Protein AF-0000000078827817 (afdb_homodimer)

pLDDT: mean 92.12, std 9.88, range [31.83, 98.88]

Nearest PDB structures (foldseek):
  2as0-assembly1_B  TM=9.154E-01  e=2.165E-37  Pyrococcus horikoshii
  3v97-assembly1_A  TM=7.751E-01  e=9.364E-18  Escherichia coli K-12
  3v8v-assembly2_B  TM=7.262E-01  e=2.620E-18  Escherichia coli K-12
  3p9n-assembly1_A  TM=7.664E-01  e=1.407E-08  Mycobacterium tuberculosis H37Rv
  2esr-assembly1_B  TM=7.798E-01  e=8.468E-08  Streptococcus pyogenes MGAS10394

Secondary structure (DSSP, 8-state):
--------EEEE-HHHHHHHHTT--EE-GGGEEEESS-PPTT--EEEE-TT--EEEEEEE-TTSSSSEEEEE-TT--STTHHHHHHHHHHHHHHHHSS-TTEEEEEEGGGGT-TTEEEEEETTEEEEEE-SHHHHTTHHHHHHHHHHHH--SEEEE----HHHHHTTPPP---EEEEE---SEEEEEETTEEEEEESSSSSTTSS-GGGHHHHHHHHHH-TT-EEEESS-TTTHHHHHHHHTT-SEEEEEESSHHHHHHHHHHHHHTT-TTTEEEEE--HHHHHHH----EEEEEEEETT--SHHHHHHHHHHHHHTEEEEEEEEEEEE-SS--HHHHHHHHHHHHHHTT--EEEEE-----TTS-EETT-TT---EEEEEEEE-/--------EEEE-HHHHHHHHTT--EE-GGGEEEESS-PPTT--EEEE-TT--EEEEEEE-TTSSSSEEEEE-TT--STTHHHHHHHHHHHHHHHHSS-TTEEEEEEGGGGT-TTEEEEEETTEEEEEE-SHHHHTTHHHHHHHHHHHH--SEEEE----HHHHHTTPPP---EEEEE---SEEEEEETTEEEEEESSSSSTTSS-GGGHHHHHHHHHH-TT-EEEESS-TTTHHHHHHHHTT-SEEEEEESSHHHHHHHHHHHHHTT-TTTEEEEE--HHHHHHH----EEEEEEEETT--SHHHHHHHHHHHHHTEEEEEEEEEEEE-SS--HHHHHHHHHHHHHHTT--EEEEE-----TTS-EETT-TT---EEEEEEEE-

Foldseek 3Di:
DPPPPDAKEWEFEPVVLVVVVVFDFFAAPVRTDDIDDDDDQQGWHFYAYPVRHTAAIWAADNPFRTGTGFQGGRPDDPVCSLLVLLLVLLVLCVPFPPDSQFAWSDAAVQSSHHQWTWTHQRQEIEIEGQDSNVVVCLVVNVVSCCVNPVHQWYKYAQQAVNSVVRVHDGDAIDTSHHDDDQWGWDDAPHAIAIFGQRDDHDRTDDNQCNQVLVVLLVQQAQWEEEALAQQLNSNVLSSQLSHHQAYEYEHQDPVSQVRNVVSCVRSPNPPRYDYYYDHSLVVLVPDQAAIQEYEEEDEPDADLVSVLSSLLSSLNNHDQQHKYKYKAQYDLDQPVRVVVSNVVSCVVNVKDKDWPDWDFTGSSNGDTDPPRRSGRMTITMIGID/DPDPPDAKEWEFEPVVLVVVVVFDFFAAPVRTDDIDDDFDQQGWHFYAYPVGHTAAIWAADNPFRTGTGFQGGRPDDPVCSLLVLLLVLLVLCVPFPPDSQFAWSDAAVQSSHHQWTWTHQRQEIEIEGQDSNVVVCLVVNVVSCCVNPVHQWYKYQQQAPNSVVRVHDGDAIDTSHHDDDQWGWDDAPHAIAIFGQRDDHDRTDDNQCNQVLVVLLVQQAQWEEEALAQQLNSNVLSSQLSHHQAYEYEHQDPVSQVRNVVSCVRSPNPPRYDYYYDHSLVVLVVDQAAIQEYEEEDEPDADLVSVLSSLLSSLNNHDQQHKYKYKAFYALDPPVRVVVSNVVSCVVNVKDKDWPDWDFTGSSNGDTDPPRGSGRMTITMIGID

InterPro domains:
  IPR002478 PUA domain [SM00359] (8-91)
  IPR015947 PUA-like superfamily [SSF88697] (11-76)
  IPR019614 S-adenosylmethionine-dependent methyltransferase [PF10672] (169-318)
  IPR029063 S-adenosyl-L-methionine-dependent methyltransferase superfamily [G3DSA:3.40.50.150] (185-384)
  IPR029063 S-adenosyl-L-methionine-dependent methyltransferase superfamily [SSF53335] (98-370)
  IPR036974 PUA domain superfamily [G3DSA:2.30.130.10] (9-75)
  IPR041532 RlmI-like, PUA domain [PF17785] (12-71)
  IPR041532 RlmI-like, PUA domain [cd21153] (11-71)

Organism: Myxococcus xanthus (strain DK1622) (NCBI:txid246197)

Structure (mmCIF, N/CA/C/O backbone):
data_AF-0000000078827817-model_v1
#
loop_
_entity.id
_entity.type
_entity.pdbx_description
1 polymer 'PUA domain-containing protein'
#
loop_
_atom_site.group_PDB
_atom_site.id
_atom_site.type_symbol
_atom_site.label_atom_id
_atom_site.label_alt_id
_atom_site.label_comp_id
_atom_site.label_asym_id
_atom_site.label_entity_id
_atom_site.label_seq_id
_atom_site.pdbx_PDB_ins_code
_atom_site.Cartn_x
_atom_site.Cartn_y
_atom_site.Cartn_z
_atom_site.occupancy
_atom_site.B_iso_or_equiv
_atom_site.auth_seq_id
_atom_site.auth_comp_id
_atom_site.auth_asym_id
_atom_site.auth_atom_id
_atom_site.pdbx_PDB_model_num
ATOM 1 N N . MET A 1 1 ? -14.062 48.25 22.547 1 31.83 1 MET A N 1
ATOM 2 C CA . MET A 1 1 ? -14.648 47.312 21.594 1 31.83 1 MET A CA 1
ATOM 3 C C . MET A 1 1 ? -13.562 46.656 20.734 1 31.83 1 MET A C 1
ATOM 5 O O . MET A 1 1 ? -12.984 47.312 19.859 1 31.83 1 MET A O 1
ATOM 9 N N . ARG A 1 2 ? -12.719 45.844 21.188 1 39.75 2 ARG A N 1
ATOM 10 C CA . ARG A 1 2 ? -11.492 45.344 20.578 1 39.75 2 ARG A CA 1
ATOM 11 C C . ARG A 1 2 ? -11.766 44.719 19.219 1 39.75 2 ARG A C 1
ATOM 13 O O . ARG A 1 2 ? -12.57 43.812 19.094 1 39.75 2 ARG A O 1
ATOM 20 N N . GLY A 1 3 ? -11.773 45.375 18.094 1 40.16 3 GLY A N 1
ATOM 21 C CA . GLY A 1 3 ? -12.234 45.062 16.766 1 40.16 3 GLY A CA 1
ATOM 22 C C . GLY A 1 3 ? -11.758 43.688 16.281 1 40.16 3 GLY A C 1
ATOM 23 O O . GLY A 1 3 ? -10.68 43.25 16.656 1 40.16 3 GLY A O 1
ATOM 24 N N . GLU A 1 4 ? -12.703 42.812 16.094 1 47.53 4 GLU A N 1
ATOM 25 C CA . GLU A 1 4 ? -12.375 41.531 15.484 1 47.53 4 GLU A CA 1
ATOM 26 C C . GLU A 1 4 ? -11.305 41.656 14.406 1 47.53 4 GLU A C 1
ATOM 28 O O . GLU A 1 4 ? -11.375 42.594 13.586 1 47.53 4 GLU A O 1
ATOM 33 N N . PRO A 1 5 ? -10.031 41.375 14.727 1 57.81 5 PRO A N 1
ATOM 34 C CA . PRO A 1 5 ? -8.992 41.562 13.711 1 57.81 5 PRO A CA 1
ATOM 35 C C . PRO A 1 5 ? -9.5 41.312 12.289 1 57.81 5 PRO A C 1
ATOM 37 O O . PRO A 1 5 ? -10.281 40.375 12.07 1 57.81 5 PRO A O 1
ATOM 40 N N . ILE A 1 6 ? -9.672 42.312 11.516 1 65.38 6 ILE A N 1
ATOM 41 C CA . ILE A 1 6 ? -10.164 42.344 10.141 1 65.38 6 ILE A CA 1
ATOM 42 C C . ILE A 1 6 ? -9.352 41.375 9.289 1 65.38 6 ILE A C 1
ATOM 44 O O . ILE A 1 6 ? -8.125 41.469 9.211 1 65.38 6 ILE A O 1
ATOM 48 N N . VAL A 1 7 ? -9.844 40.156 8.992 1 85.25 7 VAL A N 1
ATOM 49 C CA . VAL A 1 7 ? -9.219 39.219 8.078 1 85.25 7 VAL A CA 1
ATOM 50 C C . VAL A 1 7 ? -9.422 39.688 6.637 1 85.25 7 VAL A C 1
ATOM 52 O O . VAL A 1 7 ? -10.555 39.938 6.219 1 85.25 7 VAL A O 1
ATOM 55 N N . LEU A 1 8 ? -8.289 39.969 5.926 1 93.31 8 LEU A N 1
ATOM 56 C CA . LEU A 1 8 ? -8.352 40.344 4.523 1 93.31 8 LEU A CA 1
ATOM 57 C C . LEU A 1 8 ? -9 39.25 3.68 1 93.31 8 LEU A C 1
ATOM 59 O O . LEU A 1 8 ? -8.891 38.062 4 1 93.31 8 LEU A O 1
ATOM 63 N N . SER A 1 9 ? -9.703 39.781 2.668 1 96.44 9 SER A N 1
ATOM 64 C CA . SER A 1 9 ? -10.328 38.812 1.764 1 96.44 9 SER A CA 1
ATOM 65 C C . SER A 1 9 ? -9.562 38.719 0.448 1 96.44 9 SER A C 1
ATOM 67 O O . SER A 1 9 ? -9.047 39.719 -0.055 1 96.44 9 SER A O 1
ATOM 69 N N . THR A 1 10 ? -9.422 37.562 -0.041 1 97.38 10 THR A N 1
ATOM 70 C CA . THR A 1 10 ? -8.93 37.25 -1.382 1 97.38 10 THR A CA 1
ATOM 71 C C . THR A 1 10 ? -10 36.562 -2.213 1 97.38 10 THR A C 1
ATOM 73 O O . THR A 1 10 ? -10.539 35.531 -1.794 1 97.38 10 THR A O 1
ATOM 76 N N . TYR A 1 11 ? -10.297 37.125 -3.387 1 98.06 11 TYR A N 1
ATOM 77 C CA . TYR A 1 11 ? -11.352 36.625 -4.246 1 98.06 11 TYR A CA 1
ATOM 78 C C . TYR A 1 11 ? -10.773 35.75 -5.363 1 98.06 11 TYR A C 1
ATOM 80 O O . TYR A 1 11 ? -9.844 36.188 -6.059 1 98.06 11 TYR A O 1
ATOM 88 N N . LEU A 1 12 ? -11.328 34.594 -5.516 1 98.06 12 LEU A N 1
ATOM 89 C CA . LEU A 1 12 ? -10.812 33.594 -6.449 1 98.06 12 LEU A CA 1
ATOM 90 C C . LEU A 1 12 ? -11.766 33.406 -7.625 1 98.06 12 LEU A C 1
ATOM 92 O O . LEU A 1 12 ? -12.969 33.625 -7.492 1 98.06 12 LEU A O 1
ATOM 96 N N . SER A 1 13 ? -11.172 32.969 -8.766 1 97.69 13 SER A N 1
ATOM 97 C CA . SER A 1 13 ? -11.984 32.688 -9.945 1 97.69 13 SER A CA 1
ATOM 98 C C . SER A 1 13 ? -12.945 31.516 -9.688 1 97.69 13 SER A C 1
ATOM 100 O O . SER A 1 13 ? -12.773 30.766 -8.727 1 97.69 13 SER A O 1
ATOM 102 N N . ARG A 1 14 ? -13.898 31.406 -10.578 1 95 14 ARG A N 1
ATOM 103 C CA . ARG A 1 14 ? -14.883 30.344 -10.477 1 95 14 ARG A CA 1
ATOM 104 C C . ARG A 1 14 ? -14.219 28.969 -10.578 1 95 14 ARG A C 1
ATOM 106 O O . ARG A 1 14 ? -14.57 28.047 -9.844 1 95 14 ARG A O 1
ATOM 113 N N . ASP A 1 15 ? -13.312 28.875 -11.469 1 93.94 15 ASP A N 1
ATOM 114 C CA . ASP A 1 15 ? -12.594 27.609 -11.648 1 93.94 15 ASP A CA 1
ATOM 115 C C . ASP A 1 15 ? -11.758 27.281 -10.414 1 93.94 15 ASP A C 1
ATOM 117 O O . ASP A 1 15 ? -11.727 26.141 -9.961 1 93.94 15 ASP A O 1
ATOM 121 N N . ALA A 1 16 ? -11.117 28.25 -9.898 1 95 16 ALA A N 1
ATOM 122 C CA . ALA A 1 16 ? -10.305 28.047 -8.695 1 95 16 ALA A CA 1
ATOM 123 C C . ALA A 1 16 ? -11.172 27.641 -7.512 1 95 16 ALA A C 1
ATOM 125 O O . ALA A 1 16 ? -10.781 26.766 -6.73 1 95 16 ALA A O 1
ATOM 126 N N . ALA A 1 17 ? -12.289 28.281 -7.402 1 93.81 17 ALA A N 1
ATOM 127 C CA . ALA A 1 17 ? -13.219 27.938 -6.332 1 93.81 17 ALA A CA 1
ATOM 128 C C . ALA A 1 17 ? -13.672 26.484 -6.445 1 93.81 17 ALA A C 1
ATOM 130 O O . ALA A 1 17 ? -13.766 25.781 -5.441 1 93.81 17 ALA A O 1
ATOM 131 N N . ARG A 1 18 ? -13.922 26.094 -7.602 1 86.81 18 ARG A N 1
ATOM 132 C CA . ARG A 1 18 ? -14.312 24.703 -7.844 1 86.81 18 ARG A CA 1
ATOM 133 C C . ARG A 1 18 ? -13.195 23.75 -7.453 1 86.81 18 ARG A C 1
ATOM 135 O O . ARG A 1 18 ? -13.445 22.703 -6.836 1 86.81 18 ARG A O 1
ATOM 142 N N . ARG A 1 19 ? -11.961 24.016 -7.816 1 86.69 19 ARG A N 1
ATOM 143 C CA . ARG A 1 19 ? -10.82 23.172 -7.492 1 86.69 19 ARG A CA 1
ATOM 144 C C . ARG A 1 19 ? -10.617 23.078 -5.984 1 86.69 19 ARG A C 1
ATOM 146 O O . ARG A 1 19 ? -10.297 22 -5.461 1 86.69 19 ARG A O 1
ATOM 153 N N . LEU A 1 20 ? -10.836 24.203 -5.32 1 87.5 20 LEU A N 1
ATOM 154 C CA . LEU A 1 20 ? -10.719 24.188 -3.865 1 87.5 20 LEU A CA 1
ATOM 155 C C . LEU A 1 20 ? -11.781 23.281 -3.248 1 87.5 20 LEU A C 1
ATOM 157 O O . LEU A 1 20 ? -11.492 22.531 -2.318 1 87.5 20 LEU A O 1
ATOM 161 N N . ARG A 1 21 ? -12.93 23.422 -3.824 1 82.25 21 ARG A N 1
ATOM 162 C CA . ARG A 1 21 ? -14.023 22.578 -3.338 1 82.25 21 ARG A CA 1
ATOM 163 C C . ARG A 1 21 ? -13.75 21.109 -3.633 1 82.25 21 ARG A C 1
ATOM 165 O O . ARG A 1 21 ? -14.188 20.234 -2.885 1 82.25 21 ARG A O 1
ATOM 172 N N . HIS A 1 22 ? -12.93 20.891 -4.641 1 76.81 22 HIS A N 1
ATOM 173 C CA . HIS A 1 22 ? -12.57 19.531 -5.031 1 76.81 22 HIS A CA 1
ATOM 174 C C . HIS A 1 22 ? -11.383 19.016 -4.215 1 76.81 22 HIS A C 1
ATOM 176 O O . HIS A 1 22 ? -10.977 17.859 -4.352 1 76.81 22 HIS A O 1
ATOM 182 N N . GLY A 1 23 ? -10.867 19.938 -3.363 1 78.12 23 GLY A N 1
ATOM 183 C CA . GLY A 1 23 ? -9.828 19.469 -2.461 1 78.12 23 GLY A CA 1
ATOM 184 C C . GLY A 1 23 ? -8.445 19.953 -2.842 1 78.12 23 GLY A C 1
ATOM 185 O O . GLY A 1 23 ? -7.445 19.516 -2.271 1 78.12 23 GLY A O 1
ATOM 186 N N . ALA A 1 24 ? -8.391 20.844 -3.785 1 83.44 24 ALA A N 1
ATOM 187 C CA . ALA A 1 24 ? -7.078 21.375 -4.145 1 83.44 24 ALA A CA 1
ATOM 188 C C . ALA A 1 24 ? -6.441 22.094 -2.963 1 83.44 24 ALA A C 1
ATOM 190 O O . ALA A 1 24 ? -7.062 22.969 -2.357 1 83.44 24 ALA A O 1
ATOM 191 N N . PRO A 1 25 ? -5.199 21.766 -2.742 1 87.44 25 PRO A N 1
ATOM 192 C CA . PRO A 1 25 ? -4.547 22.406 -1.603 1 87.44 25 PRO A CA 1
ATOM 193 C C . PRO A 1 25 ? -3.916 23.75 -1.967 1 87.44 25 PRO A C 1
ATOM 195 O O . PRO A 1 25 ? -3.631 24.562 -1.083 1 87.44 25 PRO A O 1
ATOM 198 N N . TRP A 1 26 ? -3.689 23.984 -3.24 1 89.5 26 TRP A N 1
ATOM 199 C CA . TRP A 1 26 ? -2.953 25.156 -3.689 1 89.5 26 TRP A CA 1
ATOM 200 C C . TRP A 1 26 ? -3.574 25.734 -4.957 1 89.5 26 TRP A C 1
ATOM 202 O O . TRP A 1 26 ? -4.223 25.016 -5.723 1 89.5 26 TRP A O 1
ATOM 212 N N . LEU A 1 27 ? -3.406 27 -5.109 1 94.31 27 LEU A N 1
ATOM 213 C CA . LEU A 1 27 ? -3.842 27.719 -6.301 1 94.31 27 LEU A CA 1
ATOM 214 C C . LEU A 1 27 ? -2.738 28.641 -6.816 1 94.31 27 LEU A C 1
ATOM 216 O O . LEU A 1 27 ? -1.826 29 -6.07 1 94.31 27 LEU A O 1
ATOM 220 N N . ARG A 1 28 ? -2.836 28.953 -8.07 1 95.19 28 ARG A N 1
ATOM 221 C CA . ARG A 1 28 ? -1.846 29.812 -8.719 1 95.19 28 ARG A CA 1
ATOM 222 C C . ARG A 1 28 ? -2.281 31.266 -8.68 1 95.19 28 ARG A C 1
ATOM 224 O O . ARG A 1 28 ? -3.428 31.578 -8.344 1 95.19 28 ARG A O 1
ATOM 231 N N . ARG A 1 29 ? -1.295 32.062 -9.023 1 95.69 29 ARG A N 1
ATOM 232 C CA . ARG A 1 29 ? -1.545 33.5 -9.008 1 95.69 29 ARG A CA 1
ATOM 233 C C . ARG A 1 29 ? -2.689 33.875 -9.945 1 95.69 29 ARG A C 1
ATOM 235 O O . ARG A 1 29 ? -3.492 34.75 -9.641 1 95.69 29 ARG A O 1
ATOM 242 N N . GLU A 1 30 ? -2.758 33.188 -11.062 1 96.19 30 GLU A N 1
ATOM 243 C CA . GLU A 1 30 ? -3.76 33.5 -12.086 1 96.19 30 GLU A CA 1
ATOM 244 C C . GLU A 1 30 ? -5.168 33.188 -11.586 1 96.19 30 GLU A C 1
ATOM 246 O O . GLU A 1 30 ? -6.156 33.625 -12.18 1 96.19 30 GLU A O 1
ATOM 251 N N . ASP A 1 31 ? -5.211 32.438 -10.523 1 97 31 ASP A N 1
ATOM 252 C CA . ASP A 1 31 ? -6.5 32.031 -9.977 1 97 31 ASP A CA 1
ATOM 253 C C . ASP A 1 31 ? -7.102 33.125 -9.117 1 97 31 ASP A C 1
ATOM 255 O O . ASP A 1 31 ? -8.281 33.094 -8.758 1 97 31 ASP A O 1
ATOM 259 N N . ILE A 1 32 ? -6.348 34.156 -8.812 1 97.62 32 ILE A N 1
ATOM 260 C CA . ILE A 1 32 ? -6.785 35.281 -7.969 1 97.62 32 ILE A CA 1
ATOM 261 C C . ILE A 1 32 ? -7.43 36.344 -8.828 1 97.62 32 ILE A C 1
ATOM 263 O O . ILE A 1 32 ? -6.809 36.875 -9.766 1 97.62 32 ILE A O 1
ATOM 267 N N . VAL A 1 33 ? -8.609 36.688 -8.492 1 97.81 33 VAL A N 1
ATOM 268 C CA . VAL A 1 33 ? -9.352 37.75 -9.203 1 97.81 33 VAL A CA 1
ATOM 269 C C . VAL A 1 33 ? -9.039 39.094 -8.586 1 97.81 33 VAL A C 1
ATOM 271 O O . VAL A 1 33 ? -8.789 40.062 -9.297 1 97.81 33 VAL A O 1
ATOM 274 N N . SER A 1 34 ? -9.133 39.188 -7.277 1 97 34 SER A N 1
ATOM 275 C CA . SER A 1 34 ? -8.844 40.406 -6.562 1 97 34 SER A CA 1
ATOM 276 C C . SER A 1 34 ? -8.484 40.156 -5.105 1 97 34 SER A C 1
ATOM 278 O O . SER A 1 34 ? -8.703 39.031 -4.605 1 97 34 SER A O 1
ATOM 280 N N . MET A 1 35 ? -7.852 41.125 -4.508 1 96.25 35 MET A N 1
ATOM 281 C CA . MET A 1 35 ? -7.441 41 -3.111 1 96.25 35 MET A CA 1
ATOM 282 C C . MET A 1 35 ? -7.738 42.281 -2.35 1 96.25 35 MET A C 1
ATOM 284 O O . MET A 1 35 ? -7.547 43.406 -2.877 1 96.25 35 MET A O 1
ATOM 288 N N . GLU A 1 36 ? -8.242 42.031 -1.188 1 93.75 36 GLU A N 1
ATOM 289 C CA . GLU A 1 36 ? -8.328 43.156 -0.27 1 93.75 36 GLU A CA 1
ATOM 290 C C . GLU A 1 36 ? -6.996 43.406 0.442 1 93.75 36 GLU A C 1
ATOM 292 O O . GLU A 1 36 ? -6.488 42.531 1.131 1 93.75 36 GLU A O 1
ATOM 297 N N . GLY A 1 37 ? -6.438 44.531 0.265 1 92.06 37 GLY A N 1
ATOM 298 C CA . GLY A 1 37 ? -5.184 44.844 0.938 1 92.06 37 GLY A CA 1
ATOM 299 C C . GLY A 1 37 ? -4.039 43.938 0.498 1 92.06 37 GLY A C 1
ATOM 300 O O . GLY A 1 37 ? -4.102 43.312 -0.563 1 92.06 37 GLY A O 1
ATOM 301 N N . THR A 1 38 ? -2.957 44.031 1.276 1 91.06 38 THR A N 1
ATOM 302 C CA . THR A 1 38 ? -1.775 43.219 0.993 1 91.06 38 THR A CA 1
ATOM 303 C C . THR A 1 38 ? -1.565 42.156 2.078 1 91.06 38 THR A C 1
ATOM 305 O O . THR A 1 38 ? -1.187 42.5 3.205 1 91.06 38 THR A O 1
ATOM 308 N N . PRO A 1 39 ? -1.788 40.969 1.689 1 91.44 39 PRO A N 1
ATOM 309 C CA . PRO A 1 39 ? -1.581 39.938 2.684 1 91.44 39 PRO A CA 1
ATOM 310 C C . PRO A 1 39 ? -0.144 39.875 3.197 1 91.44 39 PRO A C 1
ATOM 312 O O . PRO A 1 39 ? 0.798 40.062 2.428 1 91.44 39 PRO A O 1
ATOM 315 N N . GLN A 1 40 ? 0.013 39.688 4.465 1 92.25 40 GLN A N 1
ATOM 316 C CA . GLN A 1 40 ? 1.325 39.531 5.086 1 92.25 40 GLN A CA 1
ATOM 317 C C . GLN A 1 40 ? 1.623 38.062 5.398 1 92.25 40 GLN A C 1
ATOM 319 O O . GLN A 1 40 ? 0.727 37.312 5.789 1 92.25 40 GLN A O 1
ATOM 324 N N . PRO A 1 41 ? 2.93 37.719 5.277 1 93.12 41 PRO A N 1
ATOM 325 C CA . PRO A 1 41 ? 3.266 36.344 5.668 1 93.12 41 PRO A CA 1
ATOM 326 C C . PRO A 1 41 ? 2.875 36.031 7.109 1 93.12 41 PRO A C 1
ATOM 328 O O . PRO A 1 41 ? 3.1 36.844 8.008 1 93.12 41 PRO A O 1
ATOM 331 N N . GLY A 1 42 ? 2.24 34.875 7.258 1 92.75 42 GLY A N 1
ATOM 332 C CA . GLY A 1 42 ? 1.861 34.469 8.594 1 92.75 42 GLY A CA 1
ATOM 333 C C . GLY A 1 42 ? 0.465 34.906 8.992 1 92.75 42 GLY A C 1
ATOM 334 O O . GLY A 1 42 ? -0.061 34.5 10.023 1 92.75 42 GLY A O 1
ATOM 335 N N . GLU A 1 43 ? -0.12 35.781 8.18 1 93.5 43 GLU A N 1
ATOM 336 C CA . GLU A 1 43 ? -1.487 36.219 8.43 1 93.5 43 GLU A CA 1
ATOM 337 C C . GLU A 1 43 ? -2.459 35.594 7.426 1 93.5 43 GLU A C 1
ATOM 339 O O . GLU A 1 43 ? -2.469 35.969 6.254 1 93.5 43 GLU A O 1
ATOM 344 N N . PRO A 1 44 ? -3.289 34.75 7.934 1 95.62 44 PRO A N 1
ATOM 345 C CA . PRO A 1 44 ? -4.234 34.094 7.016 1 95.62 44 PRO A CA 1
ATOM 346 C C . PRO A 1 44 ? -5.254 35.094 6.438 1 95.62 44 PRO A C 1
ATOM 348 O O . PRO A 1 44 ? -5.59 36.094 7.078 1 95.62 44 PRO A O 1
ATOM 351 N N . VAL A 1 45 ? -5.676 34.844 5.258 1 96.69 45 VAL A N 1
ATOM 352 C CA . VAL A 1 45 ? -6.738 35.594 4.621 1 96.69 45 VAL A CA 1
ATOM 353 C C . VAL A 1 45 ? -7.977 34.719 4.453 1 96.69 45 VAL A C 1
ATOM 355 O O . VAL A 1 45 ? -7.895 33.5 4.539 1 96.69 45 VAL A O 1
ATOM 358 N N . GLN A 1 46 ? -9.086 35.375 4.316 1 96.88 46 GLN A N 1
ATOM 359 C CA . GLN A 1 46 ? -10.297 34.656 3.959 1 96.88 46 GLN A CA 1
ATOM 360 C C . GLN A 1 46 ? -10.398 34.469 2.449 1 96.88 46 GLN A C 1
ATOM 362 O O . GLN A 1 46 ? -10.258 35.406 1.683 1 96.88 46 GLN A O 1
ATOM 367 N N . LEU A 1 47 ? -10.586 33.281 2.008 1 97.19 47 LEU A N 1
ATOM 368 C CA . LEU A 1 47 ? -10.773 32.969 0.598 1 97.19 47 LEU A CA 1
ATOM 369 C C . LEU A 1 47 ? -12.25 32.969 0.226 1 97.19 47 LEU A C 1
ATOM 371 O O . LEU A 1 47 ? -13.078 32.375 0.906 1 97.19 47 LEU A O 1
ATOM 375 N N . ARG A 1 48 ? -12.523 33.719 -0.811 1 97.19 48 ARG A N 1
ATOM 376 C CA . ARG A 1 48 ? -13.898 33.844 -1.258 1 97.19 48 ARG A CA 1
ATOM 377 C C . ARG A 1 48 ? -14.016 33.625 -2.76 1 97.19 48 ARG A C 1
ATOM 379 O O . ARG A 1 48 ? -13.062 33.844 -3.506 1 97.19 48 ARG A O 1
ATOM 386 N N . ASP A 1 49 ? -15.172 33.094 -3.148 1 96.56 49 ASP A N 1
ATOM 387 C CA . ASP A 1 49 ? -15.398 33.062 -4.59 1 96.56 49 ASP A CA 1
ATOM 388 C C . ASP A 1 49 ? -15.867 34.406 -5.125 1 96.56 49 ASP A C 1
ATOM 390 O O . ASP A 1 49 ? -15.914 35.375 -4.383 1 96.56 49 ASP A O 1
ATOM 394 N N . GLU A 1 50 ? -16.172 34.469 -6.414 1 95.56 50 GLU A N 1
ATOM 395 C CA . GLU A 1 50 ? -16.516 35.719 -7.082 1 95.56 50 GLU A CA 1
ATOM 396 C C . GLU A 1 50 ? -17.828 36.312 -6.543 1 95.56 50 GLU A C 1
ATOM 398 O O . GLU A 1 50 ? -18.031 37.531 -6.582 1 95.56 50 GLU A O 1
ATOM 403 N N . ASP A 1 51 ? -18.656 35.438 -6.008 1 95.31 51 ASP A N 1
ATOM 404 C CA . ASP A 1 51 ? -19.953 35.844 -5.48 1 95.31 51 ASP A CA 1
ATOM 405 C C . ASP A 1 51 ? -19.844 36.25 -4.008 1 95.31 51 ASP A C 1
ATOM 407 O O . ASP A 1 51 ? -20.828 36.688 -3.398 1 95.31 51 ASP A O 1
ATOM 411 N N . GLY A 1 52 ? -18.734 36.062 -3.395 1 94.56 52 GLY A N 1
ATOM 412 C CA . GLY A 1 52 ? -18.5 36.469 -2.018 1 94.56 52 GLY A CA 1
ATOM 413 C C . GLY A 1 52 ? -18.656 35.312 -1.027 1 94.56 52 GLY A C 1
ATOM 414 O O . GLY A 1 52 ? -18.453 35.5 0.176 1 94.56 52 GLY A O 1
ATOM 415 N N . SER A 1 53 ? -18.953 34.188 -1.508 1 94.69 53 SER A N 1
ATOM 416 C CA . SER A 1 53 ? -19.094 33.031 -0.624 1 94.69 53 SER A CA 1
ATOM 417 C C . SER A 1 53 ? -17.734 32.625 -0.049 1 94.69 53 SER A C 1
ATOM 419 O O . SER A 1 53 ? -16.734 32.594 -0.77 1 94.69 53 SER A O 1
ATOM 421 N N . VAL A 1 54 ? -17.766 32.312 1.287 1 94.75 54 VAL A N 1
ATOM 422 C CA . VAL A 1 54 ? -16.531 31.984 1.972 1 94.75 54 VAL A CA 1
ATOM 423 C C . VAL A 1 54 ? -16.109 30.562 1.595 1 94.75 54 VAL A C 1
ATOM 425 O O . VAL A 1 54 ? -16.906 29.625 1.688 1 94.75 54 VAL A O 1
ATOM 428 N N . LEU A 1 55 ? -14.875 30.359 1.162 1 93.5 55 LEU A N 1
ATOM 429 C CA . LEU A 1 55 ? -14.32 29.078 0.773 1 93.5 55 LEU A CA 1
ATOM 430 C C . LEU A 1 55 ? -13.398 28.531 1.86 1 93.5 55 LEU A C 1
ATOM 432 O O . LEU A 1 55 ? -13.086 27.328 1.87 1 93.5 55 LEU A O 1
ATOM 436 N N . GLY A 1 56 ? -12.984 29.359 2.766 1 94.44 56 GLY A N 1
ATOM 437 C CA . GLY A 1 56 ? -12.086 28.969 3.842 1 94.44 56 GLY A CA 1
ATOM 438 C C . GLY A 1 56 ? -11.016 30 4.133 1 94.44 56 GLY A C 1
ATOM 439 O O . GLY A 1 56 ? -11.211 31.188 3.867 1 94.44 56 GLY A O 1
ATOM 440 N N . LEU A 1 57 ? -10 29.594 4.816 1 96.19 57 LEU A N 1
ATOM 441 C CA . LEU A 1 57 ? -8.844 30.422 5.129 1 96.19 57 LEU A CA 1
ATOM 442 C C . LEU A 1 57 ? -7.617 29.969 4.352 1 96.19 57 LEU A C 1
ATOM 444 O O . LEU A 1 57 ? -7.512 28.797 3.98 1 96.19 57 LEU A O 1
ATOM 448 N N . GLY A 1 58 ? -6.75 30.875 4.031 1 96.81 58 GLY A N 1
ATOM 449 C CA . GLY A 1 58 ? -5.543 30.516 3.303 1 96.81 58 GLY A CA 1
ATOM 450 C C . GLY A 1 58 ? -4.395 31.469 3.539 1 96.81 58 GLY A C 1
ATOM 451 O O . GLY A 1 58 ? -4.578 32.531 4.129 1 96.81 58 GLY A O 1
ATOM 452 N N . ASP A 1 59 ? -3.223 30.984 3.221 1 97.12 59 ASP A N 1
ATOM 453 C CA . ASP A 1 59 ? -2.035 31.828 3.109 1 97.12 59 ASP A CA 1
ATOM 454 C C . ASP A 1 59 ? -1.812 32.281 1.666 1 97.12 59 ASP A C 1
ATOM 456 O O . ASP A 1 59 ? -2.023 31.5 0.73 1 97.12 59 ASP A O 1
ATOM 460 N N . VAL A 1 60 ? -1.446 33.531 1.527 1 96.81 60 VAL A N 1
ATOM 461 C CA . VAL A 1 60 ? -1.192 34.062 0.193 1 96.81 60 VAL A CA 1
ATOM 462 C C . VAL A 1 60 ? 0.247 34.562 0.102 1 96.81 60 VAL A C 1
ATOM 464 O O . VAL A 1 60 ? 0.698 35.344 0.953 1 96.81 60 VAL A O 1
ATOM 467 N N . ASP A 1 61 ? 0.974 34.062 -0.797 1 95 61 ASP A N 1
ATOM 468 C CA . ASP A 1 61 ? 2.322 34.5 -1.167 1 95 61 ASP A CA 1
ATOM 469 C C . ASP A 1 61 ? 2.465 34.594 -2.682 1 95 61 ASP A C 1
ATOM 471 O O . ASP A 1 61 ? 2.689 33.594 -3.367 1 95 61 ASP A O 1
ATOM 475 N N . LEU A 1 62 ? 2.484 35.812 -3.203 1 93.56 62 LEU A N 1
ATOM 476 C CA . LEU A 1 62 ? 2.439 36.031 -4.641 1 93.56 62 LEU A CA 1
ATOM 477 C C . LEU A 1 62 ? 3.777 35.719 -5.289 1 93.56 62 LEU A C 1
ATOM 479 O O . LEU A 1 62 ? 3.869 35.594 -6.516 1 93.56 62 LEU A O 1
ATOM 483 N N . GLU A 1 63 ? 4.793 35.531 -4.555 1 90.19 63 GLU A N 1
ATOM 484 C CA . GLU A 1 63 ? 6.113 35.188 -5.082 1 90.19 63 GLU A CA 1
ATOM 485 C C . GLU A 1 63 ? 6.309 33.688 -5.188 1 90.19 63 GLU A C 1
ATOM 487 O O . GLU A 1 63 ? 7.262 33.219 -5.812 1 90.19 63 GLU A O 1
ATOM 492 N N . ALA A 1 64 ? 5.418 33.031 -4.559 1 91.38 64 ALA A N 1
ATOM 493 C CA . ALA A 1 64 ? 5.52 31.562 -4.578 1 91.38 64 ALA A CA 1
ATOM 494 C C . ALA A 1 64 ? 4.938 30.984 -5.867 1 91.38 64 ALA A C 1
ATOM 496 O O . ALA A 1 64 ? 4.152 31.656 -6.551 1 91.38 64 ALA A O 1
ATOM 497 N N . SER A 1 65 ? 5.402 29.734 -6.223 1 88.19 65 SER A N 1
ATOM 498 C CA . SER A 1 65 ? 4.848 29.047 -7.387 1 88.19 65 SER A CA 1
ATOM 499 C C . SER A 1 65 ? 3.34 28.859 -7.25 1 88.19 65 SER A C 1
ATOM 501 O O . SER A 1 65 ? 2.604 28.984 -8.234 1 88.19 65 SER A O 1
ATOM 503 N N . TYR A 1 66 ? 2.961 28.5 -6.074 1 92.44 66 TYR A N 1
ATOM 504 C CA . TYR A 1 66 ? 1.546 28.5 -5.719 1 92.44 66 TYR A CA 1
ATOM 505 C C . TYR A 1 66 ? 1.221 29.656 -4.773 1 92.44 66 TYR A C 1
ATOM 507 O O . TYR A 1 66 ? 1.625 29.641 -3.607 1 92.44 66 TYR A O 1
ATOM 515 N N . ALA A 1 67 ? 0.462 30.531 -5.254 1 95.56 67 ALA A N 1
ATOM 516 C CA . ALA A 1 67 ? 0.252 31.812 -4.586 1 95.56 67 ALA A CA 1
ATOM 517 C C . ALA A 1 67 ? -0.693 31.656 -3.396 1 95.56 67 ALA A C 1
ATOM 519 O O . ALA A 1 67 ? -0.645 32.438 -2.453 1 95.56 67 ALA A O 1
ATOM 520 N N . VAL A 1 68 ? -1.614 30.688 -3.488 1 96.31 68 VAL A N 1
ATOM 521 C CA . VAL A 1 68 ? -2.598 30.484 -2.43 1 96.31 68 VAL A CA 1
ATOM 522 C C . VAL A 1 68 ? -2.498 29.062 -1.901 1 96.31 68 VAL A C 1
ATOM 524 O O . VAL A 1 68 ? -2.479 28.109 -2.68 1 96.31 68 VAL A O 1
ATOM 527 N N . ARG A 1 69 ? -2.381 28.953 -0.61 1 95.69 69 ARG A N 1
ATOM 528 C CA . ARG A 1 69 ? -2.422 27.641 0.034 1 95.69 69 ARG A CA 1
ATOM 529 C C . ARG A 1 69 ? -3.545 27.578 1.064 1 95.69 69 ARG A C 1
ATOM 531 O O . ARG A 1 69 ? -3.68 28.469 1.902 1 95.69 69 ARG A O 1
ATOM 538 N N . ARG A 1 70 ? -4.273 26.562 0.968 1 93.31 70 ARG A N 1
ATOM 539 C CA . ARG A 1 70 ? -5.387 26.375 1.895 1 93.31 70 ARG A CA 1
ATOM 540 C C . ARG A 1 70 ? -4.883 26.125 3.311 1 93.31 70 ARG A C 1
ATOM 542 O O . ARG A 1 70 ? -3.998 25.297 3.521 1 93.31 70 ARG A O 1
ATOM 549 N N . LEU A 1 71 ? -5.484 26.797 4.285 1 94.94 71 LEU A N 1
ATOM 550 C CA . LEU A 1 71 ? -5.062 26.672 5.676 1 94.94 71 LEU A CA 1
ATOM 551 C C . LEU A 1 71 ? -6.23 26.234 6.559 1 94.94 71 LEU A C 1
ATOM 553 O O . LEU A 1 71 ? -6.023 25.625 7.613 1 94.94 71 LEU A O 1
ATOM 557 N N . GLY A 1 72 ? -7.441 26.531 6.09 1 92.62 72 GLY A N 1
ATOM 558 C CA . GLY A 1 72 ? -8.586 26.203 6.918 1 92.62 72 GLY A CA 1
ATOM 559 C C . GLY A 1 72 ? -9.883 26.078 6.129 1 92.62 72 GLY A C 1
ATOM 560 O O . GLY A 1 72 ? -9.953 26.516 4.98 1 92.62 72 GLY A O 1
ATOM 561 N N . GLN A 1 73 ? -10.859 25.562 6.855 1 89.19 73 GLN A N 1
ATOM 562 C CA . GLN A 1 73 ? -12.188 25.375 6.289 1 89.19 73 GLN A CA 1
ATOM 563 C C . GLN A 1 73 ? -13.047 26.625 6.469 1 89.19 73 GLN A C 1
ATOM 565 O O . GLN A 1 73 ? -12.68 27.531 7.207 1 89.19 73 GLN A O 1
ATOM 570 N N . PRO A 1 74 ? -14.203 26.625 5.773 1 87.88 74 PRO A N 1
ATOM 571 C CA . PRO A 1 74 ? -15.047 27.828 5.824 1 87.88 74 PRO A CA 1
ATOM 572 C C . PRO A 1 74 ? -15.547 28.141 7.238 1 87.88 74 PRO A C 1
ATOM 574 O O . PRO A 1 74 ? -15.75 29.312 7.578 1 87.88 74 PRO A O 1
ATOM 577 N N . ASP A 1 75 ? -15.68 27.141 8.031 1 88.62 75 ASP A N 1
ATOM 578 C CA . ASP A 1 75 ? -16.266 27.344 9.344 1 88.62 75 ASP A CA 1
ATOM 579 C C . ASP A 1 75 ? -15.188 27.547 10.406 1 88.62 75 ASP A C 1
ATOM 581 O O . ASP A 1 75 ? -15.5 27.703 11.594 1 88.62 75 ASP A O 1
ATOM 585 N N . GLU A 1 76 ? -14 27.641 10.055 1 92.44 76 GLU A N 1
ATOM 586 C CA . GLU A 1 76 ? -12.906 27.781 11.016 1 92.44 76 GLU A CA 1
ATOM 587 C C . GLU A 1 76 ? -12.531 29.25 11.219 1 92.44 76 GLU A C 1
ATOM 589 O O . GLU A 1 76 ? -12.578 30.047 10.281 1 92.44 76 GLU A O 1
ATOM 594 N N . ALA A 1 77 ? -12.148 29.516 12.469 1 93.44 77 ALA A N 1
ATOM 595 C CA . ALA A 1 77 ? -11.68 30.859 12.82 1 93.44 77 ALA A CA 1
ATOM 596 C C . ALA A 1 77 ? -10.156 30.938 12.758 1 93.44 77 ALA A C 1
ATOM 598 O O . ALA A 1 77 ? -9.469 29.938 12.969 1 93.44 77 ALA A O 1
ATOM 599 N N . VAL A 1 78 ? -9.695 32.125 12.469 1 93.81 78 VAL A N 1
ATOM 600 C CA . VAL A 1 78 ? -8.258 32.344 12.422 1 93.81 78 VAL A CA 1
ATOM 601 C C . VAL A 1 78 ? -7.648 32.125 13.805 1 93.81 78 VAL A C 1
ATOM 603 O O . VAL A 1 78 ? -6.562 31.562 13.93 1 93.81 78 VAL A O 1
ATOM 606 N N . GLU A 1 79 ? -8.383 32.594 14.781 1 93.12 79 GLU A N 1
ATOM 607 C CA . GLU A 1 79 ? -7.898 32.469 16.156 1 93.12 79 GLU A CA 1
ATOM 608 C C . GLU A 1 79 ? -7.758 31.016 16.547 1 93.12 79 GLU A C 1
ATOM 610 O O . GLU A 1 79 ? -8.719 30.234 16.438 1 93.12 79 GLU A O 1
ATOM 615 N N . GLY A 1 80 ? -6.551 30.656 16.938 1 94.19 80 GLY A N 1
ATOM 616 C CA . GLY A 1 80 ? -6.316 29.312 17.422 1 94.19 80 GLY A CA 1
ATOM 617 C C . GLY A 1 80 ? -6.25 28.281 16.328 1 94.19 80 GLY A C 1
ATOM 618 O O . GLY A 1 80 ? -6.324 27.078 16.594 1 94.19 80 GLY A O 1
ATOM 619 N N . LEU A 1 81 ? -6.094 28.703 15.125 1 95.56 81 LEU A N 1
ATOM 620 C CA . LEU A 1 81 ? -6.148 27.797 13.992 1 95.56 81 LEU A CA 1
ATOM 621 C C . LEU A 1 81 ? -4.98 26.812 14.031 1 95.56 81 LEU A C 1
ATOM 623 O O . LEU A 1 81 ? -5.18 25.594 13.883 1 95.56 81 LEU A O 1
ATOM 627 N N . ILE A 1 82 ? -3.771 27.281 14.266 1 96 82 ILE A N 1
ATOM 628 C CA . ILE A 1 82 ? -2.561 26.469 14.211 1 96 82 ILE A CA 1
ATOM 629 C C . ILE A 1 82 ? -2.58 25.438 15.336 1 96 82 ILE A C 1
ATOM 631 O O . ILE A 1 82 ? -2.473 24.234 15.086 1 96 82 ILE A O 1
ATOM 635 N N . PRO A 1 83 ? -2.834 25.844 16.594 1 97 83 PRO A N 1
ATOM 636 C CA . PRO A 1 83 ? -2.918 24.844 17.656 1 97 83 PRO A CA 1
ATOM 637 C C . PRO A 1 83 ? -4.027 23.828 17.422 1 97 83 PRO A C 1
ATOM 639 O O . PRO A 1 83 ? -3.877 22.656 17.766 1 97 83 PRO A O 1
ATOM 642 N N . ARG A 1 84 ? -5.098 24.266 16.844 1 96.56 84 ARG A N 1
ATOM 643 C CA . ARG A 1 84 ? -6.199 23.344 16.578 1 96.56 84 ARG A CA 1
ATOM 644 C C . ARG A 1 84 ? -5.785 22.266 15.578 1 96.56 84 ARG A C 1
ATOM 646 O O . ARG A 1 84 ? -6.051 21.078 15.789 1 96.56 84 ARG A O 1
ATOM 653 N N . HIS A 1 85 ? -5.152 22.703 14.492 1 96.88 85 HIS A N 1
ATOM 654 C CA . HIS A 1 85 ? -4.703 21.734 13.492 1 96.88 85 HIS A CA 1
ATOM 655 C C . HIS A 1 85 ? -3.607 20.844 14.055 1 96.88 85 HIS A C 1
ATOM 657 O O . HIS A 1 85 ? -3.551 19.656 13.727 1 96.88 85 HIS A O 1
ATOM 663 N N . LEU A 1 86 ? -2.76 21.359 14.867 1 97.94 86 LEU A N 1
ATOM 664 C CA . LEU A 1 86 ? -1.715 20.562 15.5 1 97.94 86 LEU A CA 1
ATOM 665 C C . LEU A 1 86 ? -2.318 19.5 16.406 1 97.94 86 LEU A C 1
ATOM 667 O O . LEU A 1 86 ? -1.905 18.344 16.375 1 97.94 86 LEU A O 1
ATOM 671 N N . ARG A 1 87 ? -3.316 19.906 17.203 1 97.5 87 ARG A N 1
ATOM 672 C CA . ARG A 1 87 ? -3.996 18.953 18.062 1 97.5 87 ARG A CA 1
ATOM 673 C C . ARG A 1 87 ? -4.633 17.828 17.266 1 97.5 87 ARG A C 1
ATOM 675 O O . ARG A 1 87 ? -4.535 16.656 17.641 1 97.5 87 ARG A O 1
ATOM 682 N N . HIS A 1 88 ? -5.234 18.25 16.188 1 96.31 88 HIS A N 1
ATOM 683 C CA . HIS A 1 88 ? -5.855 17.25 15.328 1 96.31 88 HIS A CA 1
ATOM 684 C C . HIS A 1 88 ? -4.82 16.281 14.773 1 96.31 88 HIS A C 1
ATOM 686 O O . HIS A 1 88 ? -5.062 15.078 14.711 1 96.31 88 HIS A O 1
ATOM 692 N N . ALA A 1 89 ? -3.715 16.766 14.336 1 97.5 89 ALA A N 1
ATOM 693 C CA . ALA A 1 89 ? -2.627 15.938 13.828 1 97.5 89 ALA A CA 1
ATOM 694 C C . ALA A 1 89 ? -2.154 14.938 14.883 1 97.5 89 ALA A C 1
ATOM 696 O O . ALA A 1 89 ? -1.968 13.758 14.586 1 97.5 89 ALA A O 1
ATOM 697 N N . PHE A 1 90 ? -2.018 15.391 16.109 1 97.38 90 PHE A N 1
ATOM 698 C CA . PHE A 1 90 ? -1.591 14.523 17.203 1 97.38 90 PHE A CA 1
ATOM 699 C C . PHE A 1 90 ? -2.625 13.43 17.469 1 97.38 90 PHE A C 1
ATOM 701 O O . PHE A 1 90 ? -2.27 12.281 17.703 1 97.38 90 PHE A O 1
ATOM 708 N N . GLU A 1 91 ? -3.848 13.797 17.422 1 95.31 91 GLU A N 1
ATOM 709 C CA . GLU A 1 91 ? -4.918 12.836 17.656 1 95.31 91 GLU A CA 1
ATOM 710 C C . GLU A 1 91 ? -4.91 11.734 16.594 1 95.31 91 GLU A C 1
ATOM 712 O O . GLU A 1 91 ? -5.078 10.555 16.906 1 95.31 91 GLU A O 1
ATOM 717 N N . ARG A 1 92 ? -4.652 12.125 15.398 1 95.38 92 ARG A N 1
ATOM 718 C CA . ARG A 1 92 ? -4.559 11.164 14.297 1 95.38 92 ARG A CA 1
ATOM 719 C C . ARG A 1 92 ? -3.439 10.156 14.547 1 95.38 92 ARG A C 1
ATOM 721 O O . ARG A 1 92 ? -3.631 8.953 14.375 1 95.38 92 ARG A O 1
ATOM 728 N N . ARG A 1 93 ? -2.311 10.672 14.93 1 97.38 93 ARG A N 1
ATOM 729 C CA . ARG A 1 93 ? -1.164 9.797 15.156 1 97.38 93 ARG A CA 1
ATOM 730 C C . ARG A 1 93 ? -1.4 8.875 16.344 1 97.38 93 ARG A C 1
ATOM 732 O O . ARG A 1 93 ? -1.028 7.699 16.312 1 97.38 93 ARG A O 1
ATOM 739 N N . ALA A 1 94 ? -2.041 9.375 17.344 1 95.38 94 ALA A N 1
ATOM 740 C CA . ALA A 1 94 ? -2.324 8.57 18.531 1 95.38 94 ALA A CA 1
ATOM 741 C C . ALA A 1 94 ? -3.182 7.355 18.172 1 95.38 94 ALA A C 1
ATOM 743 O O . ALA A 1 94 ? -3.037 6.289 18.781 1 95.38 94 ALA A O 1
ATOM 744 N N . ARG A 1 95 ? -3.957 7.504 17.172 1 94.06 95 ARG A N 1
ATOM 745 C CA . ARG A 1 95 ? -4.891 6.449 16.797 1 94.06 95 ARG A CA 1
ATOM 746 C C . ARG A 1 95 ? -4.281 5.523 15.742 1 94.06 95 ARG A C 1
ATOM 748 O O . ARG A 1 95 ? -4.578 4.328 15.711 1 94.06 95 ARG A O 1
ATOM 755 N N . LEU A 1 96 ? -3.408 6.066 14.922 1 96.19 96 LEU A N 1
ATOM 756 C CA . LEU A 1 96 ? -3.096 5.324 13.703 1 96.19 96 LEU A CA 1
ATOM 757 C C . LEU A 1 96 ? -1.664 4.801 13.742 1 96.19 96 LEU A C 1
ATOM 759 O O . LEU A 1 96 ? -1.305 3.914 12.961 1 96.19 96 LEU A O 1
ATOM 763 N N . VAL A 1 97 ? -0.838 5.352 14.562 1 95.69 97 VAL A N 1
ATOM 764 C CA . VAL A 1 97 ? 0.574 4.984 14.578 1 95.69 97 VAL A CA 1
ATOM 765 C C . VAL A 1 97 ? 0.876 4.141 15.812 1 95.69 97 VAL A C 1
ATOM 767 O O . VAL A 1 97 ? 0.37 4.422 16.906 1 95.69 97 VAL A O 1
ATOM 770 N N . ASP A 1 98 ? 1.69 3.111 15.68 1 93.19 98 ASP A N 1
ATOM 771 C CA . ASP A 1 98 ? 1.977 2.172 16.766 1 93.19 98 ASP A CA 1
ATOM 772 C C . ASP A 1 98 ? 2.615 2.883 17.953 1 93.19 98 ASP A C 1
ATOM 774 O O . ASP A 1 98 ? 2.227 2.654 19.094 1 93.19 98 ASP A O 1
ATOM 778 N N . ASP A 1 99 ? 3.594 3.709 17.75 1 95.94 99 ASP A N 1
ATOM 779 C CA . ASP A 1 99 ? 4.262 4.512 18.766 1 95.94 99 ASP A CA 1
ATOM 780 C C . ASP A 1 99 ? 4.352 5.973 18.344 1 95.94 99 ASP A C 1
ATOM 782 O O . ASP A 1 99 ? 5.332 6.387 17.719 1 95.94 99 ASP A O 1
ATOM 786 N N . PRO A 1 100 ? 3.352 6.773 18.719 1 96.38 100 PRO A N 1
ATOM 787 C CA . PRO A 1 100 ? 3.291 8.164 18.266 1 96.38 100 PRO A CA 1
ATOM 788 C C . PRO A 1 100 ? 4.395 9.031 18.859 1 96.38 100 PRO A C 1
ATOM 790 O O . PRO A 1 100 ? 4.508 10.211 18.516 1 96.38 100 PRO A O 1
ATOM 793 N N . ARG A 1 101 ? 5.234 8.492 19.906 1 97.19 101 ARG A N 1
ATOM 794 C CA . ARG A 1 101 ? 6.383 9.234 20.422 1 97.19 101 ARG A CA 1
ATOM 795 C C . ARG A 1 101 ? 7.469 9.367 19.359 1 97.19 101 ARG A C 1
ATOM 797 O O . ARG A 1 101 ? 8.375 10.195 19.484 1 97.19 101 ARG A O 1
ATOM 804 N N . PHE A 1 102 ? 7.383 8.469 18.234 1 97.75 102 PHE A N 1
ATOM 805 C CA . PHE A 1 102 ? 8.352 8.445 17.141 1 97.75 102 PHE A CA 1
ATOM 806 C C . PHE A 1 102 ? 7.652 8.398 15.797 1 97.75 102 PHE A C 1
ATOM 808 O O . PHE A 1 102 ? 7.477 7.324 15.219 1 97.75 102 PHE A O 1
ATOM 815 N N . CYS A 1 103 ? 7.312 9.539 15.258 1 97.62 103 CYS A N 1
ATOM 816 C CA . CYS A 1 103 ? 6.605 9.617 13.984 1 97.62 103 CYS A CA 1
ATOM 817 C C . CYS A 1 103 ? 6.668 11.031 13.422 1 97.62 103 CYS A C 1
ATOM 819 O O . CYS A 1 103 ? 7.18 11.945 14.07 1 97.62 103 CYS A O 1
ATOM 821 N N . ARG A 1 104 ? 6.266 11.188 12.227 1 97.5 104 ARG A N 1
ATOM 822 C CA . ARG A 1 104 ? 5.973 12.516 11.703 1 97.5 104 ARG A CA 1
ATOM 823 C C . ARG A 1 104 ? 4.621 13.016 12.203 1 97.5 104 ARG A C 1
ATOM 825 O O . ARG A 1 104 ? 3.582 12.422 11.891 1 97.5 104 ARG A O 1
ATOM 832 N N . VAL A 1 105 ? 4.66 14.07 12.867 1 97.88 105 VAL A N 1
ATOM 833 C CA . VAL A 1 105 ? 3.455 14.586 13.516 1 97.88 105 VAL A CA 1
ATOM 834 C C . VAL A 1 105 ? 2.654 15.422 12.516 1 97.88 105 VAL A C 1
ATOM 836 O O . VAL A 1 105 ? 1.422 15.391 12.523 1 97.88 105 VAL A O 1
ATOM 839 N N . VAL A 1 106 ? 3.367 16.172 11.742 1 97.88 106 VAL A N 1
ATOM 840 C CA . VAL A 1 106 ? 2.719 17.031 10.742 1 97.88 106 VAL A CA 1
ATOM 841 C C . VAL A 1 106 ? 3.334 16.766 9.367 1 97.88 106 VAL A C 1
ATOM 843 O O . VAL A 1 106 ? 4.555 16.797 9.211 1 97.88 106 VAL A O 1
ATOM 846 N N . ASN A 1 107 ? 2.482 16.516 8.438 1 96.06 107 ASN A N 1
ATOM 847 C CA . ASN A 1 107 ? 2.912 16.266 7.062 1 96.06 107 ASN A CA 1
ATOM 848 C C . ASN A 1 107 ? 2.25 17.234 6.086 1 96.06 107 ASN A C 1
ATOM 850 O O . ASN A 1 107 ? 1.45 16.828 5.242 1 96.06 107 ASN A O 1
ATOM 854 N N . ASP A 1 108 ? 2.641 18.469 6.129 1 94.25 108 ASP A N 1
ATOM 855 C CA . ASP A 1 108 ? 2.287 19.438 5.102 1 94.25 108 ASP A CA 1
ATOM 856 C C . ASP A 1 108 ? 0.772 19.562 4.961 1 94.25 108 ASP A C 1
ATOM 858 O O . ASP A 1 108 ? 0.056 19.672 5.957 1 94.25 108 ASP A O 1
ATOM 862 N N . ASP A 1 109 ? 0.258 19.625 3.729 1 92.75 109 ASP A N 1
ATOM 863 C CA . ASP A 1 109 ? -1.154 19.828 3.418 1 92.75 109 ASP A CA 1
ATOM 864 C C . ASP A 1 109 ? -2.006 18.703 4.008 1 92.75 109 ASP A C 1
ATOM 866 O O . ASP A 1 109 ? -3.178 18.906 4.332 1 92.75 109 ASP A O 1
ATOM 870 N N . GLY A 1 110 ? -1.415 17.625 4.199 1 93.31 110 GLY A N 1
ATOM 871 C CA . GLY A 1 110 ? -2.158 16.469 4.684 1 93.31 110 GLY A CA 1
ATOM 872 C C . GLY A 1 110 ? -2.691 16.656 6.09 1 93.31 110 GLY A C 1
ATOM 873 O O . GLY A 1 110 ? -3.646 15.984 6.492 1 93.31 110 GLY A O 1
ATOM 874 N N . ASP A 1 111 ? -2.096 17.531 6.797 1 95.81 111 ASP A N 1
ATOM 875 C CA . ASP A 1 111 ? -2.547 17.828 8.156 1 95.81 111 ASP A CA 1
ATOM 876 C C . ASP A 1 111 ? -3.121 19.25 8.25 1 95.81 111 ASP A C 1
ATOM 878 O O . ASP A 1 111 ? -3.295 19.781 9.344 1 95.81 111 ASP A O 1
ATOM 882 N N . GLY A 1 112 ? -3.328 19.828 7.133 1 94.06 112 GLY A N 1
ATOM 883 C CA . GLY A 1 112 ? -3.914 21.156 7.09 1 94.06 112 GLY A CA 1
ATOM 884 C C . GLY A 1 112 ? -2.939 22.25 7.492 1 94.06 112 GLY A C 1
ATOM 885 O O . GLY A 1 112 ? -3.35 23.312 7.977 1 94.06 112 GLY A O 1
ATOM 886 N N . LEU A 1 113 ? -1.7 21.953 7.516 1 96.88 113 LEU A N 1
ATOM 887 C CA . LEU A 1 113 ? -0.642 22.922 7.812 1 96.88 113 LEU A CA 1
ATOM 888 C C . LEU A 1 113 ? 0.36 23 6.668 1 96.88 113 LEU A C 1
ATOM 890 O O . LEU A 1 113 ? 1.469 22.469 6.766 1 96.88 113 LEU A O 1
ATOM 894 N N . PRO A 1 114 ? -0.057 23.766 5.609 1 95.19 114 PRO A N 1
ATOM 895 C CA . PRO A 1 114 ? 0.741 23.781 4.379 1 95.19 114 PRO A CA 1
ATOM 896 C C . PRO A 1 114 ? 2.156 24.312 4.605 1 95.19 114 PRO A C 1
ATOM 898 O O . PRO A 1 114 ? 2.334 25.406 5.129 1 95.19 114 PRO A O 1
ATOM 901 N N . GLY A 1 115 ? 3.104 23.484 4.172 1 95 115 GLY A N 1
ATOM 902 C CA . GLY A 1 115 ? 4.496 23.891 4.25 1 95 115 GLY A CA 1
ATOM 903 C C . GLY A 1 115 ? 5.141 23.547 5.582 1 95 115 GLY A C 1
ATOM 904 O O . GLY A 1 115 ? 6.273 23.953 5.848 1 95 115 GLY A O 1
ATOM 905 N N . LEU A 1 116 ? 4.453 22.828 6.387 1 96.94 116 LEU A N 1
ATOM 906 C CA . LEU A 1 116 ? 5.016 22.484 7.691 1 96.94 116 LEU A CA 1
ATOM 907 C C . LEU A 1 116 ? 5.277 21 7.805 1 96.94 116 LEU A C 1
ATOM 909 O O . LEU A 1 116 ? 4.398 20.188 7.508 1 96.94 116 LEU A O 1
ATOM 913 N N . ILE A 1 117 ? 6.449 20.641 8.172 1 96.44 117 ILE A N 1
ATOM 914 C CA . ILE A 1 117 ? 6.828 19.281 8.531 1 96.44 117 ILE A CA 1
ATOM 915 C C . ILE A 1 117 ? 7.301 19.25 9.984 1 96.44 117 ILE A C 1
ATOM 917 O O . ILE A 1 117 ? 8.109 20.078 10.398 1 96.44 117 ILE A O 1
ATOM 921 N N . VAL A 1 118 ? 6.777 18.359 10.758 1 97.81 118 VAL A N 1
ATOM 922 C CA . VAL A 1 118 ? 7.227 18.188 12.133 1 97.81 118 VAL A CA 1
ATOM 923 C C . VAL A 1 118 ? 7.477 16.703 12.406 1 97.81 118 VAL A C 1
ATOM 925 O O . VAL A 1 118 ? 6.566 15.883 12.297 1 97.81 118 VAL A O 1
ATOM 928 N N . ASP A 1 119 ? 8.633 16.375 12.75 1 97.38 119 ASP A N 1
ATOM 929 C CA . ASP A 1 119 ? 9.008 15.023 13.18 1 97.38 119 ASP A CA 1
ATOM 930 C C . ASP A 1 119 ? 9.266 14.977 14.68 1 97.38 119 ASP A C 1
ATOM 932 O O . ASP A 1 119 ? 9.883 15.883 15.234 1 97.38 119 ASP A O 1
ATOM 936 N N . ARG A 1 120 ? 8.805 13.938 15.273 1 97.81 120 ARG A N 1
ATOM 937 C CA . ARG A 1 120 ? 8.891 13.828 16.734 1 97.81 120 ARG A CA 1
ATOM 938 C C . ARG A 1 120 ? 9.852 12.727 17.141 1 97.81 120 ARG A C 1
ATOM 940 O O . ARG A 1 120 ? 9.82 11.625 16.594 1 97.81 120 ARG A O 1
ATOM 947 N N . TYR A 1 121 ? 10.703 13.031 17.969 1 97 121 TYR A N 1
ATOM 948 C CA . TYR A 1 121 ? 11.609 12.125 18.672 1 97 121 TYR A CA 1
ATOM 949 C C . TYR A 1 121 ? 11.445 12.242 20.188 1 97 121 TYR A C 1
ATOM 951 O O . TYR A 1 121 ? 12.188 12.969 20.844 1 97 121 TYR A O 1
ATOM 959 N N . ASP A 1 122 ? 10.422 11.438 20.656 1 95.94 122 ASP A N 1
ATOM 960 C CA . ASP A 1 122 ? 10.016 11.508 22.062 1 95.94 122 ASP A CA 1
ATOM 961 C C . ASP A 1 122 ? 9.617 12.93 22.453 1 95.94 122 ASP A C 1
ATOM 963 O O . ASP A 1 122 ? 8.586 13.43 22 1 95.94 122 ASP A O 1
ATOM 967 N N . THR A 1 123 ? 10.523 13.641 23.188 1 97.06 123 THR A N 1
ATOM 968 C CA . THR A 1 123 ? 10.156 14.984 23.625 1 97.06 123 THR A CA 1
ATOM 969 C C . THR A 1 123 ? 10.789 16.031 22.719 1 97.06 123 THR A C 1
ATOM 971 O O . THR A 1 123 ? 10.578 17.234 22.922 1 97.06 123 THR A O 1
ATOM 974 N N . HIS A 1 124 ? 11.555 15.633 21.766 1 97.75 124 HIS A N 1
ATOM 975 C CA . HIS A 1 124 ? 12.227 16.547 20.844 1 97.75 124 HIS A CA 1
ATOM 976 C C . HIS A 1 124 ? 11.508 16.609 19.5 1 97.75 124 HIS A C 1
ATOM 978 O O . HIS A 1 124 ? 11.164 15.57 18.938 1 97.75 124 HIS A O 1
ATOM 984 N N . PHE A 1 125 ? 11.32 17.828 19.047 1 97.88 125 PHE A N 1
ATOM 985 C CA . PHE A 1 125 ? 10.617 18.031 17.781 1 97.88 125 PHE A CA 1
ATOM 986 C C . PHE A 1 125 ? 11.516 18.719 16.766 1 97.88 125 PHE A C 1
ATOM 988 O O . PHE A 1 125 ? 12.18 19.719 17.094 1 97.88 125 PHE A O 1
ATOM 995 N N . VAL A 1 126 ? 11.609 18.156 15.602 1 97.38 126 VAL A N 1
ATOM 996 C CA . VAL A 1 126 ? 12.312 18.781 14.484 1 97.38 126 VAL A CA 1
ATOM 997 C C . VAL A 1 126 ? 11.297 19.359 13.5 1 97.38 126 VAL A C 1
ATOM 999 O O . VAL A 1 126 ? 10.438 18.656 12.984 1 97.38 126 VAL A O 1
ATOM 1002 N N . VAL A 1 127 ? 11.445 20.641 13.195 1 97.12 127 VAL A N 1
ATOM 1003 C CA . VAL A 1 127 ? 10.477 21.375 12.398 1 97.12 127 VAL A CA 1
ATOM 1004 C C . VAL A 1 127 ? 11.125 21.844 11.102 1 97.12 127 VAL A C 1
ATOM 1006 O O . VAL A 1 127 ? 12.281 22.281 11.102 1 97.12 127 VAL A O 1
ATOM 1009 N N . GLN A 1 128 ? 10.453 21.672 10.023 1 96.12 128 GLN A N 1
ATOM 1010 C CA . GLN A 1 128 ? 10.805 22.266 8.742 1 96.12 128 GLN A CA 1
ATOM 1011 C C . GLN A 1 128 ? 9.672 23.141 8.203 1 96.12 128 GLN A C 1
ATOM 1013 O O . GLN A 1 128 ? 8.508 22.719 8.227 1 96.12 128 GLN A O 1
ATOM 1018 N N . THR A 1 129 ? 10.016 24.328 7.816 1 96.69 129 THR A N 1
ATOM 1019 C CA . THR A 1 129 ? 9.039 25.219 7.18 1 96.69 129 THR A CA 1
ATOM 1020 C C . THR A 1 129 ? 9.367 25.406 5.703 1 96.69 129 THR A C 1
ATOM 1022 O O . THR A 1 129 ? 10.508 25.719 5.348 1 96.69 129 THR A O 1
ATOM 1025 N N . LEU A 1 130 ? 8.367 25.219 4.852 1 94.94 130 LEU A N 1
ATOM 1026 C CA . LEU A 1 130 ? 8.602 25.156 3.414 1 94.94 130 LEU A CA 1
ATOM 1027 C C . LEU A 1 130 ? 7.812 26.234 2.688 1 94.94 130 LEU A C 1
ATOM 1029 O O . LEU A 1 130 ? 7.609 26.156 1.474 1 94.94 130 LEU A O 1
ATOM 1033 N N . THR A 1 131 ? 7.289 27.203 3.385 1 95.88 131 THR A N 1
ATOM 1034 C CA . THR A 1 131 ? 6.668 28.406 2.842 1 95.88 131 THR A CA 1
ATOM 1035 C C . THR A 1 131 ? 7.062 29.625 3.656 1 95.88 131 THR A C 1
ATOM 1037 O O . THR A 1 131 ? 7.414 29.516 4.832 1 95.88 131 THR A O 1
ATOM 1040 N N . ARG A 1 132 ? 6.949 30.781 3.049 1 96 132 ARG A N 1
ATOM 1041 C CA . ARG A 1 132 ? 7.211 32.031 3.77 1 96 132 ARG A CA 1
ATOM 1042 C C . ARG A 1 132 ? 6.18 32.25 4.871 1 96 132 ARG A C 1
ATOM 1044 O O . ARG A 1 132 ? 6.5 32.812 5.922 1 96 132 ARG A O 1
ATOM 1051 N N . ALA A 1 133 ? 5.016 31.812 4.594 1 96.38 133 ALA A N 1
ATOM 1052 C CA . ALA A 1 133 ? 3.957 31.938 5.594 1 96.38 133 ALA A CA 1
ATOM 1053 C C . ALA A 1 133 ? 4.305 31.156 6.859 1 96.38 133 ALA A C 1
ATOM 1055 O O . ALA A 1 133 ? 4.156 31.672 7.973 1 96.38 133 ALA A O 1
ATOM 1056 N N . MET A 1 134 ? 4.785 30 6.715 1 97.06 134 MET A N 1
ATOM 1057 C CA . MET A 1 134 ? 5.129 29.172 7.871 1 97.06 134 MET A CA 1
ATOM 1058 C C . MET A 1 134 ? 6.414 29.672 8.531 1 97.06 134 MET A C 1
ATOM 1060 O O . MET A 1 134 ? 6.566 29.578 9.75 1 97.06 134 MET A O 1
ATOM 1064 N N . ASP A 1 135 ? 7.301 30.219 7.762 1 96.88 135 ASP A N 1
ATOM 1065 C CA . ASP A 1 135 ? 8.484 30.875 8.328 1 96.88 135 ASP A CA 1
ATOM 1066 C C . ASP A 1 135 ? 8.086 31.953 9.336 1 96.88 135 ASP A C 1
ATOM 1068 O O . ASP A 1 135 ? 8.766 32.156 10.344 1 96.88 135 ASP A O 1
ATOM 1072 N N . ALA A 1 136 ? 7.07 32.625 9.008 1 97.06 136 ALA A N 1
ATOM 1073 C CA . ALA A 1 136 ? 6.637 33.75 9.828 1 97.06 136 ALA A CA 1
ATOM 1074 C C . ALA A 1 136 ? 5.953 33.25 11.102 1 97.06 136 ALA A C 1
ATOM 1076 O O . ALA A 1 136 ? 5.664 34.062 12 1 97.06 136 ALA A O 1
ATOM 1077 N N . ARG A 1 137 ? 5.746 31.953 11.242 1 97.19 137 ARG A N 1
ATOM 1078 C CA . ARG A 1 137 ? 4.969 31.422 12.359 1 97.19 137 ARG A CA 1
ATOM 1079 C C . ARG A 1 137 ? 5.855 30.656 13.328 1 97.19 137 ARG A C 1
ATOM 1081 O O . ARG A 1 137 ? 5.363 29.844 14.125 1 97.19 137 ARG A O 1
ATOM 1088 N N . HIS A 1 138 ? 7.141 30.812 13.305 1 97.62 138 HIS A N 1
ATOM 1089 C CA . HIS A 1 138 ? 8.047 30.031 14.141 1 97.62 138 HIS A CA 1
ATOM 1090 C C . HIS A 1 138 ? 7.664 30.141 15.609 1 97.62 138 HIS A C 1
ATOM 1092 O O . HIS A 1 138 ? 7.598 29.125 16.312 1 97.62 138 HIS A O 1
ATOM 1098 N N . GLU A 1 139 ? 7.406 31.312 16.047 1 97.25 139 GLU A N 1
ATOM 1099 C CA . GLU A 1 139 ? 7.07 31.516 17.453 1 97.25 139 GLU A CA 1
ATOM 1100 C C . GLU A 1 139 ? 5.738 30.859 17.797 1 97.25 139 GLU A C 1
ATOM 1102 O O . GLU A 1 139 ? 5.621 30.188 18.828 1 97.25 139 GLU A O 1
ATOM 1107 N N . GLU A 1 140 ? 4.777 31.062 16.938 1 97.12 140 GLU A N 1
ATOM 1108 C CA . GLU A 1 140 ? 3.461 30.469 17.156 1 97.12 140 GLU A CA 1
ATOM 1109 C C . GLU A 1 140 ? 3.541 28.953 17.156 1 97.12 140 GLU A C 1
ATOM 1111 O O . GLU A 1 140 ? 2.939 28.297 18.016 1 97.12 140 GLU A O 1
ATOM 1116 N N . LEU A 1 141 ? 4.285 28.391 16.219 1 97.81 141 LEU A N 1
ATOM 1117 C CA . LEU A 1 141 ? 4.453 26.938 16.109 1 97.81 141 LEU A CA 1
ATOM 1118 C C . LEU A 1 141 ? 5.129 26.375 17.359 1 97.81 141 LEU A C 1
ATOM 1120 O O . LEU A 1 141 ? 4.688 25.359 17.906 1 97.81 141 LEU A O 1
ATOM 1124 N N . THR A 1 142 ? 6.156 27.047 17.797 1 98.31 142 THR A N 1
ATOM 1125 C CA . THR A 1 142 ? 6.898 26.594 18.984 1 98.31 142 THR A CA 1
ATOM 1126 C C . THR A 1 142 ? 6.004 26.594 20.219 1 98.31 142 THR A C 1
ATOM 1128 O O . THR A 1 142 ? 5.961 25.609 20.953 1 98.31 142 THR A O 1
ATOM 1131 N N . ARG A 1 143 ? 5.289 27.672 20.375 1 97.94 143 ARG A N 1
ATOM 1132 C CA . ARG A 1 143 ? 4.371 27.766 21.516 1 97.94 143 ARG A CA 1
ATOM 1133 C C . ARG A 1 143 ? 3.328 26.656 21.453 1 97.94 143 ARG A C 1
ATOM 1135 O O . ARG A 1 143 ? 3.023 26.031 22.484 1 97.94 143 ARG A O 1
ATOM 1142 N N . ALA A 1 144 ? 2.814 26.438 20.297 1 97.75 144 ALA A N 1
ATOM 1143 C CA . ALA A 1 144 ? 1.791 25.406 20.125 1 97.75 144 ALA A CA 1
ATOM 1144 C C . ALA A 1 144 ? 2.346 24.016 20.438 1 97.75 144 ALA A C 1
ATOM 1146 O O . ALA A 1 144 ? 1.672 23.203 21.078 1 97.75 144 ALA A O 1
ATOM 1147 N N . LEU A 1 145 ? 3.559 23.719 19.984 1 98.31 145 LEU A N 1
ATOM 1148 C CA . LEU A 1 145 ? 4.172 22.406 20.234 1 98.31 145 LEU A CA 1
ATOM 1149 C C . LEU A 1 145 ? 4.422 22.203 21.719 1 98.31 145 LEU A C 1
ATOM 1151 O O . LEU A 1 145 ? 4.25 21.094 22.234 1 98.31 145 LEU A O 1
ATOM 1155 N N . VAL A 1 146 ? 4.797 23.234 22.422 1 97.94 146 VAL A N 1
ATOM 1156 C CA . VAL A 1 146 ? 5.027 23.156 23.859 1 97.94 146 VAL A CA 1
ATOM 1157 C C . VAL A 1 146 ? 3.697 22.953 24.578 1 97.94 146 VAL A C 1
ATOM 1159 O O . VAL A 1 146 ? 3.578 22.078 25.438 1 97.94 146 VAL A O 1
ATOM 1162 N N . GLU A 1 147 ? 2.701 23.672 24.172 1 96.38 147 GLU A N 1
ATOM 1163 C CA . GLU A 1 147 ? 1.414 23.656 24.859 1 96.38 147 GLU A CA 1
ATOM 1164 C C . GLU A 1 147 ? 0.64 22.375 24.562 1 96.38 147 GLU A C 1
ATOM 1166 O O . GLU A 1 147 ? 0.053 21.766 25.453 1 96.38 147 GLU A O 1
ATOM 1171 N N . VAL A 1 148 ? 0.664 22.016 23.297 1 94 148 VAL A N 1
ATOM 1172 C CA . VAL A 1 148 ? -0.178 20.922 22.844 1 94 148 VAL A CA 1
ATOM 1173 C C . VAL A 1 148 ? 0.513 19.578 23.141 1 94 148 VAL A C 1
ATOM 1175 O O . VAL A 1 148 ? -0.134 18.625 23.547 1 94 148 VAL A O 1
ATOM 1178 N N . ALA A 1 149 ? 1.857 19.516 22.984 1 93.31 149 ALA A N 1
ATOM 1179 C CA . ALA A 1 149 ? 2.523 18.219 23 1 93.31 149 ALA A CA 1
ATOM 1180 C C . ALA A 1 149 ? 3.541 18.125 24.125 1 93.31 149 ALA A C 1
ATOM 1182 O O . ALA A 1 149 ? 4.16 17.078 24.344 1 93.31 149 ALA A O 1
ATOM 1183 N N . GLY A 1 150 ? 3.695 19.156 24.844 1 95.06 150 GLY A N 1
ATOM 1184 C CA . GLY A 1 150 ? 4.695 19.141 25.891 1 95.06 150 GLY A CA 1
ATOM 1185 C C . GLY A 1 150 ? 6.113 19.016 25.375 1 95.06 150 GLY A C 1
ATOM 1186 O O . GLY A 1 150 ? 6.93 18.281 25.938 1 95.06 150 GLY A O 1
ATOM 1187 N N . ALA A 1 151 ? 6.395 19.703 24.312 1 97.25 151 ALA A N 1
ATOM 1188 C CA . ALA A 1 151 ? 7.711 19.625 23.688 1 97.25 151 ALA A CA 1
ATOM 1189 C C . ALA A 1 151 ? 8.805 20.062 24.656 1 97.25 151 ALA A C 1
ATOM 1191 O O . ALA A 1 151 ? 8.695 21.109 25.297 1 97.25 151 ALA A O 1
ATOM 1192 N N . GLY A 1 152 ? 9.812 19.25 24.766 1 98 152 GLY A N 1
ATOM 1193 C CA . GLY A 1 152 ? 10.992 19.594 25.531 1 98 152 GLY A CA 1
ATOM 1194 C C . GLY A 1 152 ? 11.992 20.422 24.75 1 98 152 GLY A C 1
ATOM 1195 O O . GLY A 1 152 ? 12.766 21.188 25.328 1 98 152 GLY A O 1
ATOM 1196 N N . ALA A 1 153 ? 11.984 20.234 23.469 1 98.12 153 ALA A N 1
ATOM 1197 C CA . ALA A 1 153 ? 12.852 21 22.578 1 98.12 153 ALA A CA 1
ATOM 1198 C C . ALA A 1 153 ? 12.266 21.062 21.172 1 98.12 153 ALA A C 1
ATOM 1200 O O . ALA A 1 153 ? 11.523 20.156 20.75 1 98.12 153 ALA A O 1
ATOM 1201 N N . VAL A 1 154 ? 12.562 22.141 20.5 1 98.25 154 VAL A N 1
ATOM 1202 C CA . VAL A 1 154 ? 12.148 22.344 19.109 1 98.25 154 VAL A CA 1
ATOM 1203 C C . VAL A 1 154 ? 13.336 22.828 18.281 1 98.25 154 VAL A C 1
ATOM 1205 O O . VAL A 1 154 ? 13.938 23.859 18.578 1 98.25 154 VAL A O 1
ATOM 1208 N N . LEU A 1 155 ? 13.695 22.016 17.312 1 97.5 155 LEU A N 1
ATOM 1209 C CA . LEU A 1 155 ? 14.805 22.312 16.406 1 97.5 155 LEU A CA 1
ATOM 1210 C C . LEU A 1 155 ? 14.297 22.625 15.008 1 97.5 155 LEU A C 1
ATOM 1212 O O . LEU A 1 155 ? 13.508 21.875 14.445 1 97.5 155 LEU A O 1
ATOM 1216 N N . LEU A 1 156 ? 14.672 23.719 14.445 1 96.88 156 LEU A N 1
ATOM 1217 C CA . LEU A 1 156 ? 14.336 24.094 13.078 1 96.88 156 LEU A CA 1
ATOM 1218 C C . LEU A 1 156 ? 15.391 23.594 12.102 1 96.88 156 LEU A C 1
ATOM 1220 O O . LEU A 1 156 ? 16.578 23.906 12.242 1 96.88 156 LEU A O 1
ATOM 1224 N N . ARG A 1 157 ? 14.961 22.797 11.188 1 95.5 157 ARG A N 1
ATOM 1225 C CA . ARG A 1 157 ? 15.836 22.312 10.125 1 95.5 157 ARG A CA 1
ATOM 1226 C C . ARG A 1 157 ? 15.406 22.859 8.766 1 95.5 157 ARG A C 1
ATOM 1228 O O . ARG A 1 157 ? 14.734 22.172 7.996 1 95.5 157 ARG A O 1
ATOM 1235 N N . ASN A 1 158 ? 15.797 24.016 8.438 1 94.5 158 ASN A N 1
ATOM 1236 C CA . ASN A 1 158 ? 15.523 24.656 7.156 1 94.5 158 ASN A CA 1
ATOM 1237 C C . ASN A 1 158 ? 16.75 24.656 6.25 1 94.5 158 ASN A C 1
ATOM 1239 O O . ASN A 1 158 ? 17 25.625 5.527 1 94.5 158 ASN A O 1
ATOM 1243 N N . ASP A 1 159 ? 17.562 23.641 6.34 1 90.56 159 ASP A N 1
ATOM 1244 C CA . ASP A 1 159 ? 18.781 23.5 5.559 1 90.56 159 ASP A CA 1
ATOM 1245 C C . ASP A 1 159 ? 18.625 22.406 4.5 1 90.56 159 ASP A C 1
ATOM 1247 O O . ASP A 1 159 ? 19.609 21.984 3.889 1 90.56 159 ASP A O 1
ATOM 1251 N N . THR A 1 160 ? 17.484 22.047 4.23 1 81.5 160 THR A N 1
ATOM 1252 C CA . THR A 1 160 ? 17.266 20.891 3.373 1 81.5 160 THR A CA 1
ATOM 1253 C C . THR A 1 160 ? 17.281 21.281 1.9 1 81.5 160 THR A C 1
ATOM 1255 O O . THR A 1 160 ? 17 22.438 1.564 1 81.5 160 THR A O 1
ATOM 1258 N N . LEU A 1 161 ? 17.531 20.359 1.053 1 78.19 161 LEU A N 1
ATOM 1259 C CA . LEU A 1 161 ? 17.547 20.578 -0.39 1 78.19 161 LEU A CA 1
ATOM 1260 C C . LEU A 1 161 ? 16.141 20.891 -0.907 1 78.19 161 LEU A C 1
ATOM 1262 O O . LEU A 1 161 ? 15.984 21.656 -1.86 1 78.19 161 LEU A O 1
ATOM 1266 N N . ARG A 1 162 ? 15.188 20.328 -0.322 1 80.56 162 ARG A N 1
ATOM 1267 C CA . ARG A 1 162 ? 13.805 20.578 -0.716 1 80.56 162 ARG A CA 1
ATOM 1268 C C . ARG A 1 162 ? 13.461 22.062 -0.585 1 80.56 162 ARG A C 1
ATOM 1270 O O . ARG A 1 162 ? 12.82 22.625 -1.47 1 80.56 162 ARG A O 1
ATOM 1277 N N . ARG A 1 163 ? 13.875 22.641 0.48 1 87.25 163 ARG A N 1
ATOM 1278 C CA . ARG A 1 163 ? 13.617 24.047 0.701 1 87.25 163 ARG A CA 1
ATOM 1279 C C . ARG A 1 163 ? 14.289 24.906 -0.373 1 87.25 163 ARG A C 1
ATOM 1281 O O . ARG A 1 163 ? 13.672 25.828 -0.909 1 87.25 163 ARG A O 1
ATOM 1288 N N . LYS A 1 164 ? 15.523 24.562 -0.648 1 86.44 164 LYS A N 1
ATOM 1289 C CA . LYS A 1 164 ? 16.25 25.281 -1.696 1 86.44 164 LYS A CA 1
ATOM 1290 C C . LYS A 1 164 ? 15.523 25.172 -3.033 1 86.44 164 LYS A C 1
ATOM 1292 O O . LYS A 1 164 ? 15.445 26.156 -3.773 1 86.44 164 LYS A O 1
ATOM 1297 N N . ALA A 1 165 ? 14.984 24.078 -3.291 1 83.25 165 ALA A N 1
ATOM 1298 C CA . ALA A 1 165 ? 14.281 23.828 -4.543 1 83.25 165 ALA A CA 1
ATOM 1299 C C . ALA A 1 165 ? 13.008 24.656 -4.629 1 83.25 165 ALA A C 1
ATOM 1301 O O . ALA A 1 165 ? 12.539 24.984 -5.723 1 83.25 165 ALA A O 1
ATOM 1302 N N . LEU A 1 166 ? 12.508 25.047 -3.533 1 86.56 166 LEU A N 1
ATOM 1303 C CA . LEU A 1 166 ? 11.281 25.844 -3.482 1 86.56 166 LEU A CA 1
ATOM 1304 C C . LEU A 1 166 ? 11.594 27.328 -3.557 1 86.56 166 LEU A C 1
ATOM 1306 O O . LEU A 1 166 ? 10.688 28.172 -3.529 1 86.56 166 LEU A O 1
ATOM 1310 N N . GLY A 1 167 ? 12.891 27.672 -3.627 1 88.12 167 GLY A N 1
ATOM 1311 C CA . GLY A 1 167 ? 13.305 29.062 -3.75 1 88.12 167 GLY A CA 1
ATOM 1312 C C . GLY A 1 167 ? 13.312 29.797 -2.426 1 88.12 167 GLY A C 1
ATOM 1313 O O . GLY A 1 167 ? 13.305 31.031 -2.395 1 88.12 167 GLY A O 1
ATOM 1314 N N . LEU A 1 168 ? 13.328 29.078 -1.354 1 93.38 168 LEU A N 1
ATOM 1315 C CA . LEU A 1 168 ? 13.367 29.688 -0.024 1 93.38 168 LEU A CA 1
ATOM 1316 C C . LEU A 1 168 ? 14.797 29.75 0.498 1 93.38 168 LEU A C 1
ATOM 1318 O O . LEU A 1 168 ? 15.617 28.891 0.189 1 93.38 168 LEU A O 1
ATOM 1322 N N . PRO A 1 169 ? 15.109 30.797 1.243 1 92.69 169 PRO A N 1
ATOM 1323 C CA . PRO A 1 169 ? 16.453 30.859 1.824 1 92.69 169 PRO A CA 1
ATOM 1324 C C . PRO A 1 169 ? 16.734 29.719 2.789 1 92.69 169 PRO A C 1
ATOM 1326 O O . PRO A 1 169 ? 15.883 29.375 3.605 1 92.69 169 PRO A O 1
ATOM 1329 N N . THR A 1 170 ? 17.906 29.141 2.586 1 92.31 170 THR A N 1
ATOM 1330 C CA . THR A 1 170 ? 18.312 28.109 3.518 1 92.31 170 THR A CA 1
ATOM 1331 C C . THR A 1 170 ? 19.016 28.703 4.738 1 92.31 170 THR A C 1
ATOM 1333 O O . THR A 1 170 ? 19.562 29.797 4.66 1 92.31 170 THR A O 1
ATOM 1336 N N . GLN A 1 171 ? 18.859 28.031 5.832 1 90.94 171 GLN A N 1
ATOM 1337 C CA . GLN A 1 171 ? 19.547 28.438 7.051 1 90.94 171 GLN A CA 1
ATOM 1338 C C . GLN A 1 171 ? 20.062 27.234 7.824 1 90.94 171 GLN A C 1
ATOM 1340 O O . GLN A 1 171 ? 19.547 26.125 7.668 1 90.94 171 GLN A O 1
ATOM 1345 N N . ARG A 1 172 ? 21.031 27.453 8.602 1 91.62 172 ARG A N 1
ATOM 1346 C CA . ARG A 1 172 ? 21.562 26.406 9.461 1 91.62 172 ARG A CA 1
ATOM 1347 C C . ARG A 1 172 ? 20.562 26 10.531 1 91.62 172 ARG A C 1
ATOM 1349 O O . ARG A 1 172 ? 19.719 26.797 10.93 1 91.62 172 ARG A O 1
ATOM 1356 N N . PRO A 1 173 ? 20.703 24.766 10.938 1 93.38 173 PRO A N 1
ATOM 1357 C CA . PRO A 1 173 ? 19.828 24.344 12.031 1 93.38 173 PRO A CA 1
ATOM 1358 C C . PRO A 1 173 ? 19.844 25.328 13.203 1 93.38 173 PRO A C 1
ATOM 1360 O O . PRO A 1 173 ? 20.906 25.844 13.555 1 93.38 173 PRO A O 1
ATOM 1363 N N . HIS A 1 174 ? 18.609 25.578 13.648 1 93.88 174 HIS A N 1
ATOM 1364 C CA . HIS A 1 174 ? 18.438 26.594 14.672 1 93.88 174 HIS A CA 1
ATOM 1365 C C . HIS A 1 174 ? 17.469 26.125 15.758 1 93.88 174 HIS A C 1
ATOM 1367 O O . HIS A 1 174 ? 16.391 25.609 15.453 1 93.88 174 HIS A O 1
ATOM 1373 N N . VAL A 1 175 ? 17.906 26.328 17.047 1 97.25 175 VAL A N 1
ATOM 1374 C CA . VAL A 1 175 ? 17.062 25.938 18.156 1 97.25 175 VAL A CA 1
ATOM 1375 C C . VAL A 1 175 ? 15.984 27 18.391 1 97.25 175 VAL A C 1
ATOM 1377 O O . VAL A 1 175 ? 16.297 28.172 18.594 1 97.25 175 VAL A O 1
ATOM 1380 N N . LEU A 1 176 ? 14.781 26.562 18.391 1 98 176 LEU A N 1
ATOM 1381 C CA . LEU A 1 176 ? 13.672 27.469 18.641 1 98 176 LEU A CA 1
ATOM 1382 C C . LEU A 1 176 ? 13.25 27.422 20.094 1 98 176 LEU A C 1
ATOM 1384 O O . LEU A 1 176 ? 12.719 28.406 20.625 1 98 176 LEU A O 1
ATOM 1388 N N . TYR A 1 177 ? 13.461 26.312 20.688 1 98.38 177 TYR A N 1
ATOM 1389 C CA . TYR A 1 177 ? 13.039 26.125 22.078 1 98.38 177 TYR A CA 1
ATOM 1390 C C . TYR A 1 177 ? 13.797 24.969 22.719 1 98.38 177 TYR A C 1
ATOM 1392 O O . TYR A 1 177 ? 14.062 23.953 22.078 1 98.38 177 TYR A O 1
ATOM 1400 N N . GLY A 1 178 ? 14.188 25.125 23.922 1 98 178 GLY A N 1
ATOM 1401 C CA . GLY A 1 178 ? 14.836 24.062 24.688 1 98 178 GLY A CA 1
ATOM 1402 C C . GLY A 1 178 ? 16.25 23.766 24.203 1 98 178 GLY A C 1
ATOM 1403 O O . GLY A 1 178 ? 16.953 24.656 23.734 1 98 178 GLY A O 1
ATOM 1404 N N . THR A 1 179 ? 16.734 22.484 24.562 1 96.81 179 THR A N 1
ATOM 1405 C CA . THR A 1 179 ? 18.078 22.047 24.203 1 96.81 179 THR A CA 1
ATOM 1406 C C . THR A 1 179 ? 18.016 20.672 23.547 1 96.81 179 THR A C 1
ATOM 1408 O O . THR A 1 179 ? 18.266 19.656 24.188 1 96.81 179 THR A O 1
ATOM 1411 N N . PRO A 1 180 ? 17.766 20.656 22.281 1 95.12 180 PRO A N 1
ATOM 1412 C CA . PRO A 1 180 ? 17.734 19.359 21.578 1 95.12 180 PRO A CA 1
ATOM 1413 C C . PRO A 1 180 ? 19.109 18.703 21.531 1 95.12 180 PRO A C 1
ATOM 1415 O O . PRO A 1 180 ? 20.125 19.375 21.359 1 95.12 180 PRO A O 1
ATOM 1418 N N . PRO A 1 181 ? 19.125 17.438 21.75 1 93.5 181 PRO A N 1
ATOM 1419 C CA . PRO A 1 181 ? 20.391 16.719 21.562 1 93.5 181 PRO A CA 1
ATOM 1420 C C . PRO A 1 181 ? 20.766 16.578 20.094 1 93.5 181 PRO A C 1
ATOM 1422 O O . PRO A 1 181 ? 19.891 16.562 19.219 1 93.5 181 PRO A O 1
ATOM 1425 N N . ARG A 1 182 ? 22.031 16.422 19.875 1 92.5 182 ARG A N 1
ATOM 1426 C CA . ARG A 1 182 ? 22.469 16.078 18.516 1 92.5 182 ARG A CA 1
ATOM 1427 C C . ARG A 1 182 ? 22.062 14.656 18.156 1 92.5 182 ARG A C 1
ATOM 1429 O O . ARG A 1 182 ? 21.406 14.422 17.141 1 92.5 182 ARG A O 1
ATOM 1436 N N . TRP A 1 183 ? 22.469 13.711 19.156 1 93.19 183 TRP A N 1
ATOM 1437 C CA . TRP A 1 183 ? 22.141 12.305 18.984 1 93.19 183 TRP A CA 1
ATOM 1438 C C . TRP A 1 183 ? 20.906 11.938 19.797 1 93.19 183 TRP A C 1
ATOM 1440 O O . TRP A 1 183 ? 20.859 12.148 21.016 1 93.19 183 TRP A O 1
ATOM 1450 N N . CYS A 1 184 ? 19.906 11.383 19.078 1 94.56 184 CYS A N 1
ATOM 1451 C CA . CYS A 1 184 ? 18.656 11.016 19.734 1 94.56 184 CYS A CA 1
ATOM 1452 C C . CYS A 1 184 ? 18.312 9.562 19.469 1 94.56 184 CYS A C 1
ATOM 1454 O O . CYS A 1 184 ? 18.484 9.062 18.344 1 94.56 184 CYS A O 1
ATOM 1456 N N . ARG A 1 185 ? 17.844 8.945 20.484 1 94.81 185 ARG A N 1
ATOM 1457 C CA . ARG A 1 185 ? 17.422 7.551 20.359 1 94.81 185 ARG A CA 1
ATOM 1458 C C . ARG A 1 185 ? 15.961 7.453 19.953 1 94.81 185 ARG A C 1
ATOM 1460 O O . ARG A 1 185 ? 15.141 8.289 20.344 1 94.81 185 ARG A O 1
ATOM 1467 N N . LEU A 1 186 ? 15.68 6.48 19.141 1 95.25 186 LEU A N 1
ATOM 1468 C CA . LEU A 1 186 ? 14.289 6.203 18.812 1 95.25 186 LEU A CA 1
ATOM 1469 C C . LEU A 1 186 ? 14.031 4.699 18.75 1 95.25 186 LEU A C 1
ATOM 1471 O O . LEU A 1 186 ? 14.977 3.912 18.625 1 95.25 186 LEU A O 1
ATOM 1475 N N . LEU A 1 187 ? 12.773 4.391 18.922 1 96.69 187 LEU A N 1
ATOM 1476 C CA . LEU A 1 187 ? 12.289 3.018 18.859 1 96.69 187 LEU A CA 1
ATOM 1477 C C . LEU A 1 187 ? 11.312 2.84 17.703 1 96.69 187 LEU A C 1
ATOM 1479 O O . LEU A 1 187 ? 10.469 3.705 17.453 1 96.69 187 LEU A O 1
ATOM 1483 N N . GLU A 1 188 ? 11.5 1.786 16.922 1 96.06 188 GLU A N 1
ATOM 1484 C CA . GLU A 1 188 ? 10.555 1.435 15.875 1 96.06 188 GLU A CA 1
ATOM 1485 C C . GLU A 1 188 ? 10.438 -0.079 15.719 1 96.06 188 GLU A C 1
ATOM 1487 O O . GLU A 1 188 ? 11.414 -0.754 15.398 1 96.06 188 GLU A O 1
ATOM 1492 N N . MET A 1 189 ? 9.234 -0.578 15.969 1 95 189 MET A N 1
ATOM 1493 C CA . MET A 1 189 ? 8.914 -1.989 15.781 1 95 189 MET A CA 1
ATOM 1494 C C . MET A 1 189 ? 9.938 -2.879 16.484 1 95 189 MET A C 1
ATOM 1496 O O . MET A 1 189 ? 10.461 -3.818 15.891 1 95 189 MET A O 1
ATOM 1500 N N . GLY A 1 190 ? 10.289 -2.51 17.656 1 94.88 190 GLY A N 1
ATOM 1501 C CA . GLY A 1 190 ? 11.148 -3.322 18.516 1 94.88 190 GLY A CA 1
ATOM 1502 C C . GLY A 1 190 ? 12.625 -3.047 18.297 1 94.88 190 GLY A C 1
ATOM 1503 O O . GLY A 1 190 ? 13.469 -3.539 19.062 1 94.88 190 GLY A O 1
ATOM 1504 N N . ALA A 1 191 ? 13.062 -2.246 17.344 1 97.69 191 ALA A N 1
ATOM 1505 C CA . ALA A 1 191 ? 14.453 -1.9 17.078 1 97.69 191 ALA A CA 1
ATOM 1506 C C . ALA A 1 191 ? 14.797 -0.521 17.625 1 97.69 191 ALA A C 1
ATOM 1508 O O . ALA A 1 191 ? 13.914 0.331 17.781 1 97.69 191 ALA A O 1
ATOM 1509 N N . ARG A 1 192 ? 16.047 -0.378 17.875 1 97.44 192 ARG A N 1
ATOM 1510 C CA . ARG A 1 192 ? 16.531 0.881 18.438 1 97.44 192 ARG A CA 1
ATOM 1511 C C . ARG A 1 192 ? 17.484 1.575 17.453 1 97.44 192 ARG A C 1
ATOM 1513 O O . ARG A 1 192 ? 18.328 0.929 16.844 1 97.44 192 ARG A O 1
ATOM 1520 N N . PHE A 1 193 ? 17.297 2.883 17.391 1 97.38 193 PHE A N 1
ATOM 1521 C CA . PHE A 1 193 ? 18.156 3.662 16.5 1 97.38 193 PHE A CA 1
ATOM 1522 C C . PHE A 1 193 ? 18.656 4.926 17.188 1 97.38 193 PHE A C 1
ATOM 1524 O O . PHE A 1 193 ? 17.953 5.5 18.016 1 97.38 193 PHE A O 1
ATOM 1531 N N . THR A 1 194 ? 19.812 5.266 16.859 1 96.31 194 THR A N 1
ATOM 1532 C CA . THR A 1 194 ? 20.344 6.594 17.141 1 96.31 194 THR A CA 1
ATOM 1533 C C . THR A 1 194 ? 20.422 7.422 15.859 1 96.31 194 THR A C 1
ATOM 1535 O O . THR A 1 194 ? 20.922 6.941 14.836 1 96.31 194 THR A O 1
ATOM 1538 N N . VAL A 1 195 ? 19.906 8.648 15.977 1 95 195 VAL A N 1
ATOM 1539 C CA . VAL A 1 195 ? 19.922 9.492 14.789 1 95 195 VAL A CA 1
ATOM 1540 C C . VAL A 1 195 ? 20.484 10.867 15.141 1 95 195 VAL A C 1
ATOM 1542 O O . VAL A 1 195 ? 20.5 11.258 16.312 1 95 195 VAL A O 1
ATOM 1545 N N . ASP A 1 196 ? 21 11.523 14.156 1 94.25 196 ASP A N 1
ATOM 1546 C CA . ASP A 1 196 ? 21.484 12.891 14.273 1 94.25 196 ASP A CA 1
ATOM 1547 C C . ASP A 1 196 ? 20.406 13.891 13.875 1 94.25 196 ASP A C 1
ATOM 1549 O O . ASP A 1 196 ? 20 13.945 12.711 1 94.25 196 ASP A O 1
ATOM 1553 N N . LEU A 1 197 ? 19.953 14.727 14.781 1 94.31 197 LEU A N 1
ATOM 1554 C CA . LEU A 1 197 ? 18.859 15.656 14.516 1 94.31 197 LEU A CA 1
ATOM 1555 C C . LEU A 1 197 ? 19.375 16.938 13.859 1 94.31 197 LEU A C 1
ATOM 1557 O O . LEU A 1 197 ? 18.594 17.719 13.312 1 94.31 197 LEU A O 1
ATOM 1561 N N . THR A 1 198 ? 20.641 17.125 13.859 1 91.06 198 THR A N 1
ATOM 1562 C CA . THR A 1 198 ? 21.203 18.406 13.484 1 91.06 198 THR A CA 1
ATOM 1563 C C . THR A 1 198 ? 21.844 18.344 12.102 1 91.06 198 THR A C 1
ATOM 1565 O O . THR A 1 198 ? 22.25 19.375 11.555 1 91.06 198 THR A O 1
ATOM 1568 N N . TYR A 1 199 ? 21.922 17.047 11.656 1 81.56 199 TYR A N 1
ATOM 1569 C CA . TYR A 1 199 ? 22.641 16.891 10.391 1 81.56 199 TYR A CA 1
ATOM 1570 C C . TYR A 1 199 ? 22 15.789 9.547 1 81.56 199 TYR A C 1
ATOM 1572 O O . TYR A 1 199 ? 21.219 14.977 10.047 1 81.56 199 TYR A O 1
ATOM 1580 N N . GLY A 1 200 ? 22.344 15.898 8.203 1 75.44 200 GLY A N 1
ATOM 1581 C CA . GLY A 1 200 ? 21.938 14.836 7.301 1 75.44 200 GLY A CA 1
ATOM 1582 C C . GLY A 1 200 ? 20.781 15.234 6.398 1 75.44 200 GLY A C 1
ATOM 1583 O O . GLY A 1 200 ? 20.406 16.406 6.355 1 75.44 200 GLY A O 1
ATOM 1584 N N . GLN A 1 201 ? 20.391 14.078 5.645 1 69.81 201 GLN A N 1
ATOM 1585 C CA . GLN A 1 201 ? 19.281 14.242 4.703 1 69.81 201 GLN A CA 1
ATOM 1586 C C . GLN A 1 201 ? 17.938 14.242 5.426 1 69.81 201 GLN A C 1
ATOM 1588 O O . GLN A 1 201 ? 17.672 13.352 6.23 1 69.81 201 GLN A O 1
ATOM 1593 N N . GLY A 1 202 ? 17.375 15.477 5.586 1 71.81 202 GLY A N 1
ATOM 1594 C CA . GLY A 1 202 ? 16.047 15.555 6.164 1 71.81 202 GLY A CA 1
ATOM 1595 C C . GLY A 1 202 ? 16.062 15.914 7.641 1 71.81 202 GLY A C 1
ATOM 1596 O O . GLY A 1 202 ? 16.797 16.797 8.062 1 71.81 202 GLY A O 1
ATOM 1597 N N . THR A 1 203 ? 15.242 15.031 8.391 1 72.44 203 THR A N 1
ATOM 1598 C CA . THR A 1 203 ? 15.055 15.414 9.781 1 72.44 203 THR A CA 1
ATOM 1599 C C . THR A 1 203 ? 15.57 14.32 10.719 1 72.44 203 THR A C 1
ATOM 1601 O O . THR A 1 203 ? 15.125 14.211 11.859 1 72.44 203 THR A O 1
ATOM 1604 N N . GLY A 1 204 ? 16.5 13.453 10.203 1 80.75 204 GLY A N 1
ATOM 1605 C CA . GLY A 1 204 ? 17.078 12.438 11.062 1 80.75 204 GLY A CA 1
ATOM 1606 C C . GLY A 1 204 ? 16.703 11.023 10.664 1 80.75 204 GLY A C 1
ATOM 1607 O O . GLY A 1 204 ? 17.562 10.219 10.32 1 80.75 204 GLY A O 1
ATOM 1608 N N . TYR A 1 205 ? 15.438 10.734 10.734 1 92.31 205 TYR A N 1
ATOM 1609 C CA . TYR A 1 205 ? 14.945 9.383 10.453 1 92.31 205 TYR A CA 1
ATOM 1610 C C . TYR A 1 205 ? 13.875 9.406 9.375 1 92.31 205 TYR A C 1
ATOM 1612 O O . TYR A 1 205 ? 13.031 10.312 9.344 1 92.31 205 TYR A O 1
ATOM 1620 N N . ALA A 1 206 ? 13.922 8.461 8.445 1 93.19 206 ALA A N 1
ATOM 1621 C CA . ALA A 1 206 ? 12.977 8.398 7.336 1 93.19 206 ALA A CA 1
ATOM 1622 C C . ALA A 1 206 ? 11.688 7.711 7.754 1 93.19 206 ALA A C 1
ATOM 1624 O O . ALA A 1 206 ? 11.398 6.59 7.32 1 93.19 206 ALA A O 1
ATOM 1625 N N . TYR A 1 207 ? 10.859 8.484 8.477 1 96 207 TYR A N 1
ATOM 1626 C CA . TYR A 1 207 ? 9.617 7.91 8.977 1 96 207 TYR A CA 1
ATOM 1627 C C . TYR A 1 207 ? 8.727 7.441 7.832 1 96 207 TYR A C 1
ATOM 1629 O O . TYR A 1 207 ? 7.867 6.582 8.016 1 96 207 TYR A O 1
ATOM 1637 N N . ASP A 1 208 ? 8.945 7.98 6.625 1 93.94 208 ASP A N 1
ATOM 1638 C CA . ASP A 1 208 ? 8.109 7.66 5.477 1 93.94 208 ASP A CA 1
ATOM 1639 C C . ASP A 1 208 ? 8.375 6.242 4.977 1 93.94 208 ASP A C 1
ATOM 1641 O O . ASP A 1 208 ? 7.59 5.688 4.207 1 93.94 208 ASP A O 1
ATOM 1645 N N . GLN A 1 209 ? 9.422 5.555 5.426 1 95.69 209 GLN A N 1
ATOM 1646 C CA . GLN A 1 209 ? 9.758 4.211 4.965 1 95.69 209 GLN A CA 1
ATOM 1647 C C . GLN A 1 209 ? 9.32 3.154 5.969 1 95.69 209 GLN A C 1
ATOM 1649 O O . GLN A 1 209 ? 9.719 1.992 5.875 1 95.69 209 GLN A O 1
ATOM 1654 N N . ARG A 1 210 ? 8.523 3.566 6.941 1 97.12 210 ARG A N 1
ATOM 1655 C CA . ARG A 1 210 ? 8.117 2.662 8.008 1 97.12 210 ARG A CA 1
ATOM 1656 C C . ARG A 1 210 ? 7.5 1.389 7.445 1 97.12 210 ARG A C 1
ATOM 1658 O O . ARG A 1 210 ? 7.828 0.284 7.883 1 97.12 210 ARG A O 1
ATOM 1665 N N . GLU A 1 211 ? 6.582 1.521 6.488 1 96.25 211 GLU A N 1
ATOM 1666 C CA . GLU A 1 211 ? 5.914 0.352 5.926 1 96.25 211 GLU A CA 1
ATOM 1667 C C . GLU A 1 211 ? 6.879 -0.491 5.098 1 96.25 211 GLU A C 1
ATOM 1669 O O . GLU A 1 211 ? 6.742 -1.715 5.027 1 96.25 211 GLU A O 1
ATOM 1674 N N . VAL A 1 212 ? 7.883 0.123 4.457 1 97.12 212 VAL A N 1
ATOM 1675 C CA . VAL A 1 212 ? 8.93 -0.598 3.74 1 97.12 212 VAL A CA 1
ATOM 1676 C C . VAL A 1 212 ? 9.711 -1.48 4.715 1 97.12 212 VAL A C 1
ATOM 1678 O O . VAL A 1 212 ? 9.898 -2.672 4.461 1 97.12 212 VAL A O 1
ATOM 1681 N N . ARG A 1 213 ? 10.078 -0.874 5.812 1 97.81 213 ARG A N 1
ATOM 1682 C CA . ARG A 1 213 ? 10.844 -1.597 6.824 1 97.81 213 ARG A CA 1
ATOM 1683 C C . ARG A 1 213 ? 10.023 -2.742 7.414 1 97.81 213 ARG A C 1
ATOM 1685 O O . ARG A 1 213 ? 10.562 -3.816 7.691 1 97.81 213 ARG A O 1
ATOM 1692 N N . ARG A 1 214 ? 8.75 -2.506 7.605 1 96.12 214 ARG A N 1
ATOM 1693 C CA . ARG A 1 214 ? 7.863 -3.562 8.094 1 96.12 214 ARG A CA 1
ATOM 1694 C C . ARG A 1 214 ? 7.879 -4.766 7.152 1 96.12 214 ARG A C 1
ATOM 1696 O O . ARG A 1 214 ? 7.949 -5.91 7.602 1 96.12 214 ARG A O 1
ATOM 1703 N N . PHE A 1 215 ? 7.844 -4.516 5.859 1 97.5 215 PHE A N 1
ATOM 1704 C CA . PHE A 1 215 ? 7.809 -5.617 4.902 1 97.5 215 PHE A CA 1
ATOM 1705 C C . PHE A 1 215 ? 9.172 -6.289 4.805 1 97.5 215 PHE A C 1
ATOM 1707 O O . PHE A 1 215 ? 9.258 -7.508 4.641 1 97.5 215 PHE A O 1
ATOM 1714 N N . VAL A 1 216 ? 10.266 -5.512 4.883 1 98.12 216 VAL A N 1
ATOM 1715 C CA . VAL A 1 216 ? 11.617 -6.066 4.844 1 98.12 216 VAL A CA 1
ATOM 1716 C C . VAL 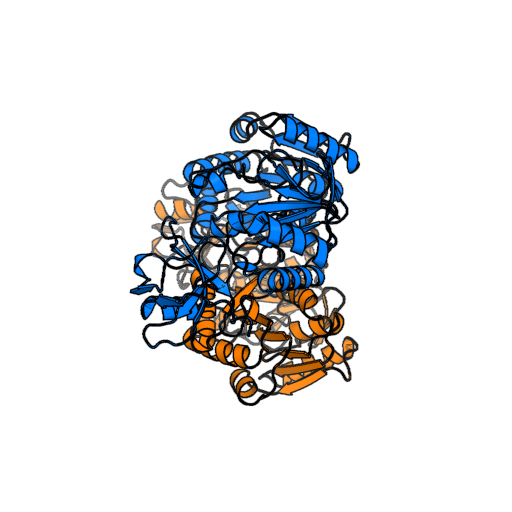A 1 216 ? 11.773 -7.113 5.945 1 98.12 216 VAL A C 1
ATOM 1718 O O . VAL A 1 216 ? 12.43 -8.141 5.746 1 98.12 216 VAL A O 1
ATOM 1721 N N . ALA A 1 217 ? 11.188 -6.891 7.078 1 96.25 217 ALA A N 1
ATOM 1722 C CA . ALA A 1 217 ? 11.234 -7.84 8.188 1 96.25 217 ALA A CA 1
ATOM 1723 C C . ALA A 1 217 ? 10.727 -9.211 7.762 1 96.25 217 ALA A C 1
ATOM 1725 O O . ALA A 1 217 ? 11.258 -10.242 8.188 1 96.25 217 ALA A O 1
ATOM 1726 N N . ARG A 1 218 ? 9.773 -9.258 6.891 1 94.94 218 ARG A N 1
ATOM 1727 C CA . ARG A 1 218 ? 9.172 -10.508 6.43 1 94.94 218 ARG A CA 1
ATOM 1728 C C . ARG A 1 218 ? 10.086 -11.211 5.434 1 94.94 218 ARG A C 1
ATOM 1730 O O . ARG A 1 218 ? 10 -12.43 5.262 1 94.94 218 ARG A O 1
ATOM 1737 N N . MET A 1 219 ? 10.938 -10.508 4.848 1 97.44 219 MET A N 1
ATOM 1738 C CA . MET A 1 219 ? 11.758 -11.031 3.756 1 97.44 219 MET A CA 1
ATOM 1739 C C . MET A 1 219 ? 13.094 -11.555 4.281 1 97.44 219 MET A C 1
ATOM 1741 O O . MET A 1 219 ? 13.828 -12.227 3.557 1 97.44 219 MET A O 1
ATOM 1745 N N . ALA A 1 220 ? 13.398 -11.352 5.52 1 97.69 220 ALA A N 1
ATOM 1746 C CA . ALA A 1 220 ? 14.797 -11.305 5.938 1 97.69 220 ALA A CA 1
ATOM 1747 C C . ALA A 1 220 ? 15.25 -12.656 6.488 1 97.69 220 ALA A C 1
ATOM 1749 O O . ALA A 1 220 ? 16.453 -12.953 6.508 1 97.69 220 ALA A O 1
ATOM 1750 N N . GLN A 1 221 ? 14.391 -13.492 6.973 1 96.56 221 GLN A N 1
ATOM 1751 C CA . GLN A 1 221 ? 14.758 -14.672 7.738 1 96.56 221 GLN A CA 1
ATOM 1752 C C . GLN A 1 221 ? 15.734 -15.555 6.957 1 96.56 221 GLN A C 1
ATOM 1754 O O . GLN A 1 221 ? 15.422 -16 5.852 1 96.56 221 GLN A O 1
ATOM 1759 N N . GLY A 1 222 ? 16.906 -15.719 7.523 1 97.5 222 GLY A N 1
ATOM 1760 C CA . GLY A 1 222 ? 17.906 -16.625 6.973 1 97.5 222 GLY A CA 1
ATOM 1761 C C . GLY A 1 222 ? 18.625 -16.047 5.766 1 97.5 222 GLY A C 1
ATOM 1762 O O . GLY A 1 222 ? 19.422 -16.734 5.129 1 97.5 222 GLY A O 1
ATOM 1763 N N . SER A 1 223 ? 18.516 -14.836 5.477 1 98.12 223 SER A N 1
ATOM 1764 C CA . SER A 1 223 ? 18.984 -14.266 4.211 1 98.12 223 SER A CA 1
ATOM 1765 C C . SER A 1 223 ? 20.375 -13.648 4.355 1 98.12 223 SER A C 1
ATOM 1767 O O . SER A 1 223 ? 20.719 -13.141 5.422 1 98.12 223 SER A O 1
ATOM 1769 N N . ARG A 1 224 ? 21.141 -13.773 3.295 1 98.69 224 ARG A N 1
ATOM 1770 C CA . ARG A 1 224 ? 22.266 -12.867 3.061 1 98.69 224 ARG A CA 1
ATOM 1771 C C . ARG A 1 224 ? 21.797 -11.578 2.402 1 98.69 224 ARG A C 1
ATOM 1773 O O . ARG A 1 224 ? 21.203 -11.602 1.32 1 98.69 224 ARG A O 1
ATOM 1780 N N . VAL A 1 225 ? 22.109 -10.445 3.076 1 98.81 225 VAL A N 1
ATOM 1781 C CA . VAL A 1 225 ? 21.484 -9.188 2.678 1 98.81 225 VAL A CA 1
ATOM 1782 C C . VAL A 1 225 ? 22.547 -8.219 2.188 1 98.81 225 VAL A C 1
ATOM 1784 O O . VAL A 1 225 ? 23.609 -8.086 2.803 1 98.81 225 VAL A O 1
ATOM 1787 N N . LEU A 1 226 ? 22.297 -7.582 1.063 1 98.88 226 LEU A N 1
ATOM 1788 C CA . LEU A 1 226 ? 23.047 -6.422 0.608 1 98.88 226 LEU A CA 1
ATOM 1789 C C . LEU A 1 226 ? 22.219 -5.152 0.712 1 98.88 226 LEU A C 1
ATOM 1791 O O . LEU A 1 226 ? 21.109 -5.086 0.166 1 98.88 226 LEU A O 1
ATOM 1795 N N . ASP A 1 227 ? 22.672 -4.195 1.422 1 98.69 227 ASP A N 1
ATOM 1796 C CA . ASP A 1 227 ? 22.078 -2.865 1.493 1 98.69 227 ASP A CA 1
ATOM 1797 C C . ASP A 1 227 ? 23 -1.82 0.865 1 98.69 227 ASP A C 1
ATOM 1799 O O . ASP A 1 227 ? 23.953 -1.375 1.493 1 98.69 227 ASP A O 1
ATOM 1803 N N . ALA A 1 228 ? 22.641 -1.374 -0.29 1 97.25 228 ALA A N 1
ATOM 1804 C CA . ALA A 1 228 ? 23.578 -0.591 -1.103 1 97.25 228 ALA A CA 1
ATOM 1805 C C . ALA A 1 228 ? 23.516 0.886 -0.722 1 97.25 228 ALA A C 1
ATOM 1807 O O . ALA A 1 228 ? 24.406 1.658 -1.088 1 97.25 228 ALA A O 1
ATOM 1808 N N . SER A 1 229 ? 22.578 1.336 -0.037 1 95.06 229 SER A N 1
ATOM 1809 C CA . SER A 1 229 ? 22.375 2.691 0.462 1 95.06 229 SER A CA 1
ATOM 1810 C C . SER A 1 229 ? 21.609 2.688 1.778 1 95.06 229 SER A C 1
ATOM 1812 O O . SER A 1 229 ? 20.406 2.965 1.803 1 95.06 229 SER A O 1
ATOM 1814 N N . CYS A 1 230 ? 22.328 2.57 2.865 1 95.81 230 CYS A N 1
ATOM 1815 C CA . CYS A 1 230 ? 21.672 2.115 4.082 1 95.81 230 CYS A CA 1
ATOM 1816 C C . CYS A 1 230 ? 21.328 3.291 4.992 1 95.81 230 CYS A C 1
ATOM 1818 O O . CYS A 1 230 ? 20.578 3.139 5.957 1 95.81 230 CYS A O 1
ATOM 1820 N N . ASN A 1 231 ? 21.891 4.508 4.621 1 93.75 231 ASN A N 1
ATOM 1821 C CA . ASN A 1 231 ? 21.75 5.613 5.566 1 93.75 231 ASN A CA 1
ATOM 1822 C C . ASN A 1 231 ? 22.125 5.188 6.984 1 93.75 231 ASN A C 1
ATOM 1824 O O . ASN A 1 231 ? 23.188 4.609 7.203 1 93.75 231 ASN A O 1
ATOM 1828 N N . VAL A 1 232 ? 21.234 5.344 8 1 95.19 232 VAL A N 1
ATOM 1829 C CA . VAL A 1 232 ? 21.578 5.004 9.375 1 95.19 232 VAL A CA 1
ATOM 1830 C C . VAL A 1 232 ? 21.219 3.551 9.664 1 95.19 232 VAL A C 1
ATOM 1832 O O . VAL A 1 232 ? 21.172 3.133 10.82 1 95.19 232 VAL A O 1
ATOM 1835 N N . GLY A 1 233 ? 20.891 2.814 8.672 1 96.75 233 GLY A N 1
ATOM 1836 C CA . GLY A 1 233 ? 20.688 1.38 8.805 1 96.75 233 GLY A CA 1
ATOM 1837 C C . GLY A 1 233 ? 19.234 0.987 8.945 1 96.75 233 GLY A C 1
ATOM 1838 O O . GLY A 1 233 ? 18.922 -0.111 9.406 1 96.75 233 GLY A O 1
ATOM 1839 N N . GLY A 1 234 ? 18.297 1.842 8.562 1 96.12 234 GLY A N 1
ATOM 1840 C CA . GLY A 1 234 ? 16.891 1.607 8.766 1 96.12 234 GLY A CA 1
ATOM 1841 C C . GLY A 1 234 ? 16.422 0.273 8.211 1 96.12 234 GLY A C 1
ATOM 1842 O O . GLY A 1 234 ? 15.773 -0.504 8.922 1 96.12 234 GLY A O 1
ATOM 1843 N N . LEU A 1 235 ? 16.797 -0.072 7.008 1 98 235 LEU A N 1
ATOM 1844 C CA . LEU A 1 235 ? 16.297 -1.278 6.355 1 98 235 LEU A CA 1
ATOM 1845 C C . LEU A 1 235 ? 17.062 -2.51 6.836 1 98 235 LEU A C 1
ATOM 1847 O O . LEU A 1 235 ? 16.453 -3.475 7.309 1 98 235 LEU A O 1
ATOM 1851 N N . PHE A 1 236 ? 18.391 -2.465 6.875 1 98.44 236 PHE A N 1
ATOM 1852 C CA . PHE A 1 236 ? 19.125 -3.689 7.148 1 98.44 236 PHE A CA 1
ATOM 1853 C C . PHE A 1 236 ? 19.047 -4.055 8.625 1 98.44 236 PHE A C 1
ATOM 1855 O O . PHE A 1 236 ? 19.188 -5.223 8.992 1 98.44 236 PHE A O 1
ATOM 1862 N N . VAL A 1 237 ? 18.859 -3.059 9.547 1 98.56 237 VAL A N 1
ATOM 1863 C CA . VAL A 1 237 ? 18.703 -3.383 10.961 1 98.56 237 VAL A CA 1
ATOM 1864 C C . VAL A 1 237 ? 17.438 -4.207 11.164 1 98.56 237 VAL A C 1
ATOM 1866 O O . VAL A 1 237 ? 17.453 -5.207 11.883 1 98.56 237 VAL A O 1
ATOM 1869 N N . HIS A 1 238 ? 16.391 -3.803 10.5 1 98.44 238 HIS A N 1
ATOM 1870 C CA . HIS A 1 238 ? 15.156 -4.57 10.602 1 98.44 238 HIS A CA 1
ATOM 1871 C C . HIS A 1 238 ? 15.305 -5.953 9.977 1 98.44 238 HIS A C 1
ATOM 1873 O O . HIS A 1 238 ? 14.742 -6.93 10.469 1 98.44 238 HIS A O 1
ATOM 1879 N N . ALA A 1 239 ? 16.047 -6.031 8.875 1 98.5 239 ALA A N 1
ATOM 1880 C CA . ALA A 1 239 ? 16.359 -7.348 8.32 1 98.5 239 ALA A CA 1
ATOM 1881 C C . ALA A 1 239 ? 17.109 -8.211 9.328 1 98.5 239 ALA A C 1
ATOM 1883 O O . ALA A 1 239 ? 16.781 -9.383 9.523 1 98.5 239 ALA A O 1
ATOM 1884 N N . GLY A 1 240 ? 18.062 -7.645 10.008 1 98.5 240 GLY A N 1
ATOM 1885 C CA . GLY A 1 240 ? 18.875 -8.359 10.977 1 98.5 240 GLY A CA 1
ATOM 1886 C C . GLY A 1 240 ? 18.094 -8.844 12.188 1 98.5 240 GLY A C 1
ATOM 1887 O O . GLY A 1 240 ? 18.203 -10.008 12.578 1 98.5 240 GLY A O 1
ATOM 1888 N N . VAL A 1 241 ? 17.281 -7.953 12.742 1 98 241 VAL A N 1
ATOM 1889 C CA . VAL A 1 241 ? 16.5 -8.281 13.93 1 98 241 VAL A CA 1
ATOM 1890 C C . VAL A 1 241 ? 15.508 -9.391 13.602 1 98 241 VAL A C 1
ATOM 1892 O O . VAL A 1 241 ? 15.133 -10.18 14.477 1 98 241 VAL A O 1
ATOM 1895 N N . HIS A 1 242 ? 15.211 -9.523 12.344 1 97.38 242 HIS A N 1
ATOM 1896 C CA . HIS A 1 242 ? 14.227 -10.516 11.945 1 97.38 242 HIS A CA 1
ATOM 1897 C C . HIS A 1 242 ? 14.883 -11.719 11.273 1 97.38 242 HIS A C 1
ATOM 1899 O O . HIS A 1 242 ? 14.25 -12.422 10.484 1 97.38 242 HIS A O 1
ATOM 1905 N N . GLY A 1 243 ? 16.188 -11.883 11.438 1 97.31 243 GLY A N 1
ATOM 1906 C CA . GLY A 1 243 ? 16.75 -13.203 11.203 1 97.31 243 GLY A CA 1
ATOM 1907 C C . GLY A 1 243 ? 17.734 -13.234 10.047 1 97.31 243 GLY A C 1
ATOM 1908 O O . GLY A 1 243 ? 18.234 -14.305 9.68 1 97.31 243 GLY A O 1
ATOM 1909 N N . ALA A 1 244 ? 18.047 -12.125 9.43 1 98.31 244 ALA A N 1
ATOM 1910 C CA . ALA A 1 244 ? 19.109 -12.141 8.414 1 98.31 244 ALA A CA 1
ATOM 1911 C C . ALA A 1 244 ? 20.391 -12.727 8.984 1 98.31 244 ALA A C 1
ATOM 1913 O O . ALA A 1 244 ? 20.781 -12.422 10.117 1 98.31 244 ALA A O 1
ATOM 1914 N N . ARG A 1 245 ? 21.062 -13.531 8.195 1 97.94 245 ARG A N 1
ATOM 1915 C CA . ARG A 1 245 ? 22.25 -14.25 8.672 1 97.94 245 ARG A CA 1
ATOM 1916 C C . ARG A 1 245 ? 23.516 -13.438 8.438 1 97.94 245 ARG A C 1
ATOM 1918 O O . ARG A 1 245 ? 24.484 -13.547 9.203 1 97.94 245 ARG A O 1
ATOM 1925 N N . HIS A 1 246 ? 23.562 -12.75 7.375 1 98.31 246 HIS A N 1
ATOM 1926 C CA . HIS A 1 246 ? 24.688 -11.906 6.996 1 98.31 246 HIS A CA 1
ATOM 1927 C C . HIS A 1 246 ? 24.219 -10.648 6.27 1 98.31 246 HIS A C 1
ATOM 1929 O O . HIS A 1 246 ? 23.328 -10.711 5.422 1 98.31 246 HIS A O 1
ATOM 1935 N N . ILE A 1 247 ? 24.859 -9.547 6.676 1 98.75 247 ILE A N 1
ATOM 1936 C CA . ILE A 1 247 ? 24.469 -8.273 6.086 1 98.75 247 ILE A CA 1
ATOM 1937 C C . ILE A 1 247 ? 25.703 -7.488 5.664 1 98.75 247 ILE A C 1
ATOM 1939 O O . ILE A 1 247 ? 26.625 -7.293 6.461 1 98.75 247 ILE A O 1
ATOM 1943 N N . LEU A 1 248 ? 25.75 -7.117 4.438 1 98.75 248 LEU A N 1
ATOM 1944 C CA . LEU A 1 248 ? 26.703 -6.168 3.893 1 98.75 248 LEU A CA 1
ATOM 1945 C C . LEU A 1 248 ? 26.031 -4.859 3.51 1 98.75 248 LEU A C 1
ATOM 1947 O O . LEU A 1 248 ? 25.125 -4.848 2.672 1 98.75 248 LEU A O 1
ATOM 1951 N N . ALA A 1 249 ? 26.484 -3.771 4.164 1 98.62 249 ALA A N 1
ATOM 1952 C CA . ALA A 1 249 ? 25.781 -2.502 3.959 1 98.62 249 ALA A CA 1
ATOM 1953 C C . ALA A 1 249 ? 26.766 -1.387 3.623 1 98.62 249 ALA A C 1
ATOM 1955 O O . ALA A 1 249 ? 27.938 -1.438 4.027 1 98.62 249 ALA A O 1
ATOM 1956 N N . PHE A 1 250 ? 26.234 -0.38 2.885 1 98.06 250 PHE A N 1
ATOM 1957 C CA . PHE A 1 250 ? 27.047 0.75 2.469 1 98.06 250 PHE A CA 1
ATOM 1958 C C . PHE A 1 250 ? 26.266 2.051 2.547 1 98.06 250 PHE A C 1
ATOM 1960 O O . PHE A 1 250 ? 25.047 2.053 2.396 1 98.06 250 PHE A O 1
ATOM 1967 N N . ASP A 1 251 ? 26.969 3.131 2.779 1 96.19 251 ASP A N 1
ATOM 1968 C CA . ASP A 1 251 ? 26.422 4.469 2.559 1 96.19 251 ASP A CA 1
ATOM 1969 C C . ASP A 1 251 ? 27.516 5.422 2.062 1 96.19 251 ASP A C 1
ATOM 1971 O O . ASP A 1 251 ? 28.672 5.332 2.482 1 96.19 251 ASP A O 1
ATOM 1975 N N . ALA A 1 252 ? 27.062 6.309 1.172 1 94.5 252 ALA A N 1
ATOM 1976 C CA . ALA A 1 252 ? 28.016 7.273 0.614 1 94.5 252 ALA A CA 1
ATOM 1977 C C . ALA A 1 252 ? 28.484 8.258 1.678 1 94.5 252 ALA A C 1
ATOM 1979 O O . ALA A 1 252 ? 29.594 8.781 1.603 1 94.5 252 ALA A O 1
ATOM 1980 N N . ASP A 1 253 ? 27.625 8.547 2.627 1 92.94 253 ASP A N 1
ATOM 1981 C CA . ASP A 1 253 ? 27.969 9.461 3.719 1 92.94 253 ASP A CA 1
ATOM 1982 C C . ASP A 1 253 ? 28.625 8.711 4.875 1 92.94 253 ASP A C 1
ATOM 1984 O O . ASP A 1 253 ? 28 7.844 5.496 1 92.94 253 ASP A O 1
ATOM 1988 N N . ALA A 1 254 ? 29.828 9.125 5.207 1 94.81 254 ALA A N 1
ATOM 1989 C CA . ALA A 1 254 ? 30.609 8.43 6.227 1 94.81 254 ALA A CA 1
ATOM 1990 C C . ALA A 1 254 ? 29.969 8.555 7.602 1 94.81 254 ALA A C 1
ATOM 1992 O O . ALA A 1 254 ? 30.016 7.617 8.406 1 94.81 254 ALA A O 1
ATOM 1993 N N . ASP A 1 255 ? 29.375 9.68 7.879 1 92.62 255 ASP A N 1
ATOM 1994 C CA . ASP A 1 255 ? 28.719 9.875 9.164 1 92.62 255 ASP A CA 1
ATOM 1995 C C . ASP A 1 255 ? 27.5 8.969 9.305 1 92.62 255 ASP A C 1
ATOM 1997 O O . ASP A 1 255 ? 27.25 8.398 10.367 1 92.62 255 ASP A O 1
ATOM 2001 N N . ALA A 1 256 ? 26.766 8.844 8.25 1 93.12 256 ALA A N 1
ATOM 2002 C CA . ALA A 1 256 ? 25.625 7.941 8.242 1 93.12 256 ALA A CA 1
ATOM 2003 C C . ALA A 1 256 ? 26.062 6.492 8.414 1 93.12 256 ALA A C 1
ATOM 2005 O O . ALA A 1 256 ? 25.438 5.734 9.172 1 93.12 256 ALA A O 1
ATOM 2006 N N . ALA A 1 257 ? 27.125 6.137 7.738 1 96.19 257 ALA A N 1
ATOM 2007 C CA . ALA A 1 257 ? 27.656 4.777 7.852 1 96.19 257 ALA A CA 1
ATOM 2008 C C . ALA A 1 257 ? 28.078 4.477 9.281 1 96.19 257 ALA A C 1
ATOM 2010 O O . ALA A 1 257 ? 27.859 3.371 9.781 1 96.19 257 ALA A O 1
ATOM 2011 N N . ASP A 1 258 ? 28.688 5.457 9.906 1 95.88 258 ASP A N 1
ATOM 2012 C CA . ASP A 1 258 ? 29.109 5.289 11.297 1 95.88 258 ASP A CA 1
ATOM 2013 C C . ASP A 1 258 ? 27.906 5.066 12.211 1 95.88 258 ASP A C 1
ATOM 2015 O O . ASP A 1 258 ? 27.922 4.184 13.07 1 95.88 258 ASP A O 1
ATOM 2019 N N . LEU A 1 259 ? 26.891 5.844 11.992 1 95.12 259 LEU A N 1
ATOM 2020 C CA . LEU A 1 259 ? 25.672 5.68 12.773 1 95.12 259 LEU A CA 1
ATOM 2021 C C . LEU A 1 259 ? 25.016 4.332 12.484 1 95.12 259 LEU A C 1
ATOM 2023 O O . LEU A 1 259 ? 24.438 3.715 13.375 1 95.12 259 LEU A O 1
ATOM 2027 N N . ALA A 1 260 ? 25.109 3.922 11.234 1 96.75 260 ALA A N 1
ATOM 2028 C CA . ALA A 1 260 ? 24.562 2.623 10.852 1 96.75 260 ALA A CA 1
ATOM 2029 C C . ALA A 1 260 ? 25.25 1.493 11.617 1 96.75 260 ALA A C 1
ATOM 2031 O O . ALA A 1 260 ? 24.594 0.557 12.078 1 96.75 260 ALA A O 1
ATOM 2032 N N . ARG A 1 261 ? 26.547 1.58 11.727 1 97.5 261 ARG A N 1
ATOM 2033 C CA . ARG A 1 261 ? 27.297 0.592 12.492 1 97.5 261 ARG A CA 1
ATOM 2034 C C . ARG A 1 261 ? 26.875 0.59 13.953 1 97.5 261 ARG A C 1
ATOM 2036 O O . ARG A 1 261 ? 26.672 -0.473 14.547 1 97.5 261 ARG A O 1
ATOM 2043 N N . GLU A 1 262 ? 26.734 1.743 14.453 1 96.94 262 GLU A N 1
ATOM 2044 C CA . GLU A 1 262 ? 26.297 1.877 15.836 1 96.94 262 GLU A CA 1
ATOM 2045 C C . GLU A 1 262 ? 24.906 1.28 16.047 1 96.94 262 GLU A C 1
ATOM 2047 O O . GLU A 1 262 ? 24.656 0.593 17.047 1 96.94 262 GLU A O 1
ATOM 2052 N N . ASN A 1 263 ? 24.016 1.558 15.148 1 97.94 263 ASN A N 1
ATOM 2053 C CA . ASN A 1 263 ? 22.656 1.051 15.25 1 97.94 263 ASN A CA 1
ATOM 2054 C C . ASN A 1 263 ? 22.594 -0.465 15.086 1 97.94 263 ASN A C 1
ATOM 2056 O O . ASN A 1 263 ? 21.797 -1.138 15.734 1 97.94 263 ASN A O 1
ATOM 2060 N N . ALA A 1 264 ? 23.5 -0.977 14.266 1 98.31 264 ALA A N 1
ATOM 2061 C CA . ALA A 1 264 ? 23.609 -2.428 14.164 1 98.31 264 ALA A CA 1
ATOM 2062 C C . ALA A 1 264 ? 24.031 -3.041 15.492 1 98.31 264 ALA A C 1
ATOM 2064 O O . ALA A 1 264 ? 23.438 -4.023 15.945 1 98.31 264 ALA A O 1
ATOM 2065 N N . GLU A 1 265 ? 25 -2.426 16.078 1 97.44 265 GLU A N 1
ATOM 2066 C CA . GLU A 1 265 ? 25.5 -2.906 17.359 1 97.44 265 GLU A CA 1
ATOM 2067 C C . GLU A 1 265 ? 24.422 -2.816 18.453 1 97.44 265 GLU A C 1
ATOM 2069 O O . GLU A 1 265 ? 24.266 -3.744 19.234 1 97.44 265 GLU A O 1
ATOM 2074 N N . ALA A 1 266 ? 23.703 -1.752 18.453 1 97.81 266 ALA A N 1
ATOM 2075 C CA . ALA A 1 266 ? 22.672 -1.511 19.453 1 97.81 266 ALA A CA 1
ATOM 2076 C C . ALA A 1 266 ? 21.547 -2.549 19.359 1 97.81 266 ALA A C 1
ATOM 2078 O O . ALA A 1 266 ? 20.781 -2.727 20.297 1 97.81 266 ALA A O 1
ATOM 2079 N N . ASN A 1 267 ? 21.469 -3.234 18.234 1 98.38 267 ASN A N 1
ATOM 2080 C CA . ASN A 1 267 ? 20.406 -4.215 18.031 1 98.38 267 ASN A CA 1
ATOM 2081 C C . ASN A 1 267 ? 20.969 -5.637 18 1 98.38 267 ASN A C 1
ATOM 2083 O O . ASN A 1 267 ? 20.312 -6.547 17.469 1 98.38 267 ASN A O 1
ATOM 2087 N N . GLY A 1 268 ? 22.172 -5.793 18.422 1 97.56 268 GLY A N 1
ATOM 2088 C CA . GLY A 1 268 ? 22.75 -7.117 18.609 1 97.56 268 GLY A CA 1
ATOM 2089 C C . GLY A 1 268 ? 23.188 -7.758 17.297 1 97.56 268 GLY A C 1
ATOM 2090 O O . GLY A 1 268 ? 23.188 -8.984 17.172 1 97.56 268 GLY A O 1
ATOM 2091 N N . LEU A 1 269 ? 23.531 -6.988 16.359 1 97.94 269 LEU A N 1
ATOM 2092 C CA . LEU A 1 269 ? 23.859 -7.547 15.047 1 97.94 269 LEU A CA 1
ATOM 2093 C C . LEU A 1 269 ? 25.375 -7.617 14.852 1 97.94 269 LEU A C 1
ATOM 2095 O O . LEU A 1 269 ? 25.844 -7.828 13.734 1 97.94 269 LEU A O 1
ATOM 2099 N N . LEU A 1 270 ? 26.062 -7.406 15.914 1 92.06 270 LEU A N 1
ATOM 2100 C CA . LEU A 1 270 ? 27.516 -7.492 15.828 1 92.06 270 LEU A CA 1
ATOM 2101 C C . LEU A 1 270 ? 27.938 -8.844 15.258 1 92.06 270 LEU A C 1
ATOM 2103 O O . LEU A 1 270 ? 27.406 -9.883 15.648 1 92.06 270 LEU A O 1
ATOM 2107 N N . GLY A 1 271 ? 28.844 -8.859 14.391 1 94.38 271 GLY A N 1
ATOM 2108 C CA . GLY A 1 271 ? 29.359 -10.086 13.789 1 94.38 271 GLY A CA 1
ATOM 2109 C C . GLY A 1 271 ? 28.578 -10.508 12.562 1 94.38 271 GLY A C 1
ATOM 2110 O O . GLY A 1 271 ? 29.062 -11.297 11.75 1 94.38 271 GLY A O 1
ATOM 2111 N N . ARG A 1 272 ? 27.406 -10.008 12.43 1 96.88 272 ARG A N 1
ATOM 2112 C CA . ARG A 1 272 ? 26.562 -10.398 11.305 1 96.88 272 ARG A CA 1
ATOM 2113 C C . ARG A 1 272 ? 26.5 -9.289 10.258 1 96.88 272 ARG A C 1
ATOM 2115 O O . ARG A 1 272 ? 26.016 -9.508 9.141 1 96.88 272 ARG A O 1
ATOM 2122 N N . VAL A 1 273 ? 27.031 -8.094 10.648 1 98.12 273 VAL A N 1
ATOM 2123 C CA . VAL A 1 273 ? 26.859 -6.938 9.773 1 98.12 273 VAL A CA 1
ATOM 2124 C C . VAL A 1 273 ? 28.219 -6.293 9.5 1 98.12 273 VAL A C 1
ATOM 2126 O O . VAL A 1 273 ? 29.047 -6.164 10.406 1 98.12 273 VAL A O 1
ATOM 2129 N N . MET A 1 274 ? 28.5 -6.012 8.328 1 98.12 274 MET A N 1
ATOM 2130 C CA . MET A 1 274 ? 29.594 -5.156 7.898 1 98.12 274 MET A CA 1
ATOM 2131 C C . MET A 1 274 ? 29.078 -3.906 7.195 1 98.12 274 MET A C 1
ATOM 2133 O O . MET A 1 274 ? 28.328 -4.004 6.223 1 98.12 274 MET A O 1
ATOM 2137 N N . VAL A 1 275 ? 29.469 -2.758 7.73 1 98.31 275 VAL A N 1
ATOM 2138 C CA . VAL A 1 275 ? 29.062 -1.491 7.133 1 98.31 275 VAL A CA 1
ATOM 2139 C C . VAL A 1 275 ? 30.281 -0.749 6.609 1 98.31 275 VAL A C 1
ATOM 2141 O O . VAL A 1 275 ? 31.25 -0.532 7.348 1 98.31 275 VAL A O 1
ATOM 2144 N N . GLU A 1 276 ? 30.219 -0.359 5.398 1 97.69 276 GLU A N 1
ATOM 2145 C CA . GLU A 1 276 ? 31.312 0.368 4.766 1 97.69 276 GLU A CA 1
ATOM 2146 C C . GLU A 1 276 ? 30.812 1.626 4.066 1 97.69 276 GLU A C 1
ATOM 2148 O O . GLU A 1 276 ? 29.609 1.8 3.883 1 97.69 276 GLU A O 1
ATOM 2153 N N . THR A 1 277 ? 31.766 2.521 3.785 1 97.75 277 THR A N 1
ATOM 2154 C CA . THR A 1 277 ? 31.438 3.727 3.037 1 97.75 277 THR A CA 1
ATOM 2155 C C . THR A 1 277 ? 31.578 3.494 1.536 1 97.75 277 THR A C 1
ATOM 2157 O O . THR A 1 277 ? 32.594 2.918 1.091 1 97.75 277 THR A O 1
ATOM 2160 N N . GLY A 1 278 ? 30.547 3.875 0.792 1 96.81 278 GLY A N 1
ATOM 2161 C CA . GLY A 1 278 ? 30.578 3.766 -0.658 1 96.81 278 GLY A CA 1
ATOM 2162 C C . GLY A 1 278 ? 29.328 4.297 -1.329 1 96.81 278 GLY A C 1
ATOM 2163 O O . GLY A 1 278 ? 28.234 4.254 -0.748 1 96.81 278 GLY A O 1
ATOM 2164 N N . LYS A 1 279 ? 29.562 4.734 -2.543 1 95.56 279 LYS A N 1
ATOM 2165 C CA . LYS A 1 279 ? 28.422 5.168 -3.35 1 95.56 279 LYS A CA 1
ATOM 2166 C C . LYS A 1 279 ? 27.672 3.975 -3.926 1 95.56 279 LYS A C 1
ATOM 2168 O O . LYS A 1 279 ? 28.281 2.992 -4.348 1 95.56 279 LYS A O 1
ATOM 2173 N N . PRO A 1 280 ? 26.391 4.047 -3.93 1 95.06 280 PRO A N 1
ATOM 2174 C CA . PRO A 1 280 ? 25.562 2.883 -4.27 1 95.06 280 PRO A CA 1
ATOM 2175 C C . PRO A 1 280 ? 25.953 2.256 -5.605 1 95.06 280 PRO A C 1
ATOM 2177 O O . PRO A 1 280 ? 26.141 1.039 -5.691 1 95.06 280 PRO A O 1
ATOM 2180 N N . LEU A 1 281 ? 26.078 3.088 -6.641 1 95.31 281 LEU A N 1
ATOM 2181 C CA . LEU A 1 281 ? 26.391 2.533 -7.957 1 95.31 281 LEU A CA 1
ATOM 2182 C C . LEU A 1 281 ? 27.766 1.892 -7.973 1 95.31 281 LEU A C 1
ATOM 2184 O O . LEU A 1 281 ? 27.953 0.816 -8.547 1 95.31 281 LEU A O 1
ATOM 2188 N N . GLN A 1 282 ? 28.75 2.488 -7.352 1 96.75 282 GLN A N 1
ATOM 2189 C CA . GLN A 1 282 ? 30.094 1.941 -7.281 1 96.75 282 GLN A CA 1
ATOM 2190 C C . GLN A 1 282 ? 30.125 0.632 -6.496 1 96.75 282 GLN A C 1
ATOM 2192 O O . GLN A 1 282 ? 30.797 -0.323 -6.895 1 96.75 282 GLN A O 1
ATOM 2197 N N . VAL A 1 283 ? 29.391 0.65 -5.445 1 96.88 283 VAL A N 1
ATOM 2198 C CA . VAL A 1 283 ? 29.297 -0.54 -4.605 1 96.88 283 VAL A CA 1
ATOM 2199 C C . VAL A 1 283 ? 28.703 -1.691 -5.41 1 96.88 283 VAL A C 1
ATOM 2201 O O . VAL A 1 283 ? 29.234 -2.801 -5.41 1 96.88 283 VAL A O 1
ATOM 2204 N N . LEU A 1 284 ? 27.625 -1.444 -6.078 1 97.56 284 LEU A N 1
ATOM 2205 C CA . LEU A 1 284 ? 26.922 -2.473 -6.828 1 97.56 284 LEU A CA 1
ATOM 2206 C C . LEU A 1 284 ? 27.766 -3 -7.977 1 97.56 284 LEU A C 1
ATOM 2208 O O . LEU A 1 284 ? 27.656 -4.168 -8.352 1 97.56 284 LEU A O 1
ATOM 2212 N N . ARG A 1 285 ? 28.625 -2.152 -8.484 1 96.69 285 ARG A N 1
ATOM 2213 C CA . ARG A 1 285 ? 29.531 -2.57 -9.547 1 96.69 285 ARG A CA 1
ATOM 2214 C C . ARG A 1 285 ? 30.688 -3.398 -8.992 1 96.69 285 ARG A C 1
ATOM 2216 O O . ARG A 1 285 ? 31.188 -4.309 -9.656 1 96.69 285 ARG A O 1
ATOM 2223 N N . ALA A 1 286 ? 31.062 -3.078 -7.84 1 96.62 286 ALA A N 1
ATOM 2224 C CA . ALA A 1 286 ? 32.25 -3.682 -7.25 1 96.62 286 ALA A CA 1
ATOM 2225 C C . ALA A 1 286 ? 31.938 -5.031 -6.621 1 96.62 286 ALA A C 1
ATOM 2227 O O . ALA A 1 286 ? 32.75 -5.961 -6.684 1 96.62 286 ALA A O 1
ATOM 2228 N N . VAL A 1 287 ? 30.781 -5.102 -5.996 1 95.88 287 VAL A N 1
ATOM 2229 C CA . VAL A 1 287 ? 30.375 -6.352 -5.363 1 95.88 287 VAL A CA 1
ATOM 2230 C C . VAL A 1 287 ? 30.156 -7.418 -6.43 1 95.88 287 VAL A C 1
ATOM 2232 O O . VAL A 1 287 ? 29.531 -7.152 -7.461 1 95.88 287 VAL A O 1
ATOM 2235 N N . ARG A 1 288 ? 30.656 -8.609 -6.234 1 92.25 288 ARG A N 1
ATOM 2236 C CA . ARG A 1 288 ? 30.531 -9.656 -7.242 1 92.25 288 ARG A CA 1
ATOM 2237 C C . ARG A 1 288 ? 29.578 -10.758 -6.781 1 92.25 288 ARG A C 1
ATOM 2239 O O . ARG A 1 288 ? 29 -11.461 -7.602 1 92.25 288 ARG A O 1
ATOM 2246 N N . ASP A 1 289 ? 29.406 -10.852 -5.531 1 96.44 289 ASP A N 1
ATOM 2247 C CA . ASP A 1 289 ? 28.531 -11.883 -4.988 1 96.44 289 ASP A CA 1
ATOM 2248 C C . ASP A 1 289 ? 27.062 -11.555 -5.27 1 96.44 289 ASP A C 1
ATOM 2250 O O . ASP A 1 289 ? 26.734 -10.406 -5.582 1 96.44 289 ASP A O 1
ATOM 2254 N N . THR A 1 290 ? 26.281 -12.57 -5.238 1 97.94 290 THR A N 1
ATOM 2255 C CA . THR A 1 290 ? 24.828 -12.383 -5.23 1 97.94 290 THR A CA 1
ATOM 2256 C C . THR A 1 290 ? 24.266 -12.633 -3.836 1 97.94 290 THR A C 1
ATOM 2258 O O . THR A 1 290 ? 24.906 -13.273 -3.002 1 97.94 290 THR A O 1
ATOM 2261 N N . PHE A 1 291 ? 23.156 -12.07 -3.568 1 98.69 291 PHE A N 1
ATOM 2262 C CA . PHE A 1 291 ? 22.531 -12.086 -2.246 1 98.69 291 PHE A CA 1
ATOM 2263 C C . PHE A 1 291 ? 21.094 -12.586 -2.324 1 98.69 291 PHE A C 1
ATOM 2265 O O . PHE A 1 291 ? 20.484 -12.547 -3.391 1 98.69 291 PHE A O 1
ATOM 2272 N N . ASP A 1 292 ? 20.578 -13.109 -1.169 1 98.56 292 ASP A N 1
ATOM 2273 C CA . ASP A 1 292 ? 19.188 -13.555 -1.068 1 98.56 292 ASP A CA 1
ATOM 2274 C C . ASP A 1 292 ? 18.234 -12.367 -1.076 1 98.56 292 ASP A C 1
ATOM 2276 O O . ASP A 1 292 ? 17.109 -12.469 -1.577 1 98.56 292 ASP A O 1
ATOM 2280 N N . LEU A 1 293 ? 18.672 -11.289 -0.459 1 98.81 293 LEU A N 1
ATOM 2281 C CA . LEU A 1 293 ? 17.891 -10.07 -0.339 1 98.81 293 LEU A CA 1
ATOM 2282 C C . LEU A 1 293 ? 18.75 -8.836 -0.595 1 98.81 293 LEU A C 1
ATOM 2284 O O . LEU A 1 293 ? 19.766 -8.633 0.074 1 98.81 293 LEU A O 1
ATOM 2288 N N . VAL A 1 294 ? 18.328 -8.086 -1.573 1 98.88 294 VAL A N 1
ATOM 2289 C CA . VAL A 1 294 ? 19 -6.816 -1.865 1 98.88 294 VAL A CA 1
ATOM 2290 C C . VAL A 1 294 ? 18.062 -5.652 -1.532 1 98.88 294 VAL A C 1
ATOM 2292 O O . VAL A 1 294 ? 16.891 -5.656 -1.917 1 98.88 294 VAL A O 1
ATOM 2295 N N . LEU A 1 295 ? 18.562 -4.754 -0.728 1 98.69 295 LEU A N 1
ATOM 2296 C CA . LEU A 1 295 ? 17.859 -3.521 -0.378 1 98.69 295 LEU A CA 1
ATOM 2297 C C . LEU A 1 295 ? 18.438 -2.332 -1.139 1 98.69 295 LEU A C 1
ATOM 2299 O O . LEU A 1 295 ? 19.641 -2.057 -1.051 1 98.69 295 LEU A O 1
ATOM 2303 N N . LEU A 1 296 ? 17.594 -1.642 -1.893 1 96.44 296 LEU A N 1
ATOM 2304 C CA . LEU A 1 296 ? 18.031 -0.522 -2.715 1 96.44 296 LEU A CA 1
ATOM 2305 C C . LEU A 1 296 ? 17.188 0.715 -2.459 1 96.44 296 LEU A C 1
ATOM 2307 O O . LEU A 1 296 ? 16.047 0.805 -2.945 1 96.44 296 LEU A O 1
ATOM 2311 N N . ASP A 1 297 ? 17.688 1.59 -1.726 1 92.81 297 ASP A N 1
ATOM 2312 C CA . ASP A 1 297 ? 17.109 2.924 -1.572 1 92.81 297 ASP A CA 1
ATOM 2313 C C . ASP A 1 297 ? 17.75 3.912 -2.543 1 92.81 297 ASP A C 1
ATOM 2315 O O . ASP A 1 297 ? 18.953 3.828 -2.818 1 92.81 297 ASP A O 1
ATOM 2319 N N . THR A 1 298 ? 16.922 4.809 -3.148 1 87.44 298 THR A N 1
ATOM 2320 C CA . THR A 1 298 ? 17.453 5.652 -4.211 1 87.44 298 THR A CA 1
ATOM 2321 C C . THR A 1 298 ? 17.109 7.117 -3.965 1 87.44 298 THR A C 1
ATOM 2323 O O . THR A 1 298 ? 16.578 7.793 -4.852 1 87.44 298 THR A O 1
ATOM 2326 N N . PRO A 1 299 ? 17.406 7.645 -2.828 1 75.94 299 PRO A N 1
ATOM 2327 C CA . PRO A 1 299 ? 16.984 9.016 -2.533 1 75.94 299 PRO A CA 1
ATOM 2328 C C . PRO A 1 299 ? 17.656 10.047 -3.438 1 75.94 299 PRO A C 1
ATOM 2330 O O . PRO A 1 299 ? 17.125 11.133 -3.654 1 75.94 299 PRO A O 1
ATOM 2333 N N . ALA A 1 300 ? 18.75 9.789 -4.008 1 72.19 300 ALA A N 1
ATOM 2334 C CA . ALA A 1 300 ? 19.547 10.773 -4.738 1 72.19 300 ALA A CA 1
ATOM 2335 C C . ALA A 1 300 ? 19.312 10.656 -6.242 1 72.19 300 ALA A C 1
ATOM 2337 O O . ALA A 1 300 ? 19.938 11.367 -7.031 1 72.19 300 ALA A O 1
ATOM 2338 N N . VAL A 1 301 ? 18.5 9.797 -6.602 1 81.75 301 VAL A N 1
ATOM 2339 C CA . VAL A 1 301 ? 18.297 9.57 -8.031 1 81.75 301 VAL A CA 1
ATOM 2340 C C . VAL A 1 301 ? 17.453 10.695 -8.617 1 81.75 301 VAL A C 1
ATOM 2342 O O . VAL A 1 301 ? 16.391 11.023 -8.094 1 81.75 301 VAL A O 1
ATOM 2345 N N . ALA A 1 302 ? 17.969 11.203 -9.688 1 76 302 ALA A N 1
ATOM 2346 C CA . ALA A 1 302 ? 17.344 12.406 -10.234 1 76 302 ALA A CA 1
ATOM 2347 C C . ALA A 1 302 ? 16.609 12.102 -11.539 1 76 302 ALA A C 1
ATOM 2349 O O . ALA A 1 302 ? 15.742 12.867 -11.961 1 76 302 ALA A O 1
ATOM 2350 N N . THR A 1 303 ? 17.016 11.008 -12.203 1 83.75 303 THR A N 1
ATOM 2351 C CA . THR A 1 303 ? 16.422 10.703 -13.5 1 83.75 303 THR A CA 1
ATOM 2352 C C . THR A 1 303 ? 15.977 9.242 -13.555 1 83.75 303 THR A C 1
ATOM 2354 O O . THR A 1 303 ? 16.469 8.414 -12.797 1 83.75 303 THR A O 1
ATOM 2357 N N . GLY A 1 304 ? 15.094 9.016 -14.43 1 87.62 304 GLY A N 1
ATOM 2358 C CA . GLY A 1 304 ? 14.664 7.648 -14.68 1 87.62 304 GLY A CA 1
ATOM 2359 C C . GLY A 1 304 ? 15.789 6.75 -15.156 1 87.62 304 GLY A C 1
ATOM 2360 O O . GLY A 1 304 ? 15.867 5.582 -14.773 1 87.62 304 GLY A O 1
ATOM 2361 N N . GLU A 1 305 ? 16.672 7.32 -15.953 1 89.25 305 GLU A N 1
ATOM 2362 C CA . GLU A 1 305 ? 17.797 6.559 -16.484 1 89.25 305 GLU A CA 1
ATOM 2363 C C . GLU A 1 305 ? 18.734 6.121 -15.367 1 89.25 305 GLU A C 1
ATOM 2365 O O . GLU A 1 305 ? 19.203 4.98 -15.359 1 89.25 305 GLU A O 1
ATOM 2370 N N . GLU A 1 306 ? 19.016 7.051 -14.492 1 89.69 306 GLU A N 1
ATOM 2371 C CA . GLU A 1 306 ? 19.875 6.73 -13.352 1 89.69 306 GLU A CA 1
ATOM 2372 C C . GLU A 1 306 ? 19.234 5.664 -12.461 1 89.69 306 GLU A C 1
ATOM 2374 O O . GLU A 1 306 ? 19.922 4.781 -11.953 1 89.69 306 GLU A O 1
ATOM 2379 N N . PHE A 1 307 ? 18.016 5.809 -12.289 1 92.12 307 PHE A N 1
ATOM 2380 C CA . PHE A 1 307 ? 17.281 4.824 -11.492 1 92.12 307 PHE A CA 1
ATOM 2381 C C . PHE A 1 307 ? 17.391 3.438 -12.117 1 92.12 307 PHE A C 1
ATOM 2383 O O . PHE A 1 307 ? 17.703 2.465 -11.422 1 92.12 307 PHE A O 1
ATOM 2390 N N . VAL A 1 308 ? 17.094 3.377 -13.422 1 93.5 308 VAL A N 1
ATOM 2391 C CA . VAL A 1 308 ? 17.141 2.105 -14.133 1 93.5 308 VAL A CA 1
ATOM 2392 C C . VAL A 1 308 ? 18.547 1.509 -14.039 1 93.5 308 VAL A C 1
ATOM 2394 O O . VAL A 1 308 ? 18.703 0.304 -13.828 1 93.5 308 VAL A O 1
ATOM 2397 N N . GLU A 1 309 ? 19.516 2.289 -14.172 1 94.38 309 GLU A N 1
ATOM 2398 C CA . GLU A 1 309 ? 20.891 1.8 -14.078 1 94.38 309 GLU A CA 1
ATOM 2399 C C . GLU A 1 309 ? 21.172 1.198 -12.703 1 94.38 309 GLU A C 1
ATOM 2401 O O . GLU A 1 309 ? 21.719 0.101 -12.594 1 94.38 309 GLU A O 1
ATOM 2406 N N . LEU A 1 310 ? 20.844 1.928 -11.703 1 94.75 310 LEU A N 1
ATOM 2407 C CA . LEU A 1 310 ? 21.031 1.441 -10.336 1 94.75 310 LEU A CA 1
ATOM 2408 C C . LEU A 1 310 ? 20.297 0.127 -10.125 1 94.75 310 LEU A C 1
ATOM 2410 O O . LEU A 1 310 ? 20.844 -0.817 -9.555 1 94.75 310 LEU A O 1
ATOM 2414 N N . LEU A 1 311 ? 19.062 0.124 -10.562 1 95.94 311 LEU A N 1
ATOM 2415 C CA . LEU A 1 311 ? 18.234 -1.057 -10.359 1 95.94 311 LEU A CA 1
ATOM 2416 C C . LEU A 1 311 ? 18.781 -2.25 -11.133 1 95.94 311 LEU A C 1
ATOM 2418 O O . LEU A 1 311 ? 18.75 -3.381 -10.641 1 95.94 311 LEU A O 1
ATOM 2422 N N . ARG A 1 312 ? 19.281 -2.021 -12.305 1 96.75 312 ARG A N 1
ATOM 2423 C CA . ARG A 1 312 ? 19.891 -3.104 -13.078 1 96.75 312 ARG A CA 1
ATOM 2424 C C . ARG A 1 312 ? 21.047 -3.734 -12.32 1 96.75 312 ARG A C 1
ATOM 2426 O O . ARG A 1 312 ? 21.156 -4.961 -12.258 1 96.75 312 ARG A O 1
ATOM 2433 N N . HIS A 1 313 ? 21.875 -2.938 -11.789 1 97.81 313 HIS A N 1
ATOM 2434 C CA . HIS A 1 313 ? 23 -3.457 -11.039 1 97.81 313 HIS A CA 1
ATOM 2435 C C . HIS A 1 313 ? 22.547 -4.164 -9.766 1 97.81 313 HIS A C 1
ATOM 2437 O O . HIS A 1 313 ? 23.156 -5.152 -9.352 1 97.81 313 HIS A O 1
ATOM 2443 N N . ALA A 1 314 ? 21.531 -3.658 -9.133 1 98.06 314 ALA A N 1
ATOM 2444 C CA . ALA A 1 314 ? 20.969 -4.34 -7.965 1 98.06 314 ALA A CA 1
ATOM 2445 C C . ALA A 1 314 ? 20.406 -5.711 -8.344 1 98.06 314 ALA A C 1
ATOM 2447 O O . ALA A 1 314 ? 20.562 -6.68 -7.598 1 98.06 314 ALA A O 1
ATOM 2448 N N . LEU A 1 315 ? 19.75 -5.766 -9.492 1 97.25 315 LEU A N 1
ATOM 2449 C CA . LEU A 1 315 ? 19.219 -7.027 -10 1 97.25 315 LEU A CA 1
ATOM 2450 C C . LEU A 1 315 ? 20.328 -8.047 -10.203 1 97.25 315 LEU A C 1
ATOM 2452 O O . LEU A 1 315 ? 20.172 -9.227 -9.875 1 97.25 315 LEU A O 1
ATOM 2456 N N . ARG A 1 316 ? 21.469 -7.582 -10.664 1 97.25 316 ARG A N 1
ATOM 2457 C CA . ARG A 1 316 ? 22.625 -8.461 -10.898 1 97.25 316 ARG A CA 1
ATOM 2458 C C . ARG A 1 316 ? 23.141 -9.031 -9.586 1 97.25 316 ARG A C 1
ATOM 2460 O O . ARG A 1 316 ? 23.734 -10.117 -9.562 1 97.25 316 ARG A O 1
ATOM 2467 N N . ARG A 1 317 ? 22.891 -8.312 -8.547 1 98.38 317 ARG A N 1
ATOM 2468 C CA . ARG A 1 317 ? 23.391 -8.742 -7.242 1 98.38 317 ARG A CA 1
ATOM 2469 C C . ARG A 1 317 ? 22.344 -9.586 -6.512 1 98.38 317 ARG A C 1
ATOM 2471 O O . ARG A 1 317 ? 22.609 -10.07 -5.406 1 98.38 317 ARG A O 1
ATOM 2478 N N . THR A 1 318 ? 21.219 -9.703 -7.07 1 98.25 318 THR A N 1
ATOM 2479 C CA . THR A 1 318 ? 20.172 -10.562 -6.516 1 98.25 318 THR A CA 1
ATOM 2480 C C . THR A 1 318 ? 20.234 -11.953 -7.129 1 98.25 318 THR A C 1
ATOM 2482 O O . THR A 1 318 ? 20.172 -12.109 -8.352 1 98.25 318 THR A O 1
ATOM 2485 N N . ARG A 1 319 ? 20.391 -12.945 -6.332 1 97.19 319 ARG A N 1
ATOM 2486 C CA . ARG A 1 319 ? 20.438 -14.305 -6.875 1 97.19 319 ARG A CA 1
ATOM 2487 C C . ARG A 1 319 ? 19.141 -14.664 -7.578 1 97.19 319 ARG A C 1
ATOM 2489 O O . ARG A 1 319 ? 18.094 -14.062 -7.309 1 97.19 319 ARG A O 1
ATOM 2496 N N . HIS A 1 320 ? 19.203 -15.648 -8.461 1 92.75 320 HIS A N 1
ATOM 2497 C CA . HIS A 1 320 ? 17.984 -16.141 -9.078 1 92.75 320 HIS A CA 1
ATOM 2498 C C . HIS A 1 320 ? 17.016 -16.656 -8.023 1 92.75 320 HIS A C 1
ATOM 2500 O O . HIS A 1 320 ? 17.391 -17.469 -7.176 1 92.75 320 HIS A O 1
ATOM 2506 N N . GLY A 1 321 ? 15.859 -16.141 -8.016 1 93.06 321 GLY A N 1
ATOM 2507 C CA . GLY A 1 321 ? 14.875 -16.5 -7.008 1 93.06 321 GLY A CA 1
ATOM 2508 C C . GLY A 1 321 ? 14.977 -15.672 -5.746 1 93.06 321 GLY A C 1
ATOM 2509 O O . GLY A 1 321 ? 14.188 -15.852 -4.812 1 93.06 321 GLY A O 1
ATOM 2510 N N . GLY A 1 322 ? 15.938 -14.781 -5.777 1 97.5 322 GLY A N 1
ATOM 2511 C CA . GLY A 1 322 ? 16.094 -13.922 -4.621 1 97.5 322 GLY A CA 1
ATOM 2512 C C . GLY A 1 322 ? 15.125 -12.758 -4.598 1 97.5 322 GLY A C 1
ATOM 2513 O O . GLY A 1 322 ? 14.266 -12.648 -5.477 1 97.5 322 GLY A O 1
ATOM 2514 N N . TRP A 1 323 ? 15.242 -11.984 -3.525 1 98.5 323 TRP A N 1
ATOM 2515 C CA . TRP A 1 323 ? 14.289 -10.898 -3.326 1 98.5 323 TRP A CA 1
ATOM 2516 C C . TRP A 1 323 ? 14.992 -9.547 -3.367 1 98.5 323 TRP A C 1
ATOM 2518 O O . TRP A 1 323 ? 16.188 -9.453 -3.068 1 98.5 323 TRP A O 1
ATOM 2528 N N . LEU A 1 324 ? 14.273 -8.523 -3.83 1 98.5 324 LEU A N 1
ATOM 2529 C CA . LEU A 1 324 ? 14.75 -7.148 -3.941 1 98.5 324 LEU A CA 1
ATOM 2530 C C . LEU A 1 324 ? 13.703 -6.164 -3.434 1 98.5 324 LEU A C 1
ATOM 2532 O O . LEU A 1 324 ? 12.539 -6.227 -3.836 1 98.5 324 LEU A O 1
ATOM 2536 N N . MET A 1 325 ? 14.047 -5.371 -2.432 1 98.44 325 MET A N 1
ATOM 2537 C CA . MET A 1 325 ? 13.242 -4.215 -2.039 1 98.44 325 MET A CA 1
ATOM 2538 C C . MET A 1 325 ? 13.805 -2.932 -2.639 1 98.44 325 MET A C 1
ATOM 2540 O O . MET A 1 325 ? 14.922 -2.525 -2.311 1 98.44 325 MET A O 1
ATOM 2544 N N . VAL A 1 326 ? 13.031 -2.316 -3.525 1 96.44 326 VAL A N 1
ATOM 2545 C CA . VAL A 1 326 ? 13.484 -1.076 -4.148 1 96.44 326 VAL A CA 1
ATOM 2546 C C . VAL A 1 326 ? 12.586 0.079 -3.715 1 96.44 326 VAL A C 1
ATOM 2548 O O . VAL A 1 326 ? 11.367 -0.07 -3.645 1 96.44 326 VAL A O 1
ATOM 2551 N N . THR A 1 327 ? 13.227 1.117 -3.285 1 93 327 THR A N 1
ATOM 2552 C CA . THR A 1 327 ? 12.531 2.342 -2.896 1 93 327 THR A CA 1
ATOM 2553 C C . THR A 1 327 ? 13.016 3.525 -3.729 1 93 327 THR A C 1
ATOM 2555 O O . THR A 1 327 ? 14.227 3.693 -3.936 1 93 327 THR A O 1
ATOM 2558 N N . GLY A 1 328 ? 12.102 4.273 -4.246 1 86.62 328 GLY A N 1
ATOM 2559 C CA . GLY A 1 328 ? 12.406 5.461 -5.031 1 86.62 328 GLY A CA 1
ATOM 2560 C C . GLY A 1 328 ? 11.617 6.68 -4.594 1 86.62 328 GLY A C 1
ATOM 2561 O O . GLY A 1 328 ? 10.578 6.555 -3.941 1 86.62 328 GLY A O 1
ATOM 2562 N N . TYR A 1 329 ? 12.281 7.859 -4.812 1 77.75 329 TYR A N 1
ATOM 2563 C CA . TYR A 1 329 ? 11.672 9.133 -4.457 1 77.75 329 TYR A CA 1
ATOM 2564 C C . TYR A 1 329 ? 11.453 10 -5.695 1 77.75 329 TYR A C 1
ATOM 2566 O O . TYR A 1 329 ? 12.312 10.055 -6.578 1 77.75 329 TYR A O 1
ATOM 2574 N N . HIS A 1 330 ? 10.688 9.586 -6.539 1 58.25 330 HIS A N 1
ATOM 2575 C CA . HIS A 1 330 ? 10.641 10.234 -7.844 1 58.25 330 HIS A CA 1
ATOM 2576 C C . HIS A 1 330 ? 10.18 11.68 -7.727 1 58.25 330 HIS A C 1
ATOM 2578 O O . HIS A 1 330 ? 9.391 12.016 -6.836 1 58.25 330 HIS A O 1
ATOM 2584 N N . PRO A 1 331 ? 11 12.516 -8.414 1 53.66 331 PRO A N 1
ATOM 2585 C CA . PRO A 1 331 ? 10.25 13.625 -9 1 53.66 331 PRO A CA 1
ATOM 2586 C C . PRO A 1 331 ? 8.859 13.219 -9.469 1 53.66 331 PRO A C 1
ATOM 2588 O O . PRO A 1 331 ? 8.586 12.031 -9.656 1 53.66 331 PRO A O 1
ATOM 2591 N N . PRO A 1 332 ? 7.934 14.008 -9.547 1 49.19 332 PRO A N 1
ATOM 2592 C CA . PRO A 1 332 ? 6.559 13.633 -9.891 1 49.19 332 PRO A CA 1
ATOM 2593 C C . PRO A 1 332 ? 6.488 12.562 -10.977 1 49.19 332 PRO A C 1
ATOM 2595 O O . PRO A 1 332 ? 6.609 12.875 -12.164 1 49.19 332 PRO A O 1
ATOM 2598 N N . LEU A 1 333 ? 7.129 11.5 -10.836 1 50.91 333 LEU A N 1
ATOM 2599 C CA . LEU A 1 333 ? 6.77 10.477 -11.812 1 50.91 333 LEU A CA 1
ATOM 2600 C C . LEU A 1 333 ? 5.348 9.977 -11.57 1 50.91 333 LEU A C 1
ATOM 2602 O O . LEU A 1 333 ? 4.918 9.836 -10.43 1 50.91 333 LEU A O 1
ATOM 2606 N N . PRO A 1 334 ? 4.574 10.109 -12.516 1 51.44 334 PRO A N 1
ATOM 2607 C CA . PRO A 1 334 ? 3.307 9.391 -12.375 1 51.44 334 PRO A CA 1
ATOM 2608 C C . PRO A 1 334 ? 3.496 7.945 -11.914 1 51.44 334 PRO A C 1
ATOM 2610 O O . PRO A 1 334 ? 4.551 7.352 -12.148 1 51.44 334 PRO A O 1
ATOM 2613 N N . GLN A 1 335 ? 2.854 7.484 -10.844 1 54.25 335 GLN A N 1
ATOM 2614 C CA . GLN A 1 335 ? 2.91 6.109 -10.359 1 54.25 335 GLN A CA 1
ATOM 2615 C C . GLN A 1 335 ? 3.195 5.137 -11.5 1 54.25 335 GLN A C 1
ATOM 2617 O O . GLN A 1 335 ? 4.027 4.238 -11.367 1 54.25 335 GLN A O 1
ATOM 2622 N N . ASP A 1 336 ? 2.479 5.18 -12.461 1 60.88 336 ASP A N 1
ATOM 2623 C CA . ASP A 1 336 ? 2.688 4.34 -13.633 1 60.88 336 ASP A CA 1
ATOM 2624 C C . ASP A 1 336 ? 4.117 4.473 -14.156 1 60.88 336 ASP A C 1
ATOM 2626 O O . ASP A 1 336 ? 4.68 3.514 -14.695 1 60.88 336 ASP A O 1
ATOM 2630 N N . GLY A 1 337 ? 4.641 5.438 -13.695 1 75.69 337 GLY A N 1
ATOM 2631 C CA . GLY A 1 337 ? 6.004 5.645 -14.164 1 75.69 337 GLY A CA 1
ATOM 2632 C C . GLY A 1 337 ? 7.023 4.809 -13.414 1 75.69 337 GLY A C 1
ATOM 2633 O O . GLY A 1 337 ? 7.949 4.262 -14.016 1 75.69 337 GLY A O 1
ATOM 2634 N N . PHE A 1 338 ? 6.781 4.566 -12.141 1 83.94 338 PHE A N 1
ATOM 2635 C CA . PHE A 1 338 ? 7.695 3.777 -11.328 1 83.94 338 PHE A CA 1
ATOM 2636 C C . PHE A 1 338 ? 7.676 2.314 -11.75 1 83.94 338 PHE A C 1
ATOM 2638 O O . PHE A 1 338 ? 8.727 1.696 -11.922 1 83.94 338 PHE A O 1
ATOM 2645 N N . ASP A 1 339 ? 6.551 1.736 -11.969 1 84 339 ASP A N 1
ATOM 2646 C CA . ASP A 1 339 ? 6.391 0.358 -12.422 1 84 339 ASP A CA 1
ATOM 2647 C C . ASP A 1 339 ? 7.074 0.142 -13.773 1 84 339 ASP A C 1
ATOM 2649 O O . ASP A 1 339 ? 7.703 -0.893 -14 1 84 339 ASP A O 1
ATOM 2653 N N . ASP A 1 340 ? 6.887 1.108 -14.547 1 84.94 340 ASP A N 1
ATOM 2654 C CA . ASP A 1 340 ? 7.48 1.014 -15.875 1 84.94 340 ASP A CA 1
ATOM 2655 C C . ASP A 1 340 ? 9.008 1 -15.797 1 84.94 340 ASP A C 1
ATOM 2657 O O . ASP A 1 340 ? 9.664 0.285 -16.547 1 84.94 340 ASP A O 1
ATOM 2661 N N . LEU A 1 341 ? 9.539 1.816 -14.969 1 89.12 341 LEU A N 1
ATOM 2662 C CA . LEU A 1 341 ? 10.984 1.857 -14.805 1 89.12 341 LEU A CA 1
ATOM 2663 C C . LEU A 1 341 ? 11.508 0.531 -14.258 1 89.12 341 LEU A C 1
ATOM 2665 O O . LEU A 1 341 ? 12.555 0.045 -14.695 1 89.12 341 LEU A O 1
ATOM 2669 N N . VAL A 1 342 ? 10.82 -0.023 -13.297 1 90.75 342 VAL A N 1
ATOM 2670 C CA . VAL A 1 342 ? 11.195 -1.319 -12.75 1 90.75 342 VAL A CA 1
ATOM 2671 C C . VAL A 1 342 ? 11.164 -2.379 -13.844 1 90.75 342 VAL A C 1
ATOM 2673 O O . VAL A 1 342 ? 12.109 -3.164 -13.984 1 90.75 342 VAL A O 1
ATOM 2676 N N . ALA A 1 343 ? 10.102 -2.379 -14.625 1 87.25 343 ALA A N 1
ATOM 2677 C CA . ALA A 1 343 ? 9.977 -3.332 -15.727 1 87.25 343 ALA A CA 1
ATOM 2678 C C . ALA A 1 343 ? 11.117 -3.174 -16.734 1 87.25 343 ALA A C 1
ATOM 2680 O O . ALA A 1 343 ? 11.648 -4.164 -17.234 1 87.25 343 ALA A O 1
ATOM 2681 N N . THR A 1 344 ? 11.453 -1.973 -16.984 1 88.88 344 THR A N 1
ATOM 2682 C CA . THR A 1 344 ? 12.539 -1.674 -17.906 1 88.88 344 THR A CA 1
ATOM 2683 C C . THR A 1 344 ? 13.859 -2.242 -17.391 1 88.88 344 THR A C 1
ATOM 2685 O O . THR A 1 344 ? 14.617 -2.838 -18.156 1 88.88 344 THR A O 1
ATOM 2688 N N . ALA A 1 345 ? 14.109 -2.008 -16.156 1 92.94 345 ALA A N 1
ATOM 2689 C CA . ALA A 1 345 ? 15.336 -2.539 -15.57 1 92.94 345 ALA A CA 1
ATOM 2690 C C . ALA A 1 345 ? 15.367 -4.062 -15.641 1 92.94 345 ALA A C 1
ATOM 2692 O O . ALA A 1 345 ? 16.391 -4.656 -15.977 1 92.94 345 ALA A O 1
ATOM 2693 N N . CYS A 1 346 ? 14.297 -4.699 -15.328 1 90.75 346 CYS A N 1
ATOM 2694 C CA . CYS A 1 346 ? 14.203 -6.156 -15.375 1 90.75 346 CYS A CA 1
ATOM 2695 C C . CYS A 1 346 ? 14.445 -6.668 -16.797 1 90.75 346 CYS A C 1
ATOM 2697 O O . CYS A 1 346 ? 15.18 -7.641 -16.984 1 90.75 346 CYS A O 1
ATOM 2699 N N . GLU A 1 347 ? 13.852 -6.031 -17.688 1 85.06 347 GLU A N 1
ATOM 2700 C CA . GLU A 1 347 ? 14.047 -6.387 -19.094 1 85.06 347 GLU A CA 1
ATOM 2701 C C . GLU A 1 347 ? 15.523 -6.301 -19.469 1 85.06 347 GLU A C 1
ATOM 2703 O O . GLU A 1 347 ? 16.047 -7.203 -20.141 1 85.06 347 GLU A O 1
ATOM 2708 N N . GLY A 1 348 ? 16.141 -5.223 -19.109 1 87.94 348 GLY A N 1
ATOM 2709 C CA . GLY A 1 348 ? 17.547 -5.016 -19.422 1 87.94 348 GLY A CA 1
ATOM 2710 C C . GLY A 1 348 ? 18.453 -6.105 -18.891 1 87.94 348 GLY A C 1
ATOM 2711 O O . GLY A 1 348 ? 19.5 -6.379 -19.453 1 87.94 348 GLY A O 1
ATOM 2712 N N . GLU A 1 349 ? 18.062 -6.734 -17.797 1 91.31 349 GLU A N 1
ATOM 2713 C CA . GLU A 1 349 ? 18.859 -7.793 -17.172 1 91.31 349 GLU A CA 1
ATOM 2714 C C . GLU A 1 349 ? 18.297 -9.172 -17.5 1 91.31 349 GLU A C 1
ATOM 2716 O O . GLU A 1 349 ? 18.734 -10.18 -16.953 1 91.31 349 GLU A O 1
ATOM 2721 N N . ALA A 1 350 ? 17.297 -9.219 -18.328 1 84.12 350 ALA A N 1
ATOM 2722 C CA . ALA A 1 350 ? 16.641 -10.461 -18.734 1 84.12 350 ALA A CA 1
ATOM 2723 C C . ALA A 1 350 ? 16.172 -11.258 -17.531 1 84.12 350 ALA A C 1
ATOM 2725 O O . ALA A 1 350 ? 16.422 -12.461 -17.438 1 84.12 350 ALA A O 1
ATOM 2726 N N . ARG A 1 351 ? 15.625 -10.539 -16.609 1 88.69 351 ARG A N 1
ATOM 2727 C CA . ARG A 1 351 ? 15.039 -11.141 -15.406 1 88.69 351 ARG A CA 1
ATOM 2728 C C . ARG A 1 351 ? 13.531 -10.898 -15.352 1 88.69 351 ARG A C 1
ATOM 2730 O O . ARG A 1 351 ? 13.039 -9.891 -15.867 1 88.69 351 ARG A O 1
ATOM 2737 N N . ILE A 1 352 ? 12.836 -11.844 -14.836 1 85.94 352 ILE A N 1
ATOM 2738 C CA . ILE A 1 352 ? 11.406 -11.688 -14.594 1 85.94 352 ILE A CA 1
ATOM 2739 C C . ILE A 1 352 ? 11.164 -11.422 -13.109 1 85.94 352 ILE A C 1
ATOM 2741 O O . ILE A 1 352 ? 11.688 -12.133 -12.25 1 85.94 352 ILE A O 1
ATOM 2745 N N . ALA A 1 353 ? 10.391 -10.352 -12.906 1 92.12 353 ALA A N 1
ATOM 2746 C CA . ALA A 1 353 ? 10.164 -9.977 -11.508 1 92.12 353 ALA A CA 1
ATOM 2747 C C . ALA A 1 353 ? 8.695 -10.125 -11.133 1 92.12 353 ALA A C 1
ATOM 2749 O O . ALA A 1 353 ? 7.809 -9.797 -11.93 1 92.12 353 ALA A O 1
ATOM 2750 N N . THR A 1 354 ? 8.469 -10.703 -10 1 93.19 354 THR A N 1
ATOM 2751 C CA . THR A 1 354 ? 7.148 -10.781 -9.383 1 93.19 354 THR A CA 1
ATOM 2752 C C . THR A 1 354 ? 7.031 -9.789 -8.227 1 93.19 354 THR A C 1
ATOM 2754 O O . THR A 1 354 ? 7.867 -9.789 -7.32 1 93.19 354 THR A O 1
ATOM 2757 N N . ARG A 1 355 ? 6.043 -8.93 -8.344 1 94.25 355 ARG A N 1
ATOM 2758 C CA . ARG A 1 355 ? 5.785 -8 -7.246 1 94.25 355 ARG A CA 1
ATOM 2759 C C . ARG A 1 355 ? 5.109 -8.711 -6.078 1 94.25 355 ARG A C 1
ATOM 2761 O O . ARG A 1 355 ? 4.031 -9.297 -6.234 1 94.25 355 ARG A O 1
ATOM 2768 N N . LEU A 1 356 ? 5.723 -8.609 -4.949 1 95.88 356 LEU A N 1
ATOM 2769 C CA . LEU A 1 356 ? 5.219 -9.25 -3.738 1 95.88 356 LEU A CA 1
ATOM 2770 C C . LEU A 1 356 ? 4.402 -8.266 -2.906 1 95.88 356 LEU A C 1
ATOM 2772 O O . LEU A 1 356 ? 3.473 -8.664 -2.201 1 95.88 356 LEU A O 1
ATOM 2776 N N . ALA A 1 357 ? 4.816 -7.062 -2.998 1 94.06 357 ALA A N 1
ATOM 2777 C CA . ALA A 1 357 ? 4.152 -5.996 -2.252 1 94.06 357 ALA A CA 1
ATOM 2778 C C . ALA A 1 357 ? 4.555 -4.621 -2.783 1 94.06 357 ALA A C 1
ATOM 2780 O O . ALA A 1 357 ? 5.574 -4.484 -3.459 1 94.06 357 ALA A O 1
ATOM 2781 N N . ARG A 1 358 ? 3.682 -3.699 -2.475 1 91.5 358 ARG A N 1
ATOM 2782 C CA . ARG A 1 358 ? 3.934 -2.291 -2.76 1 91.5 358 ARG A CA 1
ATOM 2783 C C . ARG A 1 358 ? 3.629 -1.423 -1.543 1 91.5 358 ARG A C 1
ATOM 2785 O O . ARG A 1 358 ? 2.586 -0.77 -1.485 1 91.5 358 ARG A O 1
ATOM 2792 N N . PRO A 1 359 ? 4.625 -1.412 -0.633 1 93.25 359 PRO A N 1
ATOM 2793 C CA . PRO A 1 359 ? 4.371 -0.557 0.529 1 93.25 359 PRO A CA 1
ATOM 2794 C C . PRO A 1 359 ? 4.191 0.913 0.153 1 93.25 359 PRO A C 1
ATOM 2796 O O . PRO A 1 359 ? 4.895 1.418 -0.726 1 93.25 359 PRO A O 1
ATOM 2799 N N . GLY A 1 360 ? 3.195 1.549 0.75 1 89.56 360 GLY A N 1
ATOM 2800 C CA . GLY A 1 360 ? 2.979 2.975 0.559 1 89.56 360 GLY A CA 1
ATOM 2801 C C . GLY A 1 360 ? 3.416 3.809 1.747 1 89.56 360 GLY A C 1
ATOM 2802 O O . GLY A 1 360 ? 4.148 3.328 2.615 1 89.56 360 GLY A O 1
ATOM 2803 N N . LEU A 1 361 ? 2.969 5.027 1.71 1 92.75 361 LEU A N 1
ATOM 2804 C CA . LEU A 1 361 ? 3.258 5.918 2.828 1 92.75 361 LEU A CA 1
ATOM 2805 C C . LEU A 1 361 ? 2.523 5.469 4.086 1 92.75 361 LEU A C 1
ATOM 2807 O O . LEU A 1 361 ? 1.371 5.035 4.016 1 92.75 361 LEU A O 1
ATOM 2811 N N . PRO A 1 362 ? 3.219 5.543 5.223 1 95.81 362 PRO A N 1
ATOM 2812 C CA . PRO A 1 362 ? 2.553 5.207 6.484 1 95.81 362 PRO A CA 1
ATOM 2813 C C . PRO A 1 362 ? 1.516 6.246 6.898 1 95.81 362 PRO A C 1
ATOM 2815 O O . PRO A 1 362 ? 1.46 7.336 6.32 1 95.81 362 PRO A O 1
ATOM 2818 N N . PRO A 1 363 ? 0.709 5.938 7.875 1 95.69 363 PRO A N 1
ATOM 2819 C CA . PRO A 1 363 ? -0.41 6.809 8.234 1 95.69 363 PRO A CA 1
ATOM 2820 C C . PRO A 1 363 ? 0.046 8.156 8.805 1 95.69 363 PRO A C 1
ATOM 2822 O O . PRO A 1 363 ? -0.756 9.086 8.922 1 95.69 363 PRO A O 1
ATOM 2825 N N . ASP A 1 364 ? 1.312 8.258 9.219 1 97.56 364 ASP A N 1
ATOM 2826 C CA . ASP A 1 364 ? 1.797 9.547 9.711 1 97.56 364 ASP A CA 1
ATOM 2827 C C . ASP A 1 364 ? 2.221 10.453 8.555 1 97.56 364 ASP A C 1
ATOM 2829 O O . ASP A 1 364 ? 2.729 11.555 8.781 1 97.56 364 ASP A O 1
ATOM 2833 N N . HIS A 1 365 ? 1.979 10.023 7.332 1 95.81 365 HIS A N 1
ATOM 2834 C CA . HIS A 1 365 ? 2.18 10.844 6.145 1 95.81 365 HIS A CA 1
ATOM 2835 C C . HIS A 1 365 ? 0.887 10.992 5.348 1 95.81 365 HIS A C 1
ATOM 2837 O O . HIS A 1 365 ? 0.843 10.656 4.16 1 95.81 365 HIS A O 1
ATOM 2843 N N . PRO A 1 366 ? -0.122 11.555 5.992 1 95.12 366 PRO A N 1
ATOM 2844 C CA . PRO A 1 366 ? -1.378 11.758 5.266 1 95.12 366 PRO A CA 1
ATOM 2845 C C . PRO A 1 366 ? -1.245 12.766 4.125 1 95.12 366 PRO A C 1
ATOM 2847 O O . PRO A 1 366 ? -0.394 13.656 4.184 1 95.12 366 PRO A O 1
ATOM 2850 N N . THR A 1 367 ? -2.061 12.586 3.129 1 90.69 367 THR A N 1
ATOM 2851 C CA . THR A 1 367 ? -2.109 13.5 1.988 1 90.69 367 THR A CA 1
ATOM 2852 C C . THR A 1 367 ? -3.553 13.82 1.614 1 90.69 367 THR A C 1
ATOM 2854 O O . THR A 1 367 ? -4.48 13.117 2.029 1 90.69 367 THR A O 1
ATOM 2857 N N . LEU A 1 368 ? -3.734 14.914 0.962 1 87.25 368 LEU A N 1
ATOM 2858 C CA . LEU A 1 368 ? -5.078 15.234 0.495 1 87.25 368 LEU A CA 1
ATOM 2859 C C . LEU A 1 368 ? -5.5 14.305 -0.636 1 87.25 368 LEU A C 1
ATOM 2861 O O . LEU A 1 368 ? -4.699 13.992 -1.518 1 87.25 368 LEU A O 1
ATOM 2865 N N . ALA A 1 369 ? -6.84 13.969 -0.453 1 82.81 369 ALA A N 1
ATOM 2866 C CA . ALA A 1 369 ? -7.395 13.133 -1.515 1 82.81 369 ALA A CA 1
ATOM 2867 C C . ALA A 1 369 ? -7.473 13.906 -2.832 1 82.81 369 ALA A C 1
ATOM 2869 O O . ALA A 1 369 ? -7.758 15.102 -2.842 1 82.81 369 ALA A O 1
ATOM 2870 N N . GLY A 1 370 ? -6.883 13.562 -3.973 1 71.12 370 GLY A N 1
ATOM 2871 C CA . GLY A 1 370 ? -6.918 14.203 -5.277 1 71.12 370 GLY A CA 1
ATOM 2872 C C . GLY A 1 370 ? -5.609 14.875 -5.652 1 71.12 370 GLY A C 1
ATOM 2873 O O . GLY A 1 370 ? -5.484 15.445 -6.734 1 71.12 370 GLY A O 1
ATOM 2874 N N . SER A 1 371 ? -4.891 15.055 -4.621 1 71.69 371 SER A N 1
ATOM 2875 C CA . SER A 1 371 ? -3.596 15.648 -4.926 1 71.69 371 SER A CA 1
ATOM 2876 C C . SER A 1 371 ? -2.656 14.633 -5.566 1 71.69 371 SER A C 1
ATOM 2878 O O . SER A 1 371 ? -2.197 13.703 -4.902 1 71.69 371 SER A O 1
ATOM 2880 N N . HIS A 1 372 ? -2.73 14.867 -6.941 1 62.47 372 HIS A N 1
ATOM 2881 C CA . HIS A 1 372 ? -1.799 14.016 -7.676 1 62.47 372 HIS A CA 1
ATOM 2882 C C . HIS A 1 372 ? -0.353 14.398 -7.371 1 62.47 372 HIS A C 1
ATOM 2884 O O . HIS A 1 372 ? -0.042 15.57 -7.172 1 62.47 372 HIS A O 1
ATOM 2890 N N . GLY A 1 373 ? 0.419 13.562 -6.73 1 59.22 373 GLY A N 1
ATOM 2891 C CA . GLY A 1 373 ? 1.821 13.906 -6.543 1 59.22 373 GLY A CA 1
ATOM 2892 C C . GLY A 1 373 ? 2.254 13.875 -5.09 1 59.22 373 GLY A C 1
ATOM 2893 O O . GLY A 1 373 ? 3.439 14.023 -4.785 1 59.22 373 GLY A O 1
ATOM 2894 N N . ALA A 1 374 ? 1.24 13.844 -4.332 1 64.69 374 ALA A N 1
ATOM 2895 C CA . ALA A 1 374 ? 1.643 13.883 -2.928 1 64.69 374 ALA A CA 1
ATOM 2896 C C . ALA A 1 374 ? 2.338 12.586 -2.52 1 64.69 374 ALA A C 1
ATOM 2898 O O . ALA A 1 374 ? 3.045 12.547 -1.511 1 64.69 374 ALA A O 1
ATOM 2899 N N . GLU A 1 375 ? 2.197 11.562 -3.365 1 73.94 375 GLU A N 1
ATOM 2900 C CA . GLU A 1 375 ? 2.93 10.336 -3.074 1 73.94 375 GLU A CA 1
ATOM 2901 C C . GLU A 1 375 ? 4.363 10.414 -3.594 1 73.94 375 GLU A C 1
ATOM 2903 O O . GLU A 1 375 ? 4.613 10.172 -4.777 1 73.94 375 GLU A O 1
ATOM 2908 N N . HIS A 1 376 ? 5.273 10.781 -2.773 1 79.62 376 HIS A N 1
ATOM 2909 C CA . HIS A 1 376 ? 6.664 11 -3.15 1 79.62 376 HIS A CA 1
ATOM 2910 C C . HIS A 1 376 ? 7.477 9.719 -3.021 1 79.62 376 HIS A C 1
ATOM 2912 O O . HIS A 1 376 ? 8.594 9.625 -3.545 1 79.62 376 HIS A O 1
ATOM 2918 N N . LEU A 1 377 ? 6.984 8.789 -2.344 1 88 377 LEU A N 1
ATOM 2919 C CA . LEU A 1 377 ? 7.703 7.539 -2.123 1 88 377 LEU A CA 1
ATOM 2920 C C . LEU A 1 377 ? 7.059 6.395 -2.9 1 88 377 LEU A C 1
ATOM 2922 O O . LEU A 1 377 ? 5.84 6.215 -2.848 1 88 377 LEU A O 1
ATOM 2926 N N . HIS A 1 378 ? 7.832 5.73 -3.664 1 88.44 378 HIS A N 1
ATOM 2927 C CA . HIS A 1 378 ? 7.438 4.496 -4.332 1 88.44 378 HIS A CA 1
ATOM 2928 C C . HIS A 1 378 ? 8.32 3.33 -3.896 1 88.44 378 HIS A C 1
ATOM 2930 O O . HIS A 1 378 ? 9.539 3.473 -3.803 1 88.44 378 HIS A O 1
ATOM 2936 N N . ALA A 1 379 ? 7.691 2.258 -3.566 1 93.12 379 ALA A N 1
ATOM 2937 C CA . ALA A 1 379 ? 8.445 1.081 -3.143 1 93.12 379 ALA A CA 1
ATOM 2938 C C . ALA A 1 379 ? 7.836 -0.197 -3.705 1 93.12 379 ALA A C 1
ATOM 2940 O O . ALA A 1 379 ? 6.621 -0.269 -3.92 1 93.12 379 ALA A O 1
ATOM 2941 N N . MET A 1 380 ? 8.664 -1.152 -3.977 1 94.44 380 MET A N 1
ATOM 2942 C CA . MET A 1 380 ? 8.211 -2.447 -4.477 1 94.44 380 MET A CA 1
ATOM 2943 C C . MET A 1 380 ? 9.094 -3.572 -3.945 1 94.44 380 MET A C 1
ATOM 2945 O O . MET A 1 380 ? 10.32 -3.477 -3.984 1 94.44 380 MET A O 1
ATOM 2949 N N . ALA A 1 381 ? 8.469 -4.547 -3.375 1 97.31 381 ALA A N 1
ATOM 2950 C CA . ALA A 1 381 ? 9.141 -5.805 -3.064 1 97.31 381 ALA A CA 1
ATOM 2951 C C . ALA A 1 381 ? 9.023 -6.793 -4.223 1 97.31 381 ALA A C 1
ATOM 2953 O O . ALA A 1 381 ? 7.922 -7.094 -4.684 1 97.31 381 ALA A O 1
ATOM 2954 N N . LEU A 1 382 ? 10.156 -7.301 -4.668 1 96.94 382 LEU A N 1
ATOM 2955 C CA . LEU A 1 382 ? 10.18 -8.148 -5.855 1 96.94 382 LEU A CA 1
ATOM 2956 C C . LEU A 1 382 ? 10.828 -9.492 -5.555 1 96.94 382 LEU A C 1
ATOM 2958 O O . LEU A 1 382 ? 11.766 -9.57 -4.758 1 96.94 382 LEU A O 1
ATOM 2962 N N . GLU A 1 383 ? 10.336 -10.477 -6.125 1 96.81 383 GLU A N 1
ATOM 2963 C CA . GLU A 1 383 ? 11.078 -11.711 -6.359 1 96.81 383 GLU A CA 1
ATOM 2964 C C . GLU A 1 383 ? 11.586 -11.789 -7.797 1 96.81 383 GLU A C 1
ATOM 2966 O O . GLU A 1 383 ? 10.812 -11.633 -8.742 1 96.81 383 GLU A O 1
ATOM 2971 N N . VAL A 1 384 ? 12.852 -12.023 -7.918 1 94.31 384 VAL A N 1
ATOM 2972 C CA . VAL A 1 384 ? 13.438 -11.891 -9.25 1 94.31 384 VAL A CA 1
ATOM 2973 C C . VAL A 1 384 ? 13.969 -13.242 -9.719 1 94.31 384 VAL A C 1
ATOM 2975 O O . VAL A 1 384 ? 14.75 -13.891 -9.016 1 94.31 384 VAL A O 1
ATOM 2978 N N . SER A 1 385 ? 13.508 -13.641 -10.891 1 87.81 385 SER A N 1
ATOM 2979 C CA . SER A 1 385 ? 13.945 -14.906 -11.469 1 87.81 385 SER A CA 1
ATOM 2980 C C . SER A 1 385 ? 14.828 -14.672 -12.695 1 87.81 385 SER A C 1
ATOM 2982 O O . SER A 1 385 ? 14.703 -13.656 -13.367 1 87.81 385 SER A O 1
ATOM 2984 N N . MET B 1 1 ? 14.195 -46.844 -25.594 1 31.98 1 MET B N 1
ATOM 2985 C CA . MET B 1 1 ? 14.641 -45.438 -25.562 1 31.98 1 MET B CA 1
ATOM 2986 C C . MET B 1 1 ? 13.461 -44.5 -25.391 1 31.98 1 MET B C 1
ATOM 2988 O O . MET B 1 1 ? 12.672 -44.312 -26.328 1 31.98 1 MET B O 1
ATOM 2992 N N . ARG B 1 2 ? 12.781 -44.438 -24.359 1 40.12 2 ARG B N 1
ATOM 2993 C CA . ARG B 1 2 ? 11.508 -43.781 -24.156 1 40.12 2 ARG B CA 1
ATOM 2994 C C . ARG B 1 2 ? 11.594 -42.312 -24.562 1 40.12 2 ARG B C 1
ATOM 2996 O O . ARG B 1 2 ? 12.438 -41.562 -24.062 1 40.12 2 ARG B O 1
ATOM 3003 N N . GLY B 1 3 ? 11.352 -41.844 -25.75 1 40.53 3 GLY B N 1
ATOM 3004 C CA . GLY B 1 3 ? 11.594 -40.562 -26.391 1 40.53 3 GLY B CA 1
ATOM 3005 C C . GLY B 1 3 ? 11.148 -39.375 -25.562 1 40.53 3 GLY B C 1
ATOM 3006 O O . GLY B 1 3 ? 10.195 -39.5 -24.781 1 40.53 3 GLY B O 1
ATOM 3007 N N . GLU B 1 4 ? 12.102 -38.594 -25.156 1 47.72 4 GLU B N 1
ATOM 3008 C CA . GLU B 1 4 ? 11.773 -37.344 -24.484 1 47.72 4 GLU B CA 1
ATOM 3009 C C . GLU B 1 4 ? 10.523 -36.688 -25.094 1 47.72 4 GLU B C 1
ATOM 3011 O O . GLU B 1 4 ? 10.391 -36.625 -26.312 1 47.72 4 GLU B O 1
ATOM 3016 N N . PRO B 1 5 ? 9.352 -36.844 -24.438 1 57.78 5 PRO B N 1
ATOM 3017 C CA . PRO B 1 5 ? 8.148 -36.281 -25.047 1 57.78 5 PRO B CA 1
ATOM 3018 C C . PRO B 1 5 ? 8.422 -35 -25.812 1 57.78 5 PRO B C 1
ATOM 3020 O O . PRO B 1 5 ? 9.219 -34.156 -25.359 1 57.78 5 PRO B O 1
ATOM 3023 N N . ILE B 1 6 ? 8.352 -35 -27.094 1 65.56 6 ILE B N 1
ATOM 3024 C CA . ILE B 1 6 ? 8.609 -33.906 -28.031 1 65.56 6 ILE B CA 1
ATOM 3025 C C . ILE B 1 6 ? 7.73 -32.719 -27.672 1 65.56 6 ILE B C 1
ATOM 3027 O O . ILE B 1 6 ? 6.504 -32.844 -27.609 1 65.56 6 ILE B O 1
ATOM 3031 N N . VAL B 1 7 ? 8.266 -31.688 -27.016 1 85.19 7 VAL B N 1
ATOM 3032 C CA . VAL B 1 7 ? 7.562 -30.438 -26.75 1 85.19 7 VAL B CA 1
ATOM 3033 C C . VAL B 1 7 ? 7.484 -29.609 -28.031 1 85.19 7 VAL B C 1
ATOM 3035 O O . VAL B 1 7 ? 8.5 -29.359 -28.688 1 85.19 7 VAL B O 1
ATOM 3038 N N . LEU B 1 8 ? 6.227 -29.328 -28.5 1 93.31 8 LEU B N 1
ATOM 3039 C CA . LEU B 1 8 ? 6.02 -28.5 -29.672 1 93.31 8 LEU B CA 1
ATOM 3040 C C . LEU B 1 8 ? 6.598 -27.094 -29.469 1 93.31 8 LEU B C 1
ATOM 3042 O O . LEU B 1 8 ? 6.633 -26.594 -28.344 1 93.31 8 LEU B O 1
ATOM 3046 N N . SER B 1 9 ? 7.078 -26.594 -30.609 1 96.44 9 SER B N 1
ATOM 3047 C CA . SER B 1 9 ? 7.609 -25.234 -30.531 1 96.44 9 SER B CA 1
ATOM 3048 C C . SER B 1 9 ? 6.641 -24.219 -31.141 1 96.44 9 SER B C 1
ATOM 3050 O O . SER B 1 9 ? 5.973 -24.516 -32.125 1 96.44 9 SER B O 1
ATOM 3052 N N . THR B 1 10 ? 6.512 -23.109 -30.531 1 97.38 10 THR B N 1
ATOM 3053 C CA . THR B 1 10 ? 5.82 -21.938 -31.047 1 97.38 10 THR B CA 1
ATOM 3054 C C . THR B 1 10 ? 6.785 -20.766 -31.203 1 97.38 10 THR B C 1
ATOM 3056 O O . THR B 1 10 ? 7.473 -20.391 -30.25 1 97.38 10 THR B O 1
ATOM 3059 N N . TYR B 1 11 ? 6.832 -20.219 -32.406 1 98.06 11 TYR B N 1
ATOM 3060 C CA . TYR B 1 11 ? 7.766 -19.141 -32.719 1 98.06 11 TYR B CA 1
ATOM 3061 C C . TYR B 1 11 ? 7.07 -17.781 -32.656 1 98.06 11 TYR B C 1
ATOM 3063 O O . TYR B 1 11 ? 6.008 -17.594 -33.25 1 98.06 11 TYR B O 1
ATOM 3071 N N . LEU B 1 12 ? 7.691 -16.891 -31.953 1 98.06 12 LEU B N 1
ATOM 3072 C CA . LEU B 1 12 ? 7.102 -15.578 -31.672 1 98.06 12 LEU B CA 1
ATOM 3073 C C . LEU B 1 12 ? 7.852 -14.477 -32.406 1 98.06 12 LEU B C 1
ATOM 3075 O O . LEU B 1 12 ? 9.039 -14.617 -32.719 1 98.06 12 LEU B O 1
ATOM 3079 N N . SER B 1 13 ? 7.113 -13.367 -32.688 1 97.69 13 SER B N 1
ATOM 3080 C CA . SER B 1 13 ? 7.73 -12.211 -33.344 1 97.69 13 SER B CA 1
ATOM 3081 C C . SER B 1 13 ? 8.805 -11.594 -32.438 1 97.69 13 SER B C 1
ATOM 3083 O O . SER B 1 13 ? 8.859 -11.859 -31.25 1 97.69 13 SER B O 1
ATOM 3085 N N . ARG B 1 14 ? 9.609 -10.758 -33.062 1 95 14 ARG B N 1
ATOM 3086 C CA . ARG B 1 14 ? 10.672 -10.078 -32.344 1 95 14 ARG B CA 1
ATOM 3087 C C . ARG B 1 14 ? 10.109 -9.188 -31.25 1 95 14 ARG B C 1
ATOM 3089 O O . ARG B 1 14 ? 10.648 -9.133 -30.141 1 95 14 ARG B O 1
ATOM 3096 N N . ASP B 1 15 ? 9.078 -8.508 -31.57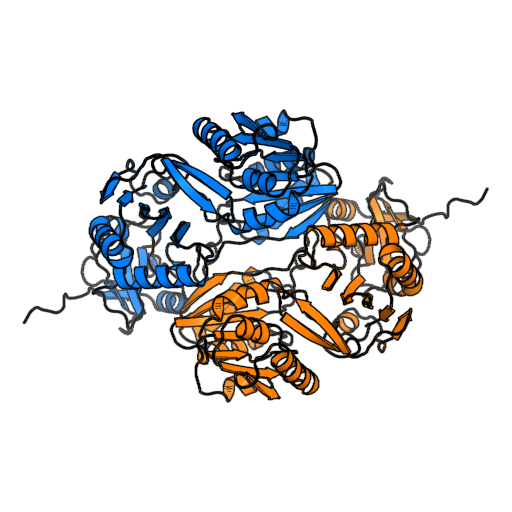8 1 93.88 15 ASP B N 1
ATOM 3097 C CA . ASP B 1 15 ?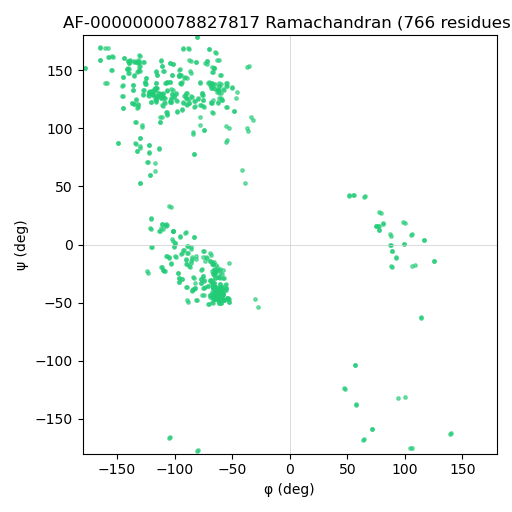 8.438 -7.637 -30.594 1 93.88 15 ASP B CA 1
ATOM 3098 C C . ASP B 1 15 ? 7.852 -8.445 -29.438 1 93.88 15 ASP B C 1
ATOM 3100 O O . ASP B 1 15 ? 7.996 -8.07 -28.266 1 93.88 15 ASP B O 1
ATOM 3104 N N . ALA B 1 16 ? 7.234 -9.5 -29.75 1 95 16 ALA B N 1
ATOM 3105 C CA . ALA B 1 16 ? 6.66 -10.367 -28.719 1 95 16 ALA B CA 1
ATOM 3106 C C . ALA B 1 16 ? 7.746 -10.938 -27.812 1 95 16 ALA B C 1
ATOM 3108 O O . ALA B 1 16 ? 7.57 -11.016 -26.594 1 95 16 ALA B O 1
ATOM 3109 N N . ALA B 1 17 ? 8.805 -11.344 -28.438 1 93.81 17 ALA B N 1
ATOM 3110 C CA . ALA B 1 17 ? 9.938 -11.875 -27.672 1 93.81 17 ALA B CA 1
ATOM 3111 C C . ALA B 1 17 ? 10.477 -10.828 -26.703 1 93.81 17 ALA B C 1
ATOM 3113 O O . ALA B 1 17 ? 10.789 -11.141 -25.547 1 93.81 17 ALA B O 1
ATOM 3114 N N . ARG B 1 18 ? 10.547 -9.664 -27.156 1 86.75 18 ARG B N 1
ATOM 3115 C CA . ARG B 1 18 ? 11.008 -8.57 -26.297 1 86.75 18 ARG B CA 1
ATOM 3116 C C . ARG B 1 18 ? 10.055 -8.352 -25.125 1 86.75 18 ARG B C 1
ATOM 3118 O O . ARG B 1 18 ? 10.484 -8.148 -24 1 86.75 18 ARG B O 1
ATOM 3125 N N . ARG B 1 19 ? 8.758 -8.344 -25.359 1 86.5 19 ARG B N 1
ATOM 3126 C CA . ARG B 1 19 ? 7.758 -8.148 -24.312 1 86.5 19 ARG B CA 1
ATOM 3127 C C . ARG B 1 19 ? 7.824 -9.258 -23.266 1 86.5 19 ARG B C 1
ATOM 3129 O O . ARG B 1 19 ? 7.691 -9.008 -22.078 1 86.5 19 ARG B O 1
ATOM 3136 N N . LEU B 1 20 ? 8.055 -10.477 -23.766 1 87.5 20 LEU B N 1
ATOM 3137 C CA . LEU B 1 20 ? 8.188 -11.594 -22.844 1 87.5 20 LEU B CA 1
ATOM 3138 C C . LEU B 1 20 ? 9.414 -11.414 -21.938 1 87.5 20 LEU B C 1
ATOM 3140 O O . LEU B 1 20 ? 9.344 -11.664 -20.734 1 87.5 20 LEU B O 1
ATOM 3144 N N . ARG B 1 21 ? 10.438 -10.961 -22.594 1 82.38 21 ARG B N 1
ATOM 3145 C CA . ARG B 1 21 ? 11.656 -10.711 -21.828 1 82.38 21 ARG B CA 1
ATOM 3146 C C . ARG B 1 21 ? 11.461 -9.578 -20.828 1 82.38 21 ARG B C 1
ATOM 3148 O O . ARG B 1 21 ? 12.086 -9.555 -19.766 1 82.38 21 ARG B O 1
ATOM 3155 N N . HIS B 1 22 ? 10.492 -8.719 -21.156 1 76.88 22 HIS B N 1
ATOM 3156 C CA . HIS B 1 22 ? 10.18 -7.59 -20.281 1 76.88 22 HIS B CA 1
ATOM 3157 C C . HIS B 1 22 ? 9.195 -7.988 -19.203 1 76.88 22 HIS B C 1
ATOM 3159 O O . HIS B 1 22 ? 8.859 -7.176 -18.328 1 76.88 22 HIS B O 1
ATOM 3165 N N . GLY B 1 23 ? 8.766 -9.273 -19.281 1 78.06 23 GLY B N 1
ATOM 3166 C CA . GLY B 1 23 ? 7.938 -9.75 -18.188 1 78.06 23 GLY B CA 1
ATOM 3167 C C . GLY B 1 23 ? 6.473 -9.875 -18.562 1 78.06 23 GLY B C 1
ATOM 3168 O O . GLY B 1 23 ? 5.625 -10.117 -17.703 1 78.06 23 GLY B O 1
ATOM 3169 N N . ALA B 1 24 ? 6.188 -9.703 -19.812 1 83.44 24 ALA B N 1
ATOM 3170 C CA . ALA B 1 24 ? 4.793 -9.875 -20.219 1 83.44 24 ALA B CA 1
ATOM 3171 C C . ALA B 1 24 ? 4.312 -11.297 -19.953 1 83.44 24 ALA B C 1
ATOM 3173 O O . ALA B 1 24 ? 4.953 -12.266 -20.359 1 83.44 24 ALA B O 1
ATOM 3174 N N . PRO B 1 25 ? 3.156 -11.352 -19.359 1 87.44 25 PRO B N 1
ATOM 3175 C CA . PRO B 1 25 ? 2.654 -12.695 -19.047 1 87.44 25 PRO B CA 1
ATOM 3176 C C . PRO B 1 25 ? 1.869 -13.32 -20.203 1 87.44 25 PRO B C 1
ATOM 3178 O O . PRO B 1 25 ? 1.68 -14.531 -20.234 1 87.44 25 PRO B O 1
ATOM 3181 N N . TRP B 1 26 ? 1.408 -12.508 -21.109 1 89.5 26 TRP B N 1
ATOM 3182 C CA . TRP B 1 26 ? 0.511 -12.961 -22.172 1 89.5 26 TRP B CA 1
ATOM 3183 C C . TRP B 1 26 ? 0.865 -12.312 -23.5 1 89.5 26 TRP B C 1
ATOM 3185 O O . TRP B 1 26 ? 1.429 -11.219 -23.531 1 89.5 26 TRP B O 1
ATOM 3195 N N . LEU B 1 27 ? 0.573 -13.016 -24.547 1 94.25 27 LEU B N 1
ATOM 3196 C CA . LEU B 1 27 ? 0.744 -12.523 -25.906 1 94.25 27 LEU B CA 1
ATOM 3197 C C . LEU B 1 27 ? -0.498 -12.805 -26.75 1 94.25 27 LEU B C 1
ATOM 3199 O O . LEU B 1 27 ? -1.295 -13.688 -26.406 1 94.25 27 LEU B O 1
ATOM 3203 N N . ARG B 1 28 ? -0.633 -12.031 -27.766 1 95.25 28 ARG B N 1
ATOM 3204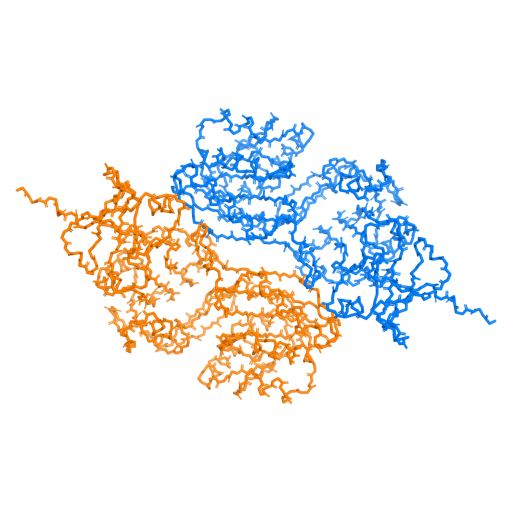 C CA . ARG B 1 28 ? -1.782 -12.172 -28.656 1 95.25 28 ARG B CA 1
ATOM 3205 C C . ARG B 1 28 ? -1.463 -13.086 -29.828 1 95.25 28 ARG B C 1
ATOM 3207 O O . ARG B 1 28 ? -0.303 -13.445 -30.047 1 95.25 28 ARG B O 1
ATOM 3214 N N . ARG B 1 29 ? -2.555 -13.406 -30.5 1 95.69 29 ARG B N 1
ATOM 3215 C CA . ARG B 1 29 ? -2.418 -14.312 -31.625 1 95.69 29 ARG B CA 1
ATOM 3216 C C . ARG B 1 29 ? -1.484 -13.734 -32.688 1 95.69 29 ARG B C 1
ATOM 3218 O O . ARG B 1 29 ? -0.712 -14.469 -33.312 1 95.69 29 ARG B O 1
ATOM 3225 N N . GLU B 1 30 ? -1.558 -12.438 -32.875 1 96.12 30 GLU B N 1
ATOM 3226 C CA . GLU B 1 30 ? -0.771 -11.758 -33.906 1 96.12 30 GLU B CA 1
ATOM 3227 C C . GLU B 1 30 ? 0.721 -11.828 -33.594 1 96.12 30 GLU B C 1
ATOM 3229 O O . GLU B 1 30 ? 1.554 -11.57 -34.438 1 96.12 30 GLU B O 1
ATOM 3234 N N . ASP B 1 31 ? 0.996 -12.172 -32.375 1 96.94 31 ASP B N 1
ATOM 3235 C CA . ASP B 1 31 ? 2.391 -12.227 -31.938 1 96.94 31 ASP B CA 1
ATOM 3236 C C . ASP B 1 31 ? 3.041 -13.539 -32.375 1 96.94 31 ASP B C 1
ATOM 3238 O O . ASP B 1 31 ? 4.262 -13.688 -32.281 1 96.94 31 ASP B O 1
ATOM 3242 N N . ILE B 1 32 ? 2.275 -14.492 -32.812 1 97.56 32 ILE B N 1
ATOM 3243 C CA . ILE B 1 32 ? 2.762 -15.805 -33.219 1 97.56 32 ILE B CA 1
ATOM 3244 C C . ILE B 1 32 ? 3.162 -15.781 -34.719 1 97.56 32 ILE B C 1
ATOM 3246 O O . ILE B 1 32 ? 2.352 -15.43 -35.562 1 97.56 32 ILE B O 1
ATOM 3250 N N . VAL B 1 33 ? 4.355 -16.172 -34.938 1 97.81 33 VAL B N 1
ATOM 3251 C CA . VAL B 1 33 ? 4.875 -16.219 -36.312 1 97.81 33 VAL B CA 1
ATOM 3252 C C . VAL B 1 33 ? 4.57 -17.594 -36.938 1 97.81 33 VAL B C 1
ATOM 3254 O O . VAL B 1 33 ? 4.117 -17.672 -38.062 1 97.81 33 VAL B O 1
ATOM 3257 N N . SER B 1 34 ? 4.863 -18.625 -36.219 1 96.94 34 SER B N 1
ATOM 3258 C CA . SER B 1 34 ? 4.602 -19.984 -36.656 1 96.94 34 SER B CA 1
ATOM 3259 C C . SER B 1 34 ? 4.52 -20.953 -35.5 1 96.94 34 SER B C 1
ATOM 3261 O O . SER B 1 34 ? 4.91 -20.625 -34.375 1 96.94 34 SER B O 1
ATOM 3263 N N . MET B 1 35 ? 3.93 -22.094 -35.75 1 96.19 35 MET B N 1
ATOM 3264 C CA . MET B 1 35 ? 3.777 -23.125 -34.75 1 96.19 35 MET B CA 1
ATOM 3265 C C . MET B 1 35 ? 4.098 -24.5 -35.312 1 96.19 35 MET B C 1
ATOM 3267 O O . MET B 1 35 ? 3.727 -24.812 -36.438 1 96.19 35 MET B O 1
ATOM 3271 N N . GLU B 1 36 ? 4.805 -25.203 -34.469 1 93.62 36 GLU B N 1
ATOM 3272 C CA . GLU B 1 36 ? 4.957 -26.609 -34.781 1 93.62 36 GLU B CA 1
ATOM 3273 C C . GLU B 1 36 ? 3.752 -27.422 -34.312 1 93.62 36 GLU B C 1
ATOM 3275 O O . GLU B 1 36 ? 3.439 -27.438 -33.125 1 93.62 36 GLU B O 1
ATOM 3280 N N . GLY B 1 37 ? 3.076 -28.031 -35.188 1 91.94 37 GLY B N 1
ATOM 3281 C CA . GLY B 1 37 ? 1.935 -28.844 -34.812 1 91.94 37 GLY B CA 1
ATOM 3282 C C . GLY B 1 37 ? 0.805 -28.031 -34.188 1 91.94 37 GLY B C 1
ATOM 3283 O O . GLY B 1 37 ? 0.742 -26.812 -34.375 1 91.94 37 GLY B O 1
ATOM 3284 N N . THR B 1 38 ? -0.13 -28.781 -33.594 1 91 38 THR B N 1
ATOM 3285 C CA . THR B 1 38 ? -1.274 -28.141 -32.969 1 91 38 THR B CA 1
ATOM 3286 C C . THR B 1 38 ? -1.213 -28.328 -31.438 1 91 38 THR B C 1
ATOM 3288 O O . THR B 1 38 ? -1.415 -29.438 -30.938 1 91 38 THR B O 1
ATOM 3291 N N . PRO B 1 39 ? -0.959 -27.25 -30.797 1 91.38 39 PRO B N 1
ATOM 3292 C CA . PRO B 1 39 ? -0.911 -27.359 -29.344 1 91.38 39 PRO B CA 1
ATOM 3293 C C . PRO B 1 39 ? -2.232 -27.844 -28.734 1 91.38 39 PRO B C 1
ATOM 3295 O O . PRO B 1 39 ? -3.303 -27.453 -29.219 1 91.38 39 PRO B O 1
ATOM 3298 N N . GLN B 1 40 ? -2.158 -28.703 -27.797 1 92.12 40 GLN B N 1
ATOM 3299 C CA . GLN B 1 40 ? -3.332 -29.188 -27.078 1 92.12 40 GLN B CA 1
ATOM 3300 C C . GLN B 1 40 ? -3.457 -28.531 -25.703 1 92.12 40 GLN B C 1
ATOM 3302 O O . GLN B 1 40 ? -2.451 -28.281 -25.031 1 92.12 40 GLN B O 1
ATOM 3307 N N . PRO B 1 41 ? -4.73 -28.312 -25.297 1 92.94 41 PRO B N 1
ATOM 3308 C CA . PRO B 1 41 ? -4.887 -27.766 -23.938 1 92.94 41 PRO B CA 1
ATOM 3309 C C . PRO B 1 41 ? -4.234 -28.641 -22.875 1 92.94 41 PRO B C 1
ATOM 3311 O O . PRO B 1 41 ? -4.371 -29.859 -22.906 1 92.94 41 PRO B O 1
ATOM 3314 N N . GLY B 1 42 ? -3.492 -27.953 -22.016 1 92.56 42 GLY B N 1
ATOM 3315 C CA . GLY B 1 42 ? -2.859 -28.688 -20.922 1 92.56 42 GLY B CA 1
ATOM 3316 C C . GLY B 1 42 ? -1.456 -29.156 -21.266 1 92.56 42 GLY B C 1
ATOM 3317 O O . GLY B 1 42 ? -0.731 -29.641 -20.391 1 92.56 42 GLY B O 1
ATOM 3318 N N . GLU B 1 43 ? -1.081 -29.047 -22.516 1 93.31 43 GLU B N 1
ATOM 3319 C CA . GLU B 1 43 ? 0.269 -29.406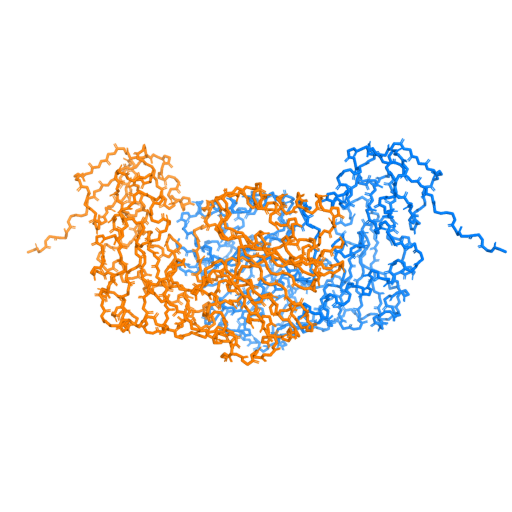 -22.938 1 93.31 43 GLU B CA 1
ATOM 3320 C C . GLU B 1 43 ? 1.102 -28.156 -23.25 1 93.31 43 GLU B C 1
ATOM 3322 O O . GLU B 1 43 ? 0.886 -27.5 -24.266 1 93.31 43 GLU B O 1
ATOM 3327 N N . PRO B 1 44 ? 2.064 -27.953 -22.406 1 95.56 44 PRO B N 1
ATOM 3328 C CA . PRO B 1 44 ? 2.891 -26.766 -22.641 1 95.56 44 PRO B CA 1
ATOM 3329 C C . PRO B 1 44 ? 3.713 -26.859 -23.922 1 95.56 44 PRO B C 1
ATOM 3331 O O . PRO B 1 44 ? 4.07 -27.969 -24.344 1 95.56 44 PRO B O 1
ATOM 3334 N N . VAL B 1 45 ? 3.949 -25.766 -24.531 1 96.69 45 VAL B N 1
ATOM 3335 C CA . VAL B 1 45 ? 4.824 -25.672 -25.688 1 96.69 45 VAL B CA 1
ATOM 3336 C C . VAL B 1 45 ? 6.086 -24.891 -25.328 1 96.69 45 VAL B C 1
ATOM 3338 O O . VAL B 1 45 ? 6.117 -24.188 -24.312 1 96.69 45 VAL B O 1
ATOM 3341 N N . GLN B 1 46 ? 7.094 -25.109 -26.109 1 96.88 46 GLN B N 1
ATOM 3342 C CA . GLN B 1 46 ? 8.281 -24.266 -25.969 1 96.88 46 GLN B CA 1
ATOM 3343 C C . GLN B 1 46 ? 8.141 -22.984 -26.781 1 96.88 46 GLN B C 1
ATOM 3345 O O . GLN B 1 46 ? 7.797 -23.016 -27.953 1 96.88 46 GLN B O 1
ATOM 3350 N N . LEU B 1 47 ? 8.336 -21.875 -26.188 1 97.19 47 LEU B N 1
ATOM 3351 C CA . LEU B 1 47 ? 8.305 -20.578 -26.844 1 97.19 47 LEU B CA 1
ATOM 3352 C C . LEU B 1 47 ? 9.695 -20.188 -27.344 1 97.19 47 LEU B C 1
ATOM 3354 O O . LEU B 1 47 ? 10.672 -20.25 -26.594 1 97.19 47 LEU B O 1
ATOM 3358 N N . ARG B 1 48 ? 9.727 -19.828 -28.578 1 97.25 48 ARG B N 1
ATOM 3359 C CA . ARG B 1 48 ? 10.992 -19.469 -29.188 1 97.25 48 ARG B CA 1
ATOM 3360 C C . ARG B 1 48 ? 10.875 -18.156 -29.969 1 97.25 48 ARG B C 1
ATOM 3362 O O . ARG B 1 48 ? 9.789 -17.797 -30.438 1 97.25 48 ARG B O 1
ATOM 3369 N N . ASP B 1 49 ? 11.977 -17.438 -30 1 96.62 49 ASP B N 1
ATOM 3370 C CA . ASP B 1 49 ? 11.961 -16.281 -30.891 1 96.62 49 ASP B CA 1
ATOM 3371 C C . ASP B 1 49 ? 12.227 -16.703 -32.344 1 96.62 49 ASP B C 1
ATOM 3373 O O . ASP B 1 49 ? 12.328 -17.891 -32.656 1 96.62 49 ASP B O 1
ATOM 3377 N N . GLU B 1 50 ? 12.297 -15.742 -33.281 1 95.5 50 GLU B N 1
ATOM 3378 C CA . GLU B 1 50 ? 12.422 -16 -34.688 1 95.5 50 GLU B CA 1
ATOM 3379 C C . GLU B 1 50 ? 13.75 -16.672 -35.031 1 95.5 50 GLU B C 1
ATOM 3381 O O . GLU B 1 50 ? 13.859 -17.406 -36.031 1 95.5 50 GLU B O 1
ATOM 3386 N N . ASP B 1 51 ? 14.727 -16.453 -34.156 1 95.25 51 ASP B N 1
ATOM 3387 C CA . ASP B 1 51 ? 16.062 -17.016 -34.375 1 95.25 51 ASP B CA 1
ATOM 3388 C C . ASP B 1 51 ? 16.172 -18.406 -33.75 1 95.25 51 ASP B C 1
ATOM 3390 O O . ASP B 1 51 ? 17.203 -19.062 -33.875 1 95.25 51 ASP B O 1
ATOM 3394 N N . GLY B 1 52 ? 15.211 -18.844 -33.031 1 94.62 52 GLY B N 1
ATOM 3395 C CA . GLY B 1 52 ? 15.18 -20.172 -32.438 1 94.62 52 GLY B CA 1
ATOM 3396 C C . GLY B 1 52 ? 15.594 -20.203 -30.984 1 94.62 52 GLY B C 1
ATOM 3397 O O . GLY B 1 52 ? 15.594 -21.266 -30.344 1 94.62 52 GLY B O 1
ATOM 3398 N N . SER B 1 53 ? 15.906 -19.094 -30.469 1 94.75 53 SER B N 1
ATOM 3399 C CA . SER B 1 53 ? 16.266 -19.031 -29.062 1 94.75 53 SER B CA 1
ATOM 3400 C C . SER B 1 53 ? 15.078 -19.312 -28.156 1 94.75 53 SER B C 1
ATOM 3402 O O . SER B 1 53 ? 13.977 -18.812 -28.406 1 94.75 53 SER B O 1
ATOM 3404 N N . VAL B 1 54 ? 15.352 -20.141 -27.109 1 94.81 54 VAL B N 1
ATOM 3405 C CA . VAL B 1 54 ? 14.273 -20.547 -26.203 1 94.81 54 VAL B CA 1
ATOM 3406 C C . VAL B 1 54 ? 13.922 -19.391 -25.281 1 94.81 54 VAL B C 1
ATOM 3408 O O . VAL B 1 54 ? 14.797 -18.812 -24.641 1 94.81 54 VAL B O 1
ATOM 3411 N N . LEU B 1 55 ? 12.641 -19.031 -25.188 1 93.62 55 LEU B N 1
ATOM 3412 C CA . LEU B 1 55 ? 12.141 -17.953 -24.344 1 93.62 55 LEU B CA 1
ATOM 3413 C C . LEU B 1 55 ? 11.469 -18.516 -23.094 1 93.62 55 LEU B C 1
ATOM 3415 O O . LEU B 1 55 ? 11.266 -17.797 -22.125 1 93.62 55 LEU B O 1
ATOM 3419 N N . GLY B 1 56 ? 11.133 -19.766 -23.109 1 94.5 56 GLY B N 1
ATOM 3420 C CA . GLY B 1 56 ? 10.469 -20.422 -21.984 1 94.5 56 GLY B CA 1
ATOM 3421 C C . GLY B 1 56 ? 9.383 -21.391 -22.422 1 94.5 56 GLY B C 1
ATOM 3422 O O . GLY B 1 56 ? 9.438 -21.922 -23.531 1 94.5 56 GLY B O 1
ATOM 3423 N N . LEU B 1 57 ? 8.539 -21.719 -21.516 1 96.25 57 LEU B N 1
ATOM 3424 C CA . LEU B 1 57 ? 7.391 -22.594 -21.766 1 96.25 57 LEU B CA 1
ATOM 3425 C C . LEU B 1 57 ? 6.09 -21.812 -21.688 1 96.25 57 LEU B C 1
ATOM 3427 O O . LEU B 1 57 ? 6.016 -20.781 -21 1 96.25 57 LEU B O 1
ATOM 3431 N N . GLY B 1 58 ? 5.105 -22.219 -22.438 1 96.81 58 GLY B N 1
ATOM 3432 C CA . GLY B 1 58 ? 3.826 -21.516 -22.406 1 96.81 58 GLY B CA 1
ATOM 3433 C C . GLY B 1 58 ? 2.66 -22.406 -22.797 1 96.81 58 GLY B C 1
ATOM 3434 O O . GLY B 1 58 ? 2.859 -23.516 -23.281 1 96.81 58 GLY B O 1
ATOM 3435 N N . ASP B 1 59 ? 1.501 -21.953 -22.438 1 97.12 59 ASP B N 1
ATOM 3436 C CA . ASP B 1 59 ? 0.249 -22.5 -22.953 1 97.12 59 ASP B CA 1
ATOM 3437 C C . ASP B 1 59 ? -0.251 -21.703 -24.156 1 97.12 59 ASP B C 1
ATOM 3439 O O . ASP B 1 59 ? -0.144 -20.469 -24.172 1 97.12 59 ASP B O 1
ATOM 3443 N N . VAL B 1 60 ? -0.739 -22.422 -25.141 1 96.81 60 VAL B N 1
ATOM 3444 C CA . VAL B 1 60 ? -1.26 -21.766 -26.328 1 96.81 60 VAL B CA 1
ATOM 3445 C C . VAL B 1 60 ? -2.73 -22.125 -26.516 1 96.81 60 VAL B C 1
ATOM 3447 O O . VAL B 1 60 ? -3.09 -23.297 -26.5 1 96.81 60 VAL B O 1
ATOM 3450 N N . ASP B 1 61 ? -3.539 -21.172 -26.562 1 94.94 61 ASP B N 1
ATOM 3451 C CA . ASP B 1 61 ? -4.961 -21.266 -26.891 1 94.94 61 ASP B CA 1
ATOM 3452 C C . ASP B 1 61 ? -5.371 -20.188 -27.891 1 94.94 61 ASP B C 1
ATOM 3454 O O . ASP B 1 61 ? -5.629 -19.047 -27.516 1 94.94 61 ASP B O 1
ATOM 3458 N N . LEU B 1 62 ? -5.574 -20.562 -29.125 1 93.44 62 LEU B N 1
ATOM 3459 C CA . LEU B 1 62 ? -5.797 -19.609 -30.219 1 93.44 62 LEU B CA 1
ATOM 3460 C C . LEU B 1 62 ? -7.195 -19 -30.125 1 93.44 62 LEU B C 1
ATOM 3462 O O . LEU B 1 62 ? -7.492 -18.016 -30.797 1 93.44 62 LEU B O 1
ATOM 3466 N N . GLU B 1 63 ? -8.047 -19.547 -29.359 1 90.06 63 GLU B N 1
ATOM 3467 C CA . GLU B 1 63 ? -9.414 -19.031 -29.219 1 90.06 63 GLU B CA 1
ATOM 3468 C C . GLU B 1 63 ? -9.5 -18.016 -28.094 1 90.06 63 GLU B C 1
ATOM 3470 O O . GLU B 1 63 ? -10.516 -17.312 -27.953 1 90.06 63 GLU B O 1
ATOM 3475 N N . ALA B 1 64 ? -8.477 -18 -27.344 1 91.31 64 ALA B N 1
ATOM 3476 C CA . ALA B 1 64 ? -8.461 -17.062 -26.219 1 91.31 64 ALA B CA 1
ATOM 3477 C C . ALA B 1 64 ? -8.062 -15.664 -26.672 1 91.31 64 ALA B C 1
ATOM 3479 O O . ALA B 1 64 ? -7.461 -15.5 -27.734 1 91.31 64 ALA B O 1
ATOM 3480 N N . SER B 1 65 ? -8.477 -14.633 -25.859 1 88.19 65 SER B N 1
ATOM 3481 C CA . SER B 1 65 ? -8.07 -13.258 -26.156 1 88.19 65 SER B CA 1
ATOM 3482 C C . SER B 1 65 ? -6.551 -13.117 -26.172 1 88.19 65 SER B C 1
ATOM 3484 O O . SER B 1 65 ? -6 -12.398 -27.016 1 88.19 65 SER B O 1
ATOM 3486 N N . TYR B 1 66 ? -5.949 -13.758 -25.234 1 92.5 66 TYR B N 1
ATOM 3487 C CA . TYR B 1 66 ? -4.5 -13.914 -25.25 1 92.5 66 TYR B CA 1
ATOM 3488 C C . TYR B 1 66 ? -4.109 -15.344 -25.594 1 92.5 66 TYR B C 1
ATOM 3490 O O . TYR B 1 66 ? -4.312 -16.266 -24.797 1 92.5 66 TYR B O 1
ATOM 3498 N N . ALA B 1 67 ? -3.508 -15.469 -26.688 1 95.56 67 ALA B N 1
ATOM 3499 C CA . ALA B 1 67 ? -3.287 -16.781 -27.297 1 95.56 67 ALA B CA 1
ATOM 3500 C C . ALA B 1 67 ? -2.146 -17.516 -26.609 1 95.56 67 ALA B C 1
ATOM 3502 O O . ALA B 1 67 ? -2.092 -18.75 -26.625 1 95.56 67 ALA B O 1
ATOM 3503 N N . VAL B 1 68 ? -1.195 -16.766 -26.078 1 96.31 68 VAL B N 1
ATOM 3504 C CA . VAL B 1 68 ? -0.034 -17.359 -25.438 1 96.31 68 VAL B CA 1
ATOM 3505 C C . VAL B 1 68 ? 0.068 -16.859 -23.984 1 96.31 68 VAL B C 1
ATOM 3507 O O . VAL B 1 68 ? -0.013 -15.664 -23.734 1 96.31 68 VAL B O 1
ATOM 3510 N N . ARG B 1 69 ? 0.187 -17.797 -23.094 1 95.69 69 ARG B N 1
ATOM 3511 C CA . ARG B 1 69 ? 0.439 -17.469 -21.688 1 95.69 69 ARG B CA 1
ATOM 3512 C C . ARG B 1 69 ? 1.722 -18.125 -21.188 1 95.69 69 ARG B C 1
ATOM 3514 O O . ARG B 1 69 ? 1.926 -19.312 -21.375 1 95.69 69 ARG B O 1
ATOM 3521 N N . ARG B 1 70 ? 2.508 -17.328 -20.594 1 93.38 70 ARG B N 1
ATOM 3522 C CA . ARG B 1 70 ? 3.775 -17.844 -20.078 1 93.38 70 ARG B CA 1
ATOM 3523 C C . ARG B 1 70 ? 3.545 -18.797 -18.922 1 93.38 70 ARG B C 1
ATOM 3525 O O . ARG B 1 70 ? 2.785 -18.5 -17.984 1 93.38 70 ARG B O 1
ATOM 3532 N N . LEU B 1 71 ? 4.242 -19.922 -18.938 1 95 71 LEU B N 1
ATOM 3533 C CA . LEU B 1 71 ? 4.074 -20.953 -17.906 1 95 71 LEU B CA 1
ATOM 3534 C C . LEU B 1 71 ? 5.402 -21.266 -17.234 1 95 71 LEU B C 1
ATOM 3536 O O . LEU B 1 71 ? 5.43 -21.719 -16.078 1 95 71 LEU B O 1
ATOM 3540 N N . GLY B 1 72 ? 6.5 -20.969 -17.953 1 92.56 72 GLY B N 1
ATOM 3541 C CA . GLY B 1 72 ? 7.793 -21.312 -17.375 1 92.56 72 GLY B CA 1
ATOM 3542 C C . GLY B 1 72 ? 8.938 -20.531 -18 1 92.56 72 GLY B C 1
ATOM 3543 O O . GLY B 1 72 ? 8.781 -19.906 -19.047 1 92.56 72 GLY B O 1
ATOM 3544 N N . GLN B 1 73 ? 10.062 -20.688 -17.312 1 89.31 73 GLN B N 1
ATOM 3545 C CA . GLN B 1 73 ? 11.289 -20.031 -17.734 1 89.31 73 GLN B CA 1
ATOM 3546 C C . GLN B 1 73 ? 12.062 -20.891 -18.734 1 89.31 73 GLN B C 1
ATOM 3548 O O . GLN B 1 73 ? 11.742 -22.062 -18.922 1 89.31 73 GLN B O 1
ATOM 3553 N N . PRO B 1 74 ? 13.07 -20.266 -19.359 1 87.94 74 PRO B N 1
ATOM 3554 C CA . PRO B 1 74 ? 13.812 -21 -20.391 1 87.94 74 PRO B CA 1
ATOM 3555 C C . PRO B 1 74 ? 14.516 -22.234 -19.844 1 87.94 74 PRO B C 1
ATOM 3557 O O . PRO B 1 74 ? 14.68 -23.219 -20.562 1 87.94 74 PRO B O 1
ATOM 3560 N N . ASP B 1 75 ? 14.859 -22.188 -18.609 1 88.75 75 ASP B N 1
ATOM 3561 C CA . ASP B 1 75 ? 15.648 -23.297 -18.062 1 88.75 75 ASP B CA 1
ATOM 3562 C C . ASP B 1 75 ? 14.75 -24.328 -17.375 1 88.75 75 ASP B C 1
ATOM 3564 O O . ASP B 1 75 ? 15.242 -25.297 -16.812 1 88.75 75 ASP B O 1
ATOM 3568 N N . GLU B 1 76 ? 13.516 -24.219 -17.469 1 92.5 76 GLU B N 1
ATOM 3569 C CA . GLU B 1 76 ? 12.594 -25.141 -16.797 1 92.5 76 GLU B CA 1
ATOM 3570 C C . GLU B 1 76 ? 12.141 -26.25 -17.734 1 92.5 76 GLU B C 1
ATOM 3572 O O . GLU B 1 76 ? 11.969 -26.031 -18.922 1 92.5 76 GLU B O 1
ATOM 3577 N N . ALA B 1 77 ? 11.945 -27.406 -17.109 1 93.5 77 ALA B N 1
ATOM 3578 C CA . ALA B 1 77 ? 11.445 -28.562 -17.828 1 93.5 77 ALA B CA 1
ATOM 3579 C C . ALA B 1 77 ? 9.93 -28.688 -17.672 1 93.5 77 ALA B C 1
ATOM 3581 O O . ALA B 1 77 ? 9.367 -28.266 -16.672 1 93.5 77 ALA B O 1
ATOM 3582 N N . VAL B 1 78 ? 9.328 -29.25 -18.688 1 93.88 78 VAL B N 1
ATOM 3583 C CA . VAL B 1 78 ? 7.887 -29.484 -18.656 1 93.88 78 VAL B CA 1
ATOM 3584 C C . VAL B 1 78 ? 7.539 -30.453 -17.531 1 93.88 78 VAL B C 1
ATOM 3586 O O . VAL B 1 78 ? 6.543 -30.281 -16.828 1 93.88 78 VAL B O 1
ATOM 3589 N N . GLU B 1 79 ? 8.406 -31.453 -17.422 1 93.12 79 GLU B N 1
ATOM 3590 C CA . GLU B 1 79 ? 8.172 -32.469 -16.391 1 93.12 79 GLU B CA 1
ATOM 3591 C C . GLU B 1 79 ? 8.219 -31.844 -14.992 1 93.12 79 GLU B C 1
ATOM 3593 O O . GLU B 1 79 ? 9.203 -31.203 -14.633 1 93.12 79 GLU B O 1
ATOM 3598 N N . GLY B 1 80 ? 7.121 -32 -14.289 1 94.19 80 GLY B N 1
ATOM 3599 C CA . GLY B 1 80 ? 7.082 -31.562 -12.906 1 94.19 80 GLY B CA 1
ATOM 3600 C C . GLY B 1 80 ? 6.918 -30.062 -12.781 1 94.19 80 GLY B C 1
ATOM 3601 O O . GLY B 1 80 ? 7.137 -29.484 -11.711 1 94.19 80 GLY B O 1
ATOM 3602 N N . LEU B 1 81 ? 6.523 -29.422 -13.82 1 95.56 81 LEU B N 1
ATOM 3603 C CA . LEU B 1 81 ? 6.457 -27.969 -13.828 1 95.56 81 LEU B CA 1
ATOM 3604 C C . LEU B 1 81 ? 5.398 -27.469 -12.852 1 95.56 81 LEU B C 1
ATOM 3606 O O . LEU B 1 81 ? 5.668 -26.578 -12.039 1 95.56 81 LEU B O 1
ATOM 3610 N N . ILE B 1 82 ? 4.215 -28.047 -12.867 1 96 82 ILE B N 1
ATOM 3611 C CA . ILE B 1 82 ? 3.082 -27.578 -12.07 1 96 82 ILE B CA 1
ATOM 3612 C C . ILE B 1 82 ? 3.375 -27.797 -10.586 1 96 82 ILE B C 1
ATOM 3614 O O . ILE B 1 82 ? 3.322 -26.844 -9.797 1 96 82 ILE B O 1
ATOM 3618 N N . PRO B 1 83 ? 3.809 -29 -10.164 1 97 83 PRO B N 1
ATOM 3619 C CA . PRO B 1 83 ? 4.152 -29.172 -8.75 1 97 83 PRO B CA 1
ATOM 3620 C C . PRO B 1 83 ? 5.285 -28.25 -8.305 1 97 83 PRO B C 1
ATOM 3622 O O . PRO B 1 83 ? 5.289 -27.797 -7.16 1 97 83 PRO B O 1
ATOM 3625 N N . ARG B 1 84 ? 6.195 -28 -9.18 1 96.56 84 ARG B N 1
ATOM 3626 C CA . ARG B 1 84 ? 7.309 -27.125 -8.82 1 96.56 84 ARG B CA 1
ATOM 3627 C C . ARG B 1 84 ? 6.82 -25.703 -8.547 1 96.56 84 ARG B C 1
ATOM 3629 O O . ARG B 1 84 ? 7.211 -25.094 -7.547 1 96.56 84 ARG B O 1
ATOM 3636 N N . HIS B 1 85 ? 5.984 -25.203 -9.445 1 96.94 85 HIS B N 1
ATOM 3637 C CA . HIS B 1 85 ? 5.445 -23.859 -9.25 1 96.94 85 HIS B CA 1
ATOM 3638 C C . HIS B 1 85 ? 4.539 -23.797 -8.023 1 96.94 85 HIS B C 1
ATOM 3640 O O . HIS B 1 85 ? 4.527 -22.797 -7.301 1 96.94 85 HIS B O 1
ATOM 3646 N N . LEU B 1 86 ? 3.803 -24.828 -7.777 1 98 86 LEU B N 1
ATOM 3647 C CA . LEU B 1 86 ? 2.949 -24.891 -6.598 1 98 86 LEU B CA 1
ATOM 3648 C C . LEU B 1 86 ? 3.783 -24.875 -5.32 1 98 86 LEU B C 1
ATOM 3650 O O . LEU B 1 86 ? 3.465 -24.141 -4.379 1 98 86 LEU B O 1
ATOM 3654 N N . ARG B 1 87 ? 4.867 -25.641 -5.309 1 97.5 87 ARG B N 1
ATOM 3655 C CA . ARG B 1 87 ? 5.758 -25.656 -4.156 1 97.5 87 ARG B CA 1
ATOM 3656 C C . ARG B 1 87 ? 6.336 -24.266 -3.895 1 97.5 87 ARG B C 1
ATOM 3658 O O . ARG B 1 87 ? 6.391 -23.828 -2.748 1 97.5 87 ARG B O 1
ATOM 3665 N N . HIS B 1 88 ? 6.711 -23.672 -4.98 1 96.44 88 HIS B N 1
ATOM 3666 C CA . HIS B 1 88 ? 7.254 -22.328 -4.855 1 96.44 88 HIS B CA 1
ATOM 3667 C C . HIS B 1 88 ? 6.219 -21.359 -4.277 1 96.44 88 HIS B C 1
ATOM 3669 O O . HIS B 1 88 ? 6.543 -20.531 -3.426 1 96.44 88 HIS B O 1
ATOM 3675 N N . ALA B 1 89 ? 5.02 -21.438 -4.727 1 97.56 89 ALA B N 1
ATOM 3676 C CA . ALA B 1 89 ? 3.932 -20.594 -4.219 1 97.56 89 ALA B CA 1
ATOM 3677 C C . ALA B 1 89 ? 3.727 -20.812 -2.723 1 97.56 89 ALA B C 1
ATOM 3679 O O . ALA B 1 89 ? 3.588 -19.844 -1.964 1 97.56 89 ALA B O 1
ATOM 3680 N N . PHE B 1 90 ? 3.77 -22.047 -2.283 1 97.38 90 PHE B N 1
ATOM 3681 C CA . PHE B 1 90 ? 3.605 -22.375 -0.871 1 97.38 90 PHE B CA 1
ATOM 3682 C C . PHE B 1 90 ? 4.754 -21.797 -0.049 1 97.38 90 PHE B C 1
ATOM 3684 O O . PHE B 1 90 ? 4.539 -21.281 1.048 1 97.38 90 PHE B O 1
ATOM 3691 N N . GLU B 1 91 ? 5.922 -21.906 -0.564 1 95.38 91 GLU B N 1
ATOM 3692 C CA . GLU B 1 91 ? 7.09 -21.375 0.137 1 95.38 91 GLU B CA 1
ATOM 3693 C C . GLU B 1 91 ? 6.988 -19.875 0.328 1 95.38 91 GLU B C 1
ATOM 3695 O O . GLU B 1 91 ? 7.301 -19.359 1.403 1 95.38 91 GLU B O 1
ATOM 3700 N N . ARG B 1 92 ? 6.5 -19.219 -0.671 1 95.44 92 ARG B N 1
ATOM 3701 C CA . ARG B 1 92 ? 6.301 -17.766 -0.595 1 95.44 92 ARG B CA 1
ATOM 3702 C C . ARG B 1 92 ? 5.324 -17.422 0.521 1 95.44 92 ARG B C 1
ATOM 3704 O O . ARG B 1 92 ? 5.578 -16.5 1.308 1 95.44 92 ARG B O 1
ATOM 3711 N N . ARG B 1 93 ? 4.242 -18.125 0.561 1 97.44 93 ARG B N 1
ATOM 3712 C CA . ARG B 1 93 ? 3.223 -17.844 1.564 1 97.44 93 ARG B CA 1
ATOM 3713 C C . ARG B 1 93 ? 3.73 -18.156 2.967 1 97.44 93 ARG B C 1
ATOM 3715 O O . ARG B 1 93 ? 3.457 -17.406 3.914 1 97.44 93 ARG B O 1
ATOM 3722 N N . ALA B 1 94 ? 4.496 -19.188 3.094 1 95.5 94 ALA B N 1
ATOM 3723 C CA . ALA B 1 94 ? 5.039 -19.562 4.398 1 95.5 94 ALA B CA 1
ATOM 3724 C C . ALA B 1 94 ? 5.918 -18.453 4.965 1 95.5 94 ALA B C 1
ATOM 3726 O O . ALA B 1 94 ? 5.961 -18.25 6.18 1 95.5 94 ALA B O 1
ATOM 3727 N N . ARG B 1 95 ? 6.488 -17.703 4.09 1 94.12 95 ARG B N 1
ATOM 3728 C CA . ARG B 1 95 ? 7.43 -16.672 4.516 1 94.12 95 ARG B CA 1
ATOM 3729 C C . ARG B 1 95 ? 6.727 -15.328 4.684 1 94.12 95 ARG B C 1
ATOM 3731 O O . ARG B 1 95 ? 7.109 -14.523 5.531 1 94.12 95 ARG B O 1
ATOM 3738 N N . LEU B 1 96 ? 5.691 -15.117 3.908 1 96.31 96 LEU B N 1
ATOM 3739 C CA . LEU B 1 96 ? 5.238 -13.734 3.781 1 96.31 96 LEU B CA 1
ATOM 3740 C C . LEU B 1 96 ? 3.881 -13.539 4.449 1 96.31 96 LEU B C 1
ATOM 3742 O O . LEU B 1 96 ? 3.467 -12.414 4.711 1 96.31 96 LEU B O 1
ATOM 3746 N N . VAL B 1 97 ? 3.164 -14.586 4.672 1 95.75 97 VAL B N 1
ATOM 3747 C CA . VAL B 1 97 ? 1.81 -14.477 5.203 1 95.75 97 VAL B CA 1
ATOM 3748 C C . VAL B 1 97 ? 1.79 -14.922 6.664 1 95.75 97 VAL B C 1
ATOM 3750 O O . VAL B 1 97 ? 2.443 -15.898 7.031 1 95.75 97 VAL B O 1
ATOM 3753 N N . ASP B 1 98 ? 1.048 -14.234 7.516 1 93.19 98 ASP B N 1
ATOM 3754 C CA . ASP B 1 98 ? 1.025 -14.492 8.953 1 93.19 98 ASP B CA 1
ATOM 3755 C C . ASP B 1 98 ? 0.543 -15.914 9.242 1 93.19 98 ASP B C 1
ATOM 3757 O O . ASP B 1 98 ? 1.143 -16.625 10.055 1 93.19 98 ASP B O 1
ATOM 3761 N N . ASP B 1 99 ? -0.523 -16.359 8.656 1 95.94 99 ASP B N 1
ATOM 3762 C CA . ASP B 1 99 ? -1.07 -17.703 8.773 1 95.94 99 ASP B CA 1
ATOM 3763 C C . ASP B 1 99 ? -1.353 -18.312 7.406 1 95.94 99 ASP B C 1
ATOM 3765 O O . ASP B 1 99 ? -2.455 -18.172 6.871 1 95.94 99 ASP B O 1
ATOM 3769 N N . PRO B 1 100 ? -0.372 -19.031 6.852 1 96.38 100 PRO B N 1
ATOM 3770 C CA . PRO B 1 100 ? -0.508 -19.547 5.488 1 96.38 100 PRO B CA 1
ATOM 3771 C C . PRO B 1 100 ? -1.557 -20.656 5.379 1 96.38 100 PRO B C 1
ATOM 3773 O O . PRO B 1 100 ? -1.824 -21.156 4.281 1 96.38 100 PRO B O 1
ATOM 3776 N N . ARG B 1 101 ? -2.158 -21.172 6.574 1 97.19 101 ARG B N 1
ATOM 3777 C CA . ARG B 1 101 ? -3.258 -22.141 6.52 1 97.19 101 ARG B CA 1
ATOM 3778 C C . ARG B 1 101 ? -4.516 -21.484 5.949 1 97.19 101 ARG B C 1
ATOM 3780 O O . ARG B 1 101 ? -5.449 -22.188 5.543 1 97.19 101 ARG B O 1
ATOM 3787 N N . PHE B 1 102 ? -4.551 -20.062 5.934 1 97.75 102 PHE B N 1
ATOM 3788 C CA . PHE B 1 102 ? -5.688 -19.281 5.449 1 97.75 102 PHE B CA 1
ATOM 3789 C C . PHE B 1 102 ? -5.227 -18.156 4.535 1 97.75 102 PHE B C 1
ATOM 3791 O O . PHE B 1 102 ? -5.062 -17.016 4.977 1 97.75 102 PHE B O 1
ATOM 3798 N N . CYS B 1 103 ? -5.07 -18.438 3.273 1 97.62 103 CYS B N 1
ATOM 3799 C CA . CYS B 1 103 ? -4.602 -17.453 2.307 1 97.62 103 CYS B CA 1
ATOM 3800 C C . CYS B 1 103 ? -4.867 -17.922 0.88 1 97.62 103 CYS B C 1
ATOM 3802 O O . CYS B 1 103 ? -5.328 -19.047 0.666 1 97.62 103 CYS B O 1
ATOM 3804 N N . ARG B 1 104 ? -4.695 -17.062 -0.043 1 97.5 104 ARG B N 1
ATOM 3805 C CA . ARG B 1 104 ? -4.602 -17.484 -1.439 1 97.5 104 ARG B CA 1
ATOM 3806 C C . ARG B 1 104 ? -3.229 -18.078 -1.745 1 97.5 104 ARG B C 1
ATOM 3808 O O . ARG B 1 104 ? -2.215 -17.375 -1.649 1 97.5 104 ARG B O 1
ATOM 3815 N N . VAL B 1 105 ? -3.238 -19.266 -2.139 1 97.88 105 VAL B N 1
ATOM 3816 C CA . VAL B 1 105 ? -1.989 -19.984 -2.34 1 97.88 105 VAL B CA 1
ATOM 3817 C C . VAL B 1 105 ? -1.438 -19.688 -3.732 1 97.88 105 VAL B C 1
ATOM 3819 O O . VAL B 1 105 ? -0.224 -19.562 -3.916 1 97.88 105 VAL B O 1
ATOM 3822 N N . VAL B 1 106 ? -2.332 -19.625 -4.672 1 97.88 106 VAL B N 1
ATOM 3823 C CA . VAL B 1 106 ? -1.934 -19.344 -6.047 1 97.88 106 VAL B CA 1
ATOM 3824 C C . VAL B 1 106 ? -2.75 -18.172 -6.594 1 97.88 106 VAL B C 1
ATOM 3826 O O . VAL B 1 106 ? -3.98 -18.172 -6.508 1 97.88 106 VAL B O 1
ATOM 3829 N N . ASN B 1 107 ? -2.051 -17.234 -7.129 1 96.06 107 ASN B N 1
ATOM 3830 C CA . ASN B 1 107 ? -2.688 -16.062 -7.715 1 96.06 107 ASN B CA 1
ATOM 3831 C C . ASN B 1 107 ? -2.279 -15.867 -9.172 1 96.06 107 ASN B C 1
ATOM 3833 O O . ASN B 1 107 ? -1.597 -14.898 -9.508 1 96.06 107 ASN B O 1
ATOM 3837 N N . ASP B 1 108 ? -2.75 -16.719 -10.023 1 94.19 108 ASP B N 1
ATOM 3838 C CA . ASP B 1 108 ? -2.654 -16.516 -11.461 1 94.19 108 ASP B CA 1
ATOM 3839 C C . ASP B 1 108 ? -1.199 -16.359 -11.898 1 94.19 108 ASP B C 1
ATOM 3841 O O . ASP B 1 108 ? -0.335 -17.141 -11.484 1 94.19 108 ASP B O 1
ATOM 3845 N N . ASP B 1 109 ? -0.911 -15.414 -12.797 1 92.75 109 ASP B N 1
ATOM 3846 C CA . ASP B 1 109 ? 0.408 -15.18 -13.375 1 92.75 109 ASP B CA 1
ATOM 3847 C C . ASP B 1 109 ? 1.435 -14.859 -12.297 1 92.75 109 ASP B C 1
ATOM 3849 O O . ASP B 1 109 ? 2.623 -15.141 -12.453 1 92.75 109 ASP B O 1
ATOM 3853 N N . GLY B 1 110 ? 0.979 -14.359 -11.242 1 93.38 110 GLY B N 1
ATOM 3854 C CA . GLY B 1 110 ? 1.884 -13.945 -10.18 1 93.38 110 GLY B CA 1
ATOM 3855 C C . GLY B 1 110 ? 2.631 -15.102 -9.547 1 93.38 110 GLY B C 1
ATOM 3856 O O . GLY B 1 110 ? 3.689 -14.906 -8.945 1 93.38 110 GLY B O 1
ATOM 3857 N N . ASP B 1 111 ? 2.1 -16.25 -9.695 1 95.88 111 ASP B N 1
ATOM 3858 C CA . ASP B 1 111 ? 2.75 -17.438 -9.164 1 95.88 111 ASP B CA 1
ATOM 3859 C C . ASP B 1 111 ? 3.217 -18.359 -10.289 1 95.88 111 ASP B C 1
ATOM 3861 O O . ASP B 1 111 ? 3.531 -19.531 -10.047 1 95.88 111 ASP B O 1
ATOM 3865 N N . GLY B 1 112 ? 3.18 -17.859 -11.469 1 94.12 112 GLY B N 1
ATOM 3866 C CA . GLY B 1 112 ? 3.639 -18.625 -12.617 1 94.12 112 GLY B CA 1
ATOM 3867 C C . GLY B 1 112 ? 2.662 -19.703 -13.039 1 94.12 112 GLY B C 1
ATOM 3868 O O . GLY B 1 112 ? 3.062 -20.719 -13.625 1 94.12 112 GLY B O 1
ATOM 3869 N N . LEU B 1 113 ? 1.469 -19.641 -12.594 1 96.88 113 LEU B N 1
ATOM 3870 C CA . LEU B 1 113 ? 0.402 -20.562 -12.969 1 96.88 113 LEU B CA 1
ATOM 3871 C C . LEU B 1 113 ? -0.782 -19.812 -13.57 1 96.88 113 LEU B C 1
ATOM 3873 O O . LEU B 1 113 ? -1.809 -19.625 -12.906 1 96.88 113 LEU B O 1
ATOM 3877 N N . PRO B 1 114 ? -0.621 -19.438 -14.867 1 95.19 114 PRO B N 1
ATOM 3878 C CA . PRO B 1 114 ? -1.617 -18.578 -15.508 1 95.19 114 PRO B CA 1
ATOM 3879 C C . PRO B 1 114 ? -3.01 -19.203 -15.531 1 95.19 114 PRO B C 1
ATOM 3881 O O . PRO B 1 114 ? -3.182 -20.328 -16.031 1 95.19 114 PRO B O 1
ATOM 3884 N N . GLY B 1 115 ? -3.945 -18.422 -15 1 95 115 GLY B N 1
ATOM 3885 C CA . GLY B 1 115 ? -5.332 -18.844 -15.031 1 95 115 GLY B CA 1
ATOM 3886 C C . GLY B 1 115 ? -5.711 -19.719 -13.844 1 95 115 GLY B C 1
ATOM 3887 O O . GLY B 1 115 ? -6.805 -20.281 -13.812 1 95 115 GLY B O 1
ATOM 3888 N N . LEU B 1 116 ? -4.84 -19.812 -12.898 1 96.94 116 LEU B N 1
ATOM 3889 C CA . LEU B 1 116 ? -5.145 -20.641 -11.75 1 96.94 116 LEU B CA 1
ATOM 3890 C C . LEU B 1 116 ? -5.266 -19.812 -10.484 1 96.94 116 LEU B C 1
ATOM 3892 O O . LEU B 1 116 ? -4.387 -18.984 -10.188 1 96.94 116 LEU B O 1
ATOM 3896 N N . ILE B 1 117 ? -6.324 -19.969 -9.789 1 96.38 117 ILE B N 1
ATOM 3897 C CA . ILE B 1 117 ? -6.523 -19.406 -8.453 1 96.38 117 ILE B CA 1
ATOM 3898 C C . ILE B 1 117 ? -6.742 -20.547 -7.453 1 96.38 117 ILE B C 1
ATOM 3900 O O . ILE B 1 117 ? -7.531 -21.453 -7.703 1 96.38 117 ILE B O 1
ATOM 3904 N N . VAL B 1 118 ? -6.02 -20.531 -6.383 1 97.81 118 VAL B N 1
ATOM 3905 C CA . VAL B 1 118 ? -6.211 -21.516 -5.32 1 97.81 118 VAL B CA 1
ATOM 3906 C C . VAL B 1 118 ? -6.293 -20.797 -3.969 1 97.81 118 VAL B C 1
ATOM 3908 O O . VAL B 1 118 ? -5.352 -20.125 -3.562 1 97.81 118 VAL B O 1
ATOM 3911 N N . ASP B 1 119 ? -7.344 -20.953 -3.303 1 97.38 119 ASP B N 1
ATOM 3912 C CA . ASP B 1 119 ? -7.527 -20.453 -1.941 1 97.38 119 ASP B CA 1
ATOM 3913 C C . ASP B 1 119 ? -7.52 -21.609 -0.935 1 97.38 119 ASP B C 1
ATOM 3915 O O . ASP B 1 119 ? -8.109 -22.656 -1.186 1 97.38 119 ASP B O 1
ATOM 3919 N N . ARG B 1 120 ? -6.875 -21.375 0.148 1 97.81 120 ARG B N 1
ATOM 3920 C CA . ARG B 1 120 ? -6.707 -22.422 1.143 1 97.81 120 ARG B CA 1
ATOM 3921 C C . ARG B 1 120 ? -7.496 -22.109 2.408 1 97.81 120 ARG B C 1
ATOM 3923 O O . ARG B 1 120 ? -7.465 -20.984 2.908 1 97.81 120 ARG B O 1
ATOM 3930 N N . TYR B 1 121 ? -8.234 -23.016 2.832 1 97 121 TYR B N 1
ATOM 3931 C CA . TYR B 1 121 ? -8.93 -23.047 4.109 1 97 121 TYR B CA 1
ATOM 3932 C C . TYR B 1 121 ? -8.523 -24.281 4.926 1 97 121 TYR B C 1
ATOM 3934 O O . TYR B 1 121 ? -9.203 -25.297 4.895 1 97 121 TYR B O 1
ATOM 3942 N N . ASP B 1 122 ? -7.375 -24.047 5.664 1 95.94 122 ASP B N 1
ATOM 3943 C CA . ASP B 1 122 ? -6.75 -25.125 6.41 1 95.94 122 ASP B CA 1
ATOM 3944 C C . ASP B 1 122 ? -6.406 -26.297 5.488 1 95.94 122 ASP B C 1
ATOM 3946 O O . ASP B 1 122 ? -5.504 -26.188 4.652 1 95.94 122 ASP B O 1
ATOM 3950 N N . THR B 1 123 ? -7.23 -27.406 5.547 1 97.06 123 THR B N 1
ATOM 3951 C CA . THR B 1 123 ? -6.898 -28.562 4.727 1 97.06 123 THR B CA 1
ATOM 3952 C C . THR B 1 123 ? -7.754 -28.594 3.463 1 97.06 123 THR B C 1
ATOM 3954 O O . THR B 1 123 ? -7.613 -29.484 2.633 1 97.06 123 THR B O 1
ATOM 3957 N N . HIS B 1 124 ? -8.625 -27.656 3.307 1 97.69 124 HIS B N 1
ATOM 3958 C CA . HIS B 1 124 ? -9.516 -27.594 2.152 1 97.69 124 HIS B CA 1
ATOM 3959 C C . HIS B 1 124 ? -9.047 -26.531 1.154 1 97.69 124 HIS B C 1
ATOM 3961 O O . HIS B 1 124 ? -8.719 -25.406 1.54 1 97.69 124 HIS B O 1
ATOM 3967 N N . PHE B 1 125 ? -9.039 -26.938 -0.102 1 97.88 125 PHE B N 1
ATOM 3968 C CA . PHE B 1 125 ? -8.578 -26.031 -1.152 1 97.88 125 PHE B CA 1
ATOM 3969 C C . PHE B 1 125 ? -9.688 -25.766 -2.16 1 97.88 125 PHE B C 1
ATOM 3971 O O . PHE B 1 125 ? -10.359 -26.703 -2.611 1 97.88 125 PHE B O 1
ATOM 3978 N N . VAL B 1 126 ? -9.93 -24.516 -2.422 1 97.31 126 VAL B N 1
ATOM 3979 C CA . VAL B 1 126 ? -10.859 -24.109 -3.469 1 97.31 126 VAL B CA 1
ATOM 3980 C C . VAL B 1 126 ? -10.086 -23.641 -4.699 1 97.31 126 VAL B C 1
ATOM 3982 O O . VAL B 1 126 ? -9.266 -22.734 -4.613 1 97.31 126 VAL B O 1
ATOM 3985 N N . VAL B 1 127 ? -10.375 -24.234 -5.828 1 97.12 127 VAL B N 1
ATOM 3986 C CA . VAL B 1 127 ? -9.617 -24.016 -7.059 1 97.12 127 VAL B CA 1
ATOM 3987 C C . VAL B 1 127 ? -10.516 -23.359 -8.109 1 97.12 127 VAL B C 1
ATOM 3989 O O . VAL B 1 127 ? -11.688 -23.734 -8.25 1 97.12 127 VAL B O 1
ATOM 3992 N N . GLN B 1 128 ? -10.031 -22.375 -8.758 1 96.06 128 GLN B N 1
ATOM 3993 C CA . GLN B 1 128 ? -10.641 -21.797 -9.945 1 96.06 128 GLN B CA 1
ATOM 3994 C C . GLN B 1 128 ? -9.688 -21.828 -11.133 1 96.06 128 GLN B C 1
ATOM 3996 O O . GLN B 1 128 ? -8.508 -21.484 -11 1 96.06 128 GLN B O 1
ATOM 4001 N N . THR B 1 129 ? -10.172 -22.328 -12.234 1 96.62 129 THR B N 1
ATOM 4002 C CA . THR B 1 129 ? -9.391 -22.312 -13.469 1 96.62 129 THR B CA 1
ATOM 4003 C C . THR B 1 129 ? -9.984 -21.328 -14.477 1 96.62 129 THR B C 1
ATOM 4005 O O . THR B 1 129 ? -11.188 -21.359 -14.742 1 96.62 129 THR B O 1
ATOM 4008 N N . LEU B 1 130 ? -9.133 -20.469 -15.023 1 94.88 130 LEU B N 1
ATOM 4009 C CA . LEU B 1 130 ? -9.602 -19.344 -15.828 1 94.88 130 LEU B CA 1
ATOM 4010 C C . LEU B 1 130 ? -9.039 -19.422 -17.25 1 94.88 130 LEU B C 1
ATOM 4012 O O . LEU B 1 130 ? -9.047 -18.422 -17.969 1 94.88 130 LEU B O 1
ATOM 4016 N N . THR B 1 131 ? -8.484 -20.516 -17.641 1 95.88 131 THR B N 1
ATOM 4017 C CA . THR B 1 131 ? -8.062 -20.812 -19 1 95.88 131 THR B CA 1
ATOM 4018 C C . THR B 1 131 ? -8.414 -22.25 -19.375 1 95.88 131 THR B C 1
ATOM 4020 O O . THR B 1 131 ? -8.547 -23.109 -18.5 1 95.88 131 THR B O 1
ATOM 4023 N N . ARG B 1 132 ? -8.5 -22.516 -20.656 1 95.88 132 ARG B N 1
ATOM 4024 C CA . ARG B 1 132 ? -8.734 -23.875 -21.125 1 95.88 132 ARG B CA 1
ATOM 4025 C C . ARG B 1 132 ? -7.551 -24.781 -20.797 1 95.88 132 ARG B C 1
ATOM 4027 O O . ARG B 1 132 ? -7.727 -25.969 -20.516 1 95.88 132 ARG B O 1
ATOM 4034 N N . ALA B 1 133 ? -6.418 -24.203 -20.828 1 96.31 133 ALA B N 1
ATOM 4035 C CA . ALA B 1 133 ? -5.223 -24.953 -20.484 1 96.31 133 ALA B CA 1
ATOM 4036 C C . ALA B 1 133 ? -5.285 -25.469 -19.047 1 96.31 133 ALA B C 1
ATOM 4038 O O . ALA B 1 133 ? -4.996 -26.641 -18.781 1 96.31 133 ALA B O 1
ATOM 4039 N N . MET B 1 134 ? -5.688 -24.656 -18.156 1 97.06 134 MET B N 1
ATOM 4040 C CA . MET B 1 134 ? -5.762 -25.047 -16.75 1 97.06 134 MET B CA 1
ATOM 4041 C C . MET B 1 134 ? -6.953 -25.969 -16.516 1 97.06 134 MET B C 1
ATOM 4043 O O . MET B 1 134 ? -6.887 -26.875 -15.664 1 97.06 134 MET B O 1
ATOM 4047 N N . ASP B 1 135 ? -7.992 -25.812 -17.266 1 96.81 135 ASP B N 1
ATOM 4048 C CA . ASP B 1 135 ? -9.109 -26.75 -17.219 1 96.81 135 ASP B CA 1
ATOM 4049 C C . ASP B 1 135 ? -8.633 -28.172 -17.484 1 96.81 135 ASP B C 1
ATOM 4051 O O . ASP B 1 135 ? -9.141 -29.125 -16.891 1 96.81 135 ASP B O 1
ATOM 4055 N N . ALA B 1 136 ? -7.75 -28.266 -18.375 1 97 136 ALA B N 1
ATOM 4056 C CA . ALA B 1 136 ? -7.273 -29.562 -18.812 1 97 136 ALA B CA 1
ATOM 4057 C C . ALA B 1 136 ? -6.344 -30.188 -17.766 1 97 136 ALA B C 1
ATOM 4059 O O . ALA B 1 136 ? -5.973 -31.359 -17.875 1 97 136 ALA B O 1
ATOM 4060 N N . ARG B 1 137 ? -6.016 -29.453 -16.719 1 97.12 137 ARG B N 1
ATOM 4061 C CA . ARG B 1 137 ? -5.02 -29.906 -15.75 1 97.12 137 ARG B CA 1
ATOM 4062 C C . ARG B 1 137 ? -5.668 -30.234 -14.406 1 97.12 137 ARG B C 1
ATOM 4064 O O . ARG B 1 137 ? -4.988 -30.297 -13.383 1 97.12 137 ARG B O 1
ATOM 4071 N N . HIS B 1 138 ? -6.949 -30.422 -14.328 1 97.56 138 HIS B N 1
ATOM 4072 C CA . HIS B 1 138 ? -7.637 -30.641 -13.062 1 97.56 138 HIS B CA 1
ATOM 4073 C C . HIS B 1 138 ? -7.02 -31.797 -12.289 1 97.56 138 HIS B C 1
ATOM 4075 O O . HIS B 1 138 ? -6.75 -31.688 -11.094 1 97.56 138 HIS B O 1
ATOM 4081 N N . GLU B 1 139 ? -6.781 -32.844 -12.977 1 97.19 139 GLU B N 1
ATOM 4082 C CA . GLU B 1 139 ? -6.23 -34.031 -12.32 1 97.19 139 GLU B CA 1
ATOM 4083 C C . GLU B 1 139 ? -4.812 -33.781 -11.82 1 97.19 139 GLU B C 1
ATOM 4085 O O . GLU B 1 139 ? -4.473 -34.125 -10.688 1 97.19 139 GLU B O 1
ATOM 4090 N N . GLU B 1 140 ? -4.035 -33.188 -12.68 1 97.06 140 GLU B N 1
ATOM 4091 C CA . GLU B 1 140 ? -2.658 -32.875 -12.305 1 97.06 140 GLU B CA 1
ATOM 4092 C C . GLU B 1 140 ? -2.611 -31.906 -11.117 1 97.06 140 GLU B C 1
ATOM 4094 O O . GLU B 1 140 ? -1.826 -32.094 -10.188 1 97.06 140 GLU B O 1
ATOM 4099 N N . LEU B 1 141 ? -3.457 -30.891 -11.141 1 97.81 141 LEU B N 1
ATOM 4100 C CA . LEU B 1 141 ? -3.525 -29.906 -10.07 1 97.81 141 LEU B CA 1
ATOM 4101 C C . LEU B 1 141 ? -3.934 -30.562 -8.758 1 97.81 141 LEU B C 1
ATOM 4103 O O . LEU B 1 141 ? -3.328 -30.297 -7.715 1 97.81 141 LEU B O 1
ATOM 4107 N N . THR B 1 142 ? -4.91 -31.391 -8.812 1 98.31 142 THR B N 1
ATOM 4108 C CA . THR B 1 142 ? -5.406 -32.094 -7.625 1 98.31 142 THR B CA 1
ATOM 4109 C C . THR B 1 142 ? -4.32 -32.969 -7.008 1 98.31 142 THR B C 1
ATOM 4111 O O . THR B 1 142 ? -4.07 -32.875 -5.801 1 98.31 142 THR B O 1
ATOM 4114 N N . ARG B 1 143 ? -3.68 -33.719 -7.859 1 97.88 143 ARG B N 1
ATOM 4115 C CA . ARG B 1 143 ? -2.596 -34.562 -7.383 1 97.88 143 ARG B CA 1
ATOM 4116 C C . ARG B 1 143 ? -1.489 -33.75 -6.738 1 97.88 143 ARG B C 1
ATOM 4118 O O . ARG B 1 143 ? -0.973 -34.094 -5.68 1 97.88 143 ARG B O 1
ATOM 4125 N N . ALA B 1 144 ? -1.168 -32.656 -7.383 1 97.75 144 ALA B N 1
ATOM 4126 C CA . ALA B 1 144 ? -0.107 -31.812 -6.867 1 97.75 144 ALA B CA 1
ATOM 4127 C C . ALA B 1 144 ? -0.487 -31.219 -5.516 1 97.75 144 ALA B C 1
ATOM 4129 O O . ALA B 1 144 ? 0.348 -31.125 -4.609 1 97.75 144 ALA B O 1
ATOM 4130 N N . LEU B 1 145 ? -1.724 -30.766 -5.348 1 98.31 145 LEU B N 1
ATOM 4131 C CA . LEU B 1 145 ? -2.182 -30.172 -4.094 1 98.31 145 LEU B CA 1
ATOM 4132 C C . LEU B 1 145 ? -2.154 -31.219 -2.971 1 98.31 145 LEU B C 1
ATOM 4134 O O . LEU B 1 145 ? -1.81 -30.891 -1.832 1 98.31 145 LEU B O 1
ATOM 4138 N N . VAL B 1 146 ? -2.492 -32.438 -3.273 1 97.94 146 VAL B N 1
ATOM 4139 C CA . VAL B 1 146 ? -2.467 -33.5 -2.287 1 97.94 146 VAL B CA 1
ATOM 4140 C C . VAL B 1 146 ? -1.022 -33.812 -1.913 1 97.94 146 VAL B C 1
ATOM 4142 O O . VAL B 1 146 ? -0.688 -33.906 -0.73 1 97.94 146 VAL B O 1
ATOM 4145 N N . GLU B 1 147 ? -0.169 -33.875 -2.879 1 96.38 147 GLU B N 1
ATOM 4146 C CA . GLU B 1 147 ? 1.215 -34.312 -2.66 1 96.38 147 GLU B CA 1
ATOM 4147 C C . GLU B 1 147 ? 2.023 -33.188 -1.997 1 96.38 147 GLU B C 1
ATOM 4149 O O . GLU B 1 147 ? 2.801 -33.438 -1.075 1 96.38 147 GLU B O 1
ATOM 4154 N N . VAL B 1 148 ? 1.813 -32 -2.492 1 94 148 VAL B N 1
ATOM 4155 C CA . VAL B 1 148 ? 2.652 -30.875 -2.064 1 94 148 VAL B CA 1
ATOM 4156 C C . VAL B 1 148 ? 2.131 -30.312 -0.745 1 94 148 VAL B C 1
ATOM 4158 O O . VAL B 1 148 ? 2.914 -29.969 0.142 1 94 148 VAL B O 1
ATOM 4161 N N . ALA B 1 149 ? 0.794 -30.266 -0.553 1 93.38 149 ALA B N 1
ATOM 4162 C CA . ALA B 1 149 ? 0.246 -29.516 0.566 1 93.38 149 ALA B CA 1
ATOM 4163 C C . ALA B 1 149 ? -0.555 -30.406 1.503 1 93.38 149 ALA B C 1
ATOM 4165 O O . ALA B 1 149 ? -1.048 -29.953 2.539 1 93.38 149 ALA B O 1
ATOM 4166 N N . GLY B 1 150 ? -0.668 -31.609 1.167 1 95.06 150 GLY B N 1
ATOM 4167 C CA . GLY B 1 150 ? -1.472 -32.5 1.996 1 95.06 150 GLY B CA 1
ATOM 4168 C C . GLY B 1 150 ? -2.943 -32.125 2.012 1 95.06 150 GLY B C 1
ATOM 4169 O O . GLY B 1 150 ? -3.588 -32.156 3.061 1 95.06 150 GLY B O 1
ATOM 4170 N N . ALA B 1 151 ? -3.457 -31.781 0.873 1 97.25 151 ALA B N 1
ATOM 4171 C CA . ALA B 1 151 ? -4.852 -31.344 0.773 1 97.25 151 ALA B CA 1
ATOM 4172 C C . ALA B 1 151 ? -5.797 -32.469 1.226 1 97.25 151 ALA B C 1
ATOM 4174 O O . ALA B 1 151 ? -5.672 -33.594 0.792 1 97.25 151 ALA B O 1
ATOM 4175 N N . GLY B 1 152 ? -6.707 -32.094 2.094 1 97.94 152 GLY B N 1
ATOM 4176 C CA . GLY B 1 152 ? -7.762 -33 2.494 1 97.94 152 GLY B CA 1
ATOM 4177 C C . GLY B 1 152 ? -8.945 -33.031 1.541 1 97.94 152 GLY B C 1
ATOM 4178 O O . GLY B 1 152 ? -9.664 -34 1.441 1 97.94 152 GLY B O 1
ATOM 4179 N N . ALA B 1 153 ? -9.133 -31.906 0.903 1 98.06 153 ALA B N 1
ATOM 4180 C CA . ALA B 1 153 ? -10.195 -31.781 -0.092 1 98.06 153 ALA B CA 1
ATOM 4181 C C . ALA B 1 153 ? -9.859 -30.688 -1.107 1 98.06 153 ALA B C 1
ATOM 4183 O O . ALA B 1 153 ? -9.133 -29.734 -0.797 1 98.06 153 ALA B O 1
ATOM 4184 N N . VAL B 1 154 ? -10.359 -30.891 -2.312 1 98.19 154 VAL B N 1
ATOM 4185 C CA . VAL B 1 154 ? -10.211 -29.922 -3.395 1 98.19 154 VAL B CA 1
ATOM 4186 C C . VAL B 1 154 ? -11.555 -29.688 -4.066 1 98.19 154 VAL B C 1
ATOM 4188 O O . VAL B 1 154 ? -12.18 -30.609 -4.582 1 98.19 154 VAL B O 1
ATOM 4191 N N . LEU B 1 155 ? -12 -28.438 -3.98 1 97.44 155 LEU B N 1
ATOM 4192 C CA . LEU B 1 155 ? -13.266 -28.031 -4.578 1 97.44 155 LEU B CA 1
ATOM 4193 C C . LEU B 1 155 ? -13.039 -27.109 -5.77 1 97.44 155 LEU B C 1
ATOM 4195 O O . LEU B 1 155 ? -12.297 -26.141 -5.668 1 97.44 155 LEU B O 1
ATOM 4199 N N . LEU B 1 156 ? -13.578 -27.406 -6.887 1 96.75 156 LEU B N 1
ATOM 4200 C CA . LEU B 1 156 ? -13.516 -26.562 -8.086 1 96.75 156 LEU B CA 1
ATOM 4201 C C . LEU B 1 156 ? -14.672 -25.578 -8.125 1 96.75 156 LEU B C 1
ATOM 4203 O O . LEU B 1 156 ? -15.836 -25.984 -8.078 1 96.75 156 LEU B O 1
ATOM 4207 N N . ARG B 1 157 ? -14.352 -24.344 -8.148 1 95.38 157 ARG B N 1
ATOM 4208 C CA . ARG B 1 157 ? -15.352 -23.281 -8.273 1 95.38 157 ARG B CA 1
ATOM 4209 C C . ARG B 1 157 ? -15.203 -22.547 -9.609 1 95.38 157 ARG B C 1
ATOM 4211 O O . ARG B 1 157 ? -14.617 -21.469 -9.664 1 95.38 157 ARG B O 1
ATOM 4218 N N . ASN B 1 158 ? -15.727 -23.062 -10.633 1 94.38 158 ASN B N 1
ATOM 4219 C CA . ASN B 1 158 ? -15.727 -22.469 -11.961 1 94.38 158 ASN B CA 1
ATOM 4220 C C . ASN B 1 158 ? -17.078 -21.859 -12.312 1 94.38 158 ASN B C 1
ATOM 4222 O O . ASN B 1 158 ? -17.516 -21.938 -13.461 1 94.38 158 ASN B O 1
ATOM 4226 N N . ASP B 1 159 ? -17.781 -21.359 -11.336 1 90.38 159 ASP B N 1
ATOM 4227 C CA . ASP B 1 159 ? -19.109 -20.766 -11.492 1 90.38 159 ASP B CA 1
ATOM 4228 C C . ASP B 1 159 ? -19.047 -19.25 -11.336 1 90.38 159 ASP B C 1
ATOM 4230 O O . ASP B 1 159 ? -20.078 -18.594 -11.219 1 90.38 159 ASP B O 1
ATOM 4234 N N . THR B 1 160 ? -17.922 -18.719 -11.422 1 81.25 160 THR B N 1
ATOM 4235 C CA . THR B 1 160 ? -17.781 -17.312 -11.094 1 81.25 160 THR B CA 1
ATOM 4236 C C . THR B 1 160 ? -18.062 -16.438 -12.32 1 81.25 160 THR B C 1
ATOM 4238 O O . THR B 1 160 ? -17.938 -16.891 -13.453 1 81.25 160 THR B O 1
ATOM 4241 N N . LEU B 1 161 ? -18.391 -15.211 -12.086 1 78 161 LEU B N 1
ATOM 4242 C CA . LEU B 1 161 ? -18.656 -14.242 -13.141 1 78 161 LEU B CA 1
ATOM 4243 C C . LEU B 1 161 ? -17.391 -13.938 -13.938 1 78 161 LEU B C 1
ATOM 4245 O O . LEU B 1 161 ? -17.453 -13.68 -15.141 1 78 161 LEU B O 1
ATOM 4249 N N . ARG B 1 162 ? -16.312 -13.953 -13.312 1 80.31 162 ARG B N 1
ATOM 4250 C CA . ARG B 1 162 ? -15.047 -13.703 -13.984 1 80.31 162 ARG B CA 1
ATOM 4251 C C . ARG B 1 162 ? -14.797 -14.711 -15.094 1 80.31 162 ARG B C 1
ATOM 4253 O O . ARG B 1 162 ? -14.367 -14.344 -16.188 1 80.31 162 ARG B O 1
ATOM 4260 N N . ARG B 1 163 ? -15.078 -15.93 -14.82 1 87 163 ARG B N 1
ATOM 4261 C CA . ARG B 1 163 ? -14.898 -16.984 -15.812 1 87 163 ARG B CA 1
ATOM 4262 C C . ARG B 1 163 ? -15.805 -16.75 -17.016 1 87 163 ARG B C 1
ATOM 4264 O O . ARG B 1 163 ? -15.367 -16.875 -18.172 1 87 163 ARG B O 1
ATOM 4271 N N . LYS B 1 164 ? -17.031 -16.422 -16.719 1 86.19 164 LYS B N 1
ATOM 4272 C CA . LYS B 1 164 ? -17.984 -16.125 -17.797 1 86.19 164 LYS B CA 1
ATOM 4273 C C . LYS B 1 164 ? -17.484 -14.969 -18.672 1 86.19 164 LYS B C 1
ATOM 4275 O O . LYS B 1 164 ? -17.609 -15.023 -19.891 1 86.19 164 LYS B O 1
ATOM 4280 N N . ALA B 1 165 ? -16.906 -14.031 -18.062 1 83.06 165 ALA B N 1
ATOM 4281 C CA . ALA B 1 165 ? -16.406 -12.852 -18.766 1 83.06 165 ALA B CA 1
ATOM 4282 C C . ALA B 1 165 ? -15.242 -13.227 -19.688 1 83.06 165 ALA B C 1
ATOM 4284 O O . ALA B 1 165 ? -14.992 -12.547 -20.688 1 83.06 165 ALA B O 1
ATOM 4285 N N . LEU B 1 166 ? -14.586 -14.273 -19.391 1 86.25 166 LEU B N 1
ATOM 4286 C CA . LEU B 1 166 ? -13.445 -14.719 -20.172 1 86.25 166 LEU B CA 1
ATOM 4287 C C . LEU B 1 166 ? -13.891 -15.633 -21.312 1 86.25 166 LEU B C 1
ATOM 4289 O O . LEU B 1 166 ? -13.062 -16.125 -22.078 1 86.25 166 LEU B O 1
ATOM 4293 N N . GLY B 1 167 ? -15.203 -15.898 -21.391 1 87.88 167 GLY B N 1
ATOM 4294 C CA . GLY B 1 167 ? -15.742 -16.719 -22.453 1 87.88 167 GLY B CA 1
ATOM 4295 C C . GLY B 1 167 ? -15.594 -18.203 -22.203 1 87.88 167 GLY B C 1
ATOM 4296 O O . GLY B 1 167 ? -15.672 -19.016 -23.125 1 87.88 167 GLY B O 1
ATOM 4297 N N . LEU B 1 168 ? -15.359 -18.578 -21 1 93.19 168 LEU B N 1
ATOM 4298 C CA . LEU B 1 168 ? -15.227 -19.969 -20.625 1 93.19 168 LEU B CA 1
ATOM 4299 C C . LEU B 1 168 ? -16.547 -20.531 -20.125 1 93.19 168 LEU B C 1
ATOM 4301 O O . LEU B 1 168 ? -17.344 -19.812 -19.5 1 93.19 168 LEU B O 1
ATOM 4305 N N . PRO B 1 169 ? -16.828 -21.797 -20.391 1 92.44 169 PRO B N 1
ATOM 4306 C CA . PRO B 1 169 ? -18.047 -22.391 -19.859 1 92.44 169 PRO B CA 1
ATOM 4307 C C . PRO B 1 169 ? -18.078 -22.422 -18.344 1 92.44 169 PRO B C 1
ATOM 4309 O O . PRO B 1 169 ? -17.062 -22.75 -17.703 1 92.44 169 PRO B O 1
ATOM 4312 N N . THR B 1 170 ? -19.203 -22 -17.828 1 92 170 THR B N 1
ATOM 4313 C CA . THR B 1 170 ? -19.375 -22.078 -16.375 1 92 170 THR B CA 1
ATOM 4314 C C . THR B 1 170 ? -19.891 -23.453 -15.977 1 92 170 THR B C 1
ATOM 4316 O O . THR B 1 170 ? -20.531 -24.141 -16.766 1 92 170 THR B O 1
ATOM 4319 N N . GLN B 1 171 ? -19.484 -23.859 -14.82 1 90.44 171 GLN B N 1
ATOM 4320 C CA . GLN B 1 171 ? -19.984 -25.125 -14.266 1 90.44 171 GLN B CA 1
ATOM 4321 C C . GLN B 1 171 ? -20.266 -25 -12.773 1 90.44 171 GLN B C 1
ATOM 4323 O O . GLN B 1 171 ? -19.688 -24.125 -12.102 1 90.44 171 GLN B O 1
ATOM 4328 N N . ARG B 1 172 ? -21.109 -2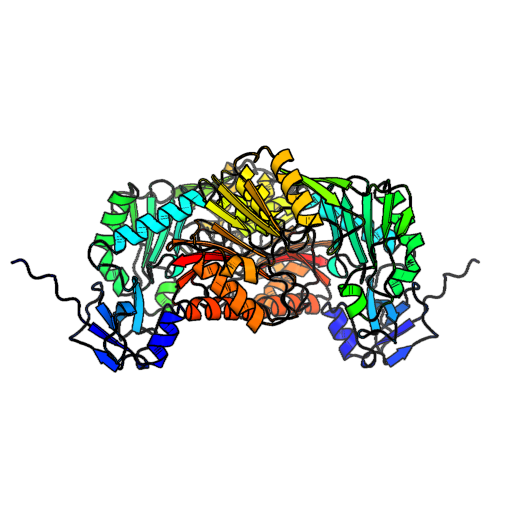5.812 -12.297 1 91.38 172 ARG B N 1
ATOM 4329 C CA . ARG B 1 172 ? -21.406 -25.859 -10.875 1 91.38 172 ARG B CA 1
ATOM 4330 C C . ARG B 1 172 ? -20.203 -26.328 -10.07 1 91.38 172 ARG B C 1
ATOM 4332 O O . ARG B 1 172 ? -19.375 -27.078 -10.578 1 91.38 172 ARG B O 1
ATOM 4339 N N . PRO B 1 173 ? -20.172 -25.859 -8.852 1 93.19 173 PRO B N 1
ATOM 4340 C CA . PRO B 1 173 ? -19.094 -26.375 -8.008 1 93.19 173 PRO B CA 1
ATOM 4341 C C . PRO B 1 173 ? -19 -27.891 -8.023 1 93.19 173 PRO B C 1
ATOM 4343 O O . PRO B 1 173 ? -20.016 -28.578 -8.031 1 93.19 173 PRO B O 1
ATOM 4346 N N . HIS B 1 174 ? -17.734 -28.297 -8.148 1 93.69 174 HIS B N 1
ATOM 4347 C CA . HIS B 1 174 ? -17.469 -29.719 -8.32 1 93.69 174 HIS B CA 1
ATOM 4348 C C . HIS B 1 174 ? -16.297 -30.172 -7.461 1 93.69 174 HIS B C 1
ATOM 4350 O O . HIS B 1 174 ? -15.25 -29.516 -7.438 1 93.69 174 HIS B O 1
ATOM 4356 N N . VAL B 1 175 ? -16.531 -31.328 -6.75 1 97.19 175 VAL B N 1
ATOM 4357 C CA . VAL B 1 175 ? -15.461 -31.859 -5.906 1 97.19 175 VAL B CA 1
ATOM 4358 C C . VAL B 1 175 ? -14.453 -32.625 -6.762 1 97.19 175 VAL B C 1
ATOM 4360 O O . VAL B 1 175 ? -14.82 -33.562 -7.484 1 97.19 175 VAL B O 1
ATOM 4363 N N . LEU B 1 176 ? -13.242 -32.25 -6.629 1 97.94 176 LEU B N 1
ATOM 4364 C CA . LEU B 1 176 ? -12.18 -32.938 -7.363 1 97.94 176 LEU B CA 1
ATOM 4365 C C . LEU B 1 176 ? -11.508 -34 -6.496 1 97.94 176 LEU B C 1
ATOM 4367 O O . LEU B 1 176 ? -10.977 -34.969 -7.016 1 97.94 176 LEU B O 1
ATOM 4371 N N . TYR B 1 177 ? -11.531 -33.75 -5.234 1 98.31 177 TYR B N 1
ATOM 4372 C CA . TYR B 1 177 ? -10.875 -34.656 -4.309 1 98.31 177 TYR B CA 1
ATOM 4373 C C . TYR B 1 177 ? -11.422 -34.5 -2.896 1 98.31 177 TYR B C 1
ATOM 4375 O O . TYR B 1 177 ? -11.711 -33.375 -2.465 1 98.31 177 TYR B O 1
ATOM 4383 N N . GLY B 1 178 ? -11.609 -35.562 -2.205 1 98 178 GLY B N 1
ATOM 4384 C CA . GLY B 1 178 ? -12.031 -35.531 -0.813 1 98 178 GLY B CA 1
ATOM 4385 C C . GLY B 1 178 ? -13.469 -35.094 -0.639 1 98 178 GLY B C 1
ATOM 4386 O O . GLY B 1 178 ? -14.312 -35.344 -1.496 1 98 178 GLY B O 1
ATOM 4387 N N . THR B 1 179 ? -13.789 -34.594 0.635 1 96.69 179 THR B N 1
ATOM 4388 C CA . THR B 1 179 ? -15.133 -34.125 0.985 1 96.69 179 THR B CA 1
ATOM 4389 C C . THR B 1 179 ? -15.086 -32.75 1.626 1 96.69 179 THR B C 1
ATOM 4391 O O . THR B 1 179 ? -15.133 -32.625 2.852 1 96.69 179 THR B O 1
ATOM 4394 N N . PRO B 1 180 ? -15.031 -31.75 0.812 1 95.06 180 PRO B N 1
ATOM 4395 C CA . PRO B 1 180 ? -15.031 -30.391 1.376 1 95.06 180 PRO B CA 1
ATOM 4396 C C . PRO B 1 180 ? -16.328 -30.047 2.096 1 95.06 180 PRO B C 1
ATOM 4398 O O . PRO B 1 180 ? -17.406 -30.422 1.639 1 95.06 180 PRO B O 1
ATOM 4401 N N . PRO B 1 181 ? -16.203 -29.406 3.205 1 93.44 181 PRO B N 1
ATOM 4402 C CA . PRO B 1 181 ? -17.422 -28.922 3.852 1 93.44 181 PRO B CA 1
ATOM 4403 C C . PRO B 1 181 ? -18.031 -27.719 3.123 1 93.44 181 PRO B C 1
ATOM 4405 O O . PRO B 1 181 ? -17.328 -26.984 2.443 1 93.44 181 PRO B O 1
ATOM 4408 N N . ARG B 1 182 ? -19.297 -27.547 3.314 1 92.31 182 ARG B N 1
ATOM 4409 C CA . ARG B 1 182 ? -19.922 -26.328 2.818 1 92.31 182 ARG B CA 1
ATOM 4410 C C . ARG B 1 182 ? -19.484 -25.109 3.629 1 92.31 182 ARG B C 1
ATOM 4412 O O . ARG B 1 182 ? -19 -24.125 3.068 1 92.31 182 ARG B O 1
ATOM 4419 N N . TRP B 1 183 ? -19.641 -25.312 5.027 1 93.12 183 TRP B N 1
ATOM 4420 C CA . TRP B 1 183 ? -19.234 -24.266 5.953 1 93.12 183 TRP B CA 1
ATOM 4421 C C . TRP B 1 183 ? -17.844 -24.547 6.527 1 93.12 183 TRP B C 1
ATOM 4423 O O . TRP B 1 183 ? -17.609 -25.625 7.105 1 93.12 183 TRP B O 1
ATOM 4433 N N . CYS B 1 184 ? -16.953 -23.562 6.332 1 94.5 184 CYS B N 1
ATOM 4434 C CA . CYS B 1 184 ? -15.586 -23.734 6.805 1 94.5 184 CYS B CA 1
ATOM 4435 C C . CYS B 1 184 ? -15.172 -22.578 7.703 1 94.5 184 CYS B C 1
ATOM 4437 O O . CYS B 1 184 ? -15.492 -21.422 7.426 1 94.5 184 CYS B O 1
ATOM 4439 N N . ARG B 1 185 ? -14.484 -22.938 8.727 1 94.75 185 ARG B N 1
ATOM 4440 C CA . ARG B 1 185 ? -13.992 -21.906 9.648 1 94.75 185 ARG B CA 1
ATOM 4441 C C . ARG B 1 185 ? -12.602 -21.422 9.234 1 94.75 185 ARG B C 1
ATOM 4443 O O . ARG B 1 185 ? -11.805 -22.203 8.695 1 94.75 185 ARG B O 1
ATOM 4450 N N . LEU B 1 186 ? -12.375 -20.172 9.43 1 95.12 186 LEU B N 1
ATOM 4451 C CA . LEU B 1 186 ? -11.039 -19.625 9.211 1 95.12 186 LEU B CA 1
ATOM 4452 C C . LEU B 1 186 ? -10.68 -18.609 10.281 1 95.12 186 LEU B C 1
ATOM 4454 O O . LEU B 1 186 ? -11.562 -18.094 10.969 1 95.12 186 LEU B O 1
ATOM 4458 N N . LEU B 1 187 ? -9.398 -18.438 10.414 1 96.69 187 LEU B N 1
ATOM 4459 C CA . LEU B 1 187 ? -8.82 -17.469 11.344 1 96.69 187 LEU B CA 1
ATOM 4460 C C . LEU B 1 187 ? -8.039 -16.391 10.602 1 96.69 187 LEU B C 1
ATOM 4462 O O . LEU B 1 187 ? -7.32 -16.688 9.648 1 96.69 187 LEU B O 1
ATOM 4466 N N . GLU B 1 188 ? -8.281 -15.141 10.969 1 96 188 GLU B N 1
ATOM 4467 C CA . GLU B 1 188 ? -7.496 -14.031 10.43 1 96 188 GLU B CA 1
ATOM 4468 C C . GLU B 1 188 ? -7.289 -12.945 11.477 1 96 188 GLU B C 1
ATOM 4470 O O . GLU B 1 188 ? -8.25 -12.344 11.961 1 96 188 GLU B O 1
ATOM 4475 N N . MET B 1 189 ? -6.016 -12.719 11.812 1 94.94 189 MET B N 1
ATOM 4476 C CA . MET B 1 189 ? -5.625 -11.648 12.719 1 94.94 189 MET B CA 1
ATOM 4477 C C . MET B 1 189 ? -6.434 -11.711 14.016 1 94.94 189 MET B C 1
ATOM 4479 O O . MET B 1 189 ? -6.98 -10.703 14.453 1 94.94 189 MET B O 1
ATOM 4483 N N . GLY B 1 190 ? -6.617 -12.883 14.516 1 94.81 190 GLY B N 1
ATOM 4484 C CA . GLY B 1 190 ? -7.246 -13.094 15.805 1 94.81 190 GLY B CA 1
ATOM 4485 C C . GLY B 1 190 ? -8.758 -13.227 15.719 1 94.81 190 GLY B C 1
ATOM 4486 O O . GLY B 1 190 ? -9.414 -13.562 16.703 1 94.81 190 GLY B O 1
ATOM 4487 N N . ALA B 1 191 ? -9.414 -13.039 14.586 1 97.62 191 ALA B N 1
ATOM 4488 C CA . ALA B 1 191 ? -10.859 -13.164 14.391 1 97.62 191 ALA B CA 1
ATOM 4489 C C . ALA B 1 191 ? -11.211 -14.492 13.734 1 97.62 191 ALA B C 1
ATOM 4491 O O . ALA B 1 191 ? -10.398 -15.07 13.008 1 97.62 191 ALA B O 1
ATOM 4492 N N . ARG B 1 192 ? -12.406 -14.875 13.992 1 97.44 192 ARG B N 1
ATOM 4493 C CA . ARG B 1 192 ? -12.898 -16.141 13.445 1 97.44 192 ARG B CA 1
ATOM 4494 C C . ARG B 1 192 ? -14.047 -15.906 12.477 1 97.44 192 ARG B C 1
ATOM 4496 O O . ARG B 1 192 ? -14.93 -15.086 12.734 1 97.44 192 ARG B O 1
ATOM 4503 N N . PHE B 1 193 ? -13.992 -16.672 11.398 1 97.38 193 PHE B N 1
ATOM 4504 C CA . PHE B 1 193 ? -15.039 -16.547 10.391 1 97.38 193 PHE B CA 1
ATOM 4505 C C . PHE B 1 193 ? -15.516 -17.922 9.93 1 97.38 193 PHE B C 1
ATOM 4507 O O . PHE B 1 193 ? -14.742 -18.875 9.891 1 97.38 193 PHE B O 1
ATOM 4514 N N . THR B 1 194 ? -16.75 -17.969 9.664 1 96.31 194 THR B N 1
ATOM 4515 C CA . THR B 1 194 ? -17.328 -19.062 8.898 1 96.31 194 THR B CA 1
ATOM 4516 C C . THR B 1 194 ? -17.688 -18.609 7.488 1 96.31 194 THR B C 1
ATOM 4518 O O . THR B 1 194 ? -18.312 -17.562 7.309 1 96.31 194 THR B O 1
ATOM 4521 N N . VAL B 1 195 ? -17.266 -19.453 6.527 1 95 195 VAL B N 1
ATOM 4522 C CA . VAL B 1 195 ? -17.547 -19.078 5.145 1 95 195 VAL B CA 1
ATOM 4523 C C . VAL B 1 195 ? -18.156 -20.266 4.406 1 95 195 VAL B C 1
ATOM 4525 O O . VAL B 1 195 ? -18 -21.406 4.828 1 95 195 VAL B O 1
ATOM 4528 N N . ASP B 1 196 ? -18.875 -19.953 3.387 1 94.19 196 ASP B N 1
ATOM 4529 C CA . ASP B 1 196 ? -19.438 -20.953 2.488 1 94.19 196 ASP B CA 1
ATOM 4530 C C . ASP B 1 196 ? -18.531 -21.203 1.29 1 94.19 196 ASP B C 1
ATOM 4532 O O . ASP B 1 196 ? -18.328 -20.297 0.466 1 94.19 196 ASP B O 1
ATOM 4536 N N . LEU B 1 197 ? -17.984 -22.391 1.121 1 94.19 197 LEU B N 1
ATOM 4537 C CA . LEU B 1 197 ? -17.031 -22.688 0.058 1 94.19 197 LEU B CA 1
ATOM 4538 C C . LEU B 1 197 ? -17.75 -23.047 -1.239 1 94.19 197 LEU B C 1
ATOM 4540 O O . LEU B 1 197 ? -17.141 -23.062 -2.309 1 94.19 197 LEU B O 1
ATOM 4544 N N . THR B 1 198 ? -19.016 -23.25 -1.165 1 90.81 198 THR B N 1
ATOM 4545 C CA . THR B 1 198 ? -19.734 -23.828 -2.299 1 90.81 198 THR B CA 1
ATOM 4546 C C . THR B 1 198 ? -20.594 -22.781 -2.994 1 90.81 198 THR B C 1
ATOM 4548 O O . THR B 1 198 ? -21.172 -23.047 -4.051 1 90.81 198 THR B O 1
ATOM 4551 N N . TYR B 1 199 ? -20.641 -21.625 -2.262 1 81.06 199 TYR B N 1
ATOM 4552 C CA . TYR B 1 199 ? -21.531 -20.609 -2.791 1 81.06 199 TYR B CA 1
ATOM 4553 C C . TYR B 1 199 ? -20.969 -19.203 -2.582 1 81.06 199 TYR B C 1
ATOM 4555 O O . TYR B 1 199 ? -20.047 -19.016 -1.779 1 81.06 199 TYR B O 1
ATOM 4563 N N . GLY B 1 200 ? -21.547 -18.281 -3.426 1 74.69 200 GLY B N 1
ATOM 4564 C CA . GLY B 1 200 ? -21.219 -16.875 -3.232 1 74.69 200 GLY B CA 1
ATOM 4565 C C . GLY B 1 200 ? -20.25 -16.344 -4.277 1 74.69 200 GLY B C 1
ATOM 4566 O O . GLY B 1 200 ? -19.953 -17.031 -5.262 1 74.69 200 GLY B O 1
ATOM 4567 N N . GLN B 1 201 ? -19.906 -15.031 -3.941 1 69.88 201 GLN B N 1
ATOM 4568 C CA . GLN B 1 201 ? -18.984 -14.336 -4.824 1 69.88 201 GLN B CA 1
ATOM 4569 C C . GLN B 1 201 ? -17.547 -14.789 -4.578 1 69.88 201 GLN B C 1
ATOM 4571 O O . GLN B 1 201 ? -17.094 -14.844 -3.43 1 69.88 201 GLN B O 1
ATOM 4576 N N . GLY B 1 202 ? -17.016 -15.516 -5.566 1 70.56 202 GLY B N 1
ATOM 4577 C CA . GLY B 1 202 ? -15.617 -15.906 -5.469 1 70.56 202 GLY B CA 1
ATOM 4578 C C . GLY B 1 202 ? -15.422 -17.281 -4.848 1 70.56 202 GLY B C 1
ATOM 4579 O O . GLY B 1 202 ? -16.141 -18.219 -5.18 1 70.56 202 GLY B O 1
ATOM 4580 N N . THR B 1 203 ? -14.453 -17.266 -3.852 1 71.62 203 THR B N 1
ATOM 4581 C CA . THR B 1 203 ? -14.07 -18.562 -3.316 1 71.62 203 THR B CA 1
ATOM 4582 C C . THR B 1 203 ? -14.336 -18.641 -1.815 1 71.62 203 THR B C 1
ATOM 4584 O O . THR B 1 203 ? -13.703 -19.422 -1.103 1 71.62 20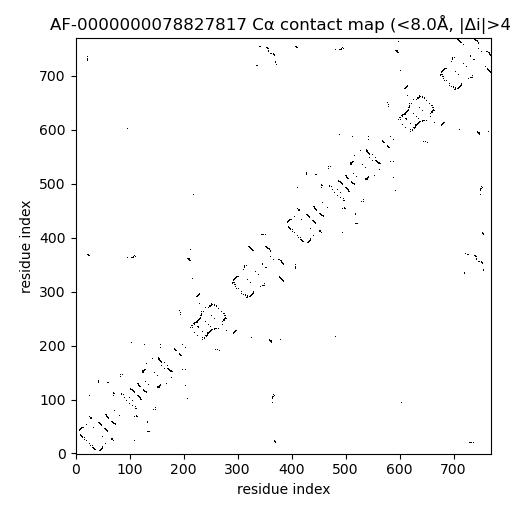3 THR B O 1
ATOM 4587 N N . GLY B 1 204 ? -15.266 -17.766 -1.31 1 80.44 204 GLY B N 1
ATOM 4588 C CA . GLY B 1 204 ? -15.617 -17.844 0.102 1 80.44 204 GLY B CA 1
ATOM 4589 C C . GLY B 1 204 ? -15.195 -16.609 0.879 1 80.44 204 GLY B C 1
ATOM 4590 O O . GLY B 1 204 ? -16.031 -15.906 1.447 1 80.44 204 GLY B O 1
ATOM 4591 N N . TYR B 1 205 ? -13.922 -16.359 0.932 1 92.19 205 TYR B N 1
ATOM 4592 C CA . TYR B 1 205 ? -13.383 -15.258 1.713 1 92.19 205 TYR B CA 1
ATOM 4593 C C . TYR B 1 205 ? -12.508 -14.352 0.85 1 92.19 205 TYR B C 1
ATOM 4595 O O . TYR B 1 205 ? -11.75 -14.836 0.007 1 92.19 205 TYR B O 1
ATOM 4603 N N . ALA B 1 206 ? -12.641 -13.047 1.021 1 93.31 206 ALA B N 1
ATOM 4604 C CA . ALA B 1 206 ? -11.891 -12.078 0.225 1 93.31 206 ALA B CA 1
ATOM 4605 C C . ALA B 1 206 ? -10.492 -11.859 0.796 1 93.31 206 ALA B C 1
ATOM 4607 O O . ALA B 1 206 ? -10.195 -10.797 1.342 1 93.31 206 ALA B O 1
ATOM 4608 N N . TYR B 1 207 ? -9.625 -12.836 0.499 1 96 207 TYR B N 1
ATOM 4609 C CA . TYR B 1 207 ? -8.273 -12.758 1.038 1 96 207 TYR B CA 1
ATOM 4610 C C . TYR B 1 207 ? -7.555 -11.508 0.538 1 96 207 TYR B C 1
ATOM 4612 O O . TYR B 1 207 ? -6.613 -11.031 1.172 1 96 207 TYR B O 1
ATOM 4620 N N . ASP B 1 208 ? -8.023 -10.945 -0.591 1 94.06 208 ASP B N 1
ATOM 4621 C CA . ASP B 1 208 ? -7.363 -9.797 -1.194 1 94.06 208 ASP B CA 1
ATOM 4622 C C . ASP B 1 208 ? -7.598 -8.531 -0.365 1 94.06 208 ASP B C 1
ATOM 4624 O O . ASP B 1 208 ? -6.914 -7.523 -0.55 1 94.06 208 ASP B O 1
ATOM 4628 N N . GLN B 1 209 ? -8.492 -8.531 0.624 1 95.81 209 GLN B N 1
ATOM 4629 C CA . GLN B 1 209 ? -8.797 -7.352 1.429 1 95.81 209 GLN B CA 1
ATOM 4630 C C . GLN B 1 209 ? -8.102 -7.414 2.787 1 95.81 209 GLN B C 1
ATOM 4632 O O . GLN B 1 209 ? -8.414 -6.637 3.689 1 95.81 209 GLN B O 1
ATOM 4637 N N . ARG B 1 210 ? -7.191 -8.344 2.93 1 97.12 210 ARG B N 1
ATOM 4638 C CA . ARG B 1 210 ? -6.539 -8.562 4.219 1 97.12 210 ARG B CA 1
ATOM 4639 C C . ARG B 1 210 ? -5.922 -7.273 4.746 1 97.12 210 ARG B C 1
ATOM 4641 O O . ARG B 1 210 ? -6.082 -6.938 5.922 1 97.12 210 ARG B O 1
ATOM 4648 N N . GLU B 1 211 ? -5.199 -6.543 3.893 1 96.31 211 GLU B N 1
ATOM 4649 C CA . GLU B 1 211 ? -4.539 -5.312 4.328 1 96.31 211 GLU B CA 1
ATOM 4650 C C . GLU B 1 211 ? -5.559 -4.219 4.629 1 96.31 211 GLU B C 1
ATOM 4652 O O . GLU B 1 211 ? -5.336 -3.379 5.504 1 96.31 211 GLU B O 1
ATOM 4657 N N . VAL B 1 212 ? -6.703 -4.207 3.938 1 97.25 212 VAL B N 1
ATOM 4658 C CA . VAL B 1 212 ? -7.797 -3.283 4.227 1 97.25 212 VAL B CA 1
ATOM 4659 C C . VAL B 1 212 ? -8.328 -3.533 5.637 1 97.25 212 VAL B C 1
ATOM 4661 O O . VAL B 1 212 ? -8.461 -2.6 6.43 1 97.25 212 VAL B O 1
ATOM 4664 N N . ARG B 1 213 ? -8.547 -4.789 5.906 1 97.81 213 ARG B N 1
ATOM 4665 C CA . ARG B 1 213 ? -9.07 -5.172 7.215 1 97.81 213 ARG B CA 1
ATOM 4666 C C . ARG B 1 213 ? -8.078 -4.828 8.32 1 97.81 213 ARG B C 1
ATOM 4668 O O . ARG B 1 213 ? -8.469 -4.402 9.406 1 97.81 213 ARG B O 1
ATOM 4675 N N . ARG B 1 214 ? -6.812 -5.023 8.047 1 96.12 214 ARG B N 1
ATOM 4676 C CA . ARG B 1 214 ? -5.777 -4.652 9.008 1 96.12 214 ARG B CA 1
ATOM 4677 C C . ARG B 1 214 ? -5.855 -3.17 9.352 1 96.12 214 ARG B C 1
ATOM 4679 O O . ARG B 1 214 ? -5.758 -2.791 10.523 1 96.12 214 ARG B O 1
ATOM 4686 N N . PHE B 1 215 ? -6.059 -2.336 8.352 1 97.44 215 PHE B N 1
ATOM 4687 C CA . PHE B 1 215 ? -6.098 -0.9 8.602 1 97.44 215 PHE B CA 1
ATOM 4688 C C . PHE B 1 215 ? -7.398 -0.505 9.289 1 97.44 215 PHE B C 1
ATOM 4690 O O . PHE B 1 215 ? -7.414 0.388 10.141 1 97.44 215 PHE B O 1
ATOM 4697 N N . VAL B 1 216 ? -8.516 -1.146 8.93 1 98.12 216 VAL B N 1
ATOM 4698 C CA . VAL B 1 216 ? -9.805 -0.875 9.562 1 98.12 216 VAL B CA 1
ATOM 4699 C C . VAL B 1 216 ? -9.688 -1.069 11.078 1 98.12 216 VAL B C 1
ATOM 4701 O O . VAL B 1 216 ? -10.281 -0.314 11.852 1 98.12 216 VAL B O 1
ATOM 4704 N N . ALA B 1 217 ? -8.938 -2.027 11.5 1 96.19 217 ALA B N 1
ATOM 4705 C CA . ALA B 1 217 ? -8.719 -2.285 12.922 1 96.19 217 ALA B CA 1
ATOM 4706 C C . ALA B 1 217 ? -8.18 -1.043 13.625 1 96.19 217 ALA B C 1
ATOM 4708 O O . ALA B 1 217 ? -8.547 -0.763 14.773 1 96.19 217 ALA B O 1
ATOM 4709 N N . ARG B 1 218 ? -7.383 -0.272 12.961 1 94.94 218 ARG B N 1
ATOM 4710 C CA . ARG B 1 218 ? -6.773 0.923 13.531 1 94.94 218 ARG B CA 1
ATOM 4711 C C . ARG B 1 218 ? -7.777 2.066 13.617 1 94.94 218 ARG B C 1
ATOM 4713 O O . ARG B 1 218 ? -7.625 2.977 14.438 1 94.94 218 ARG B O 1
ATOM 4720 N N . MET B 1 219 ? -8.781 1.995 12.867 1 97.44 219 MET B N 1
ATOM 4721 C CA . MET B 1 219 ? -9.727 3.098 12.734 1 97.44 219 MET B CA 1
ATOM 4722 C C . MET B 1 219 ? -10.906 2.92 13.688 1 97.44 219 MET B C 1
ATOM 4724 O O . MET B 1 219 ? -11.695 3.844 13.883 1 97.44 219 MET B O 1
ATOM 4728 N N . ALA B 1 220 ? -11.023 1.819 14.344 1 97.69 220 ALA B N 1
ATOM 4729 C CA . ALA B 1 220 ? -12.328 1.355 14.805 1 97.69 220 ALA B CA 1
ATOM 4730 C C . ALA B 1 220 ? -12.57 1.754 16.266 1 97.69 220 ALA B C 1
ATOM 4732 O O . ALA B 1 220 ? -13.719 1.829 16.703 1 97.69 220 ALA B O 1
ATOM 4733 N N . GLN B 1 221 ? -11.562 1.977 17.047 1 96.5 221 GLN B N 1
ATOM 4734 C CA . GLN B 1 221 ? -11.703 2.109 18.5 1 96.5 221 GLN B CA 1
ATOM 4735 C C . GLN B 1 221 ? -12.727 3.189 18.859 1 96.5 221 GLN B C 1
ATOM 4737 O O . GLN B 1 221 ? -12.57 4.348 18.469 1 96.5 221 GLN B O 1
ATOM 4742 N N . GLY B 1 222 ? -13.773 2.768 19.531 1 97.5 222 GLY B N 1
ATOM 4743 C CA . GLY B 1 222 ? -14.781 3.682 20.062 1 97.5 222 GLY B CA 1
ATOM 4744 C C . GLY B 1 222 ? -15.734 4.188 19 1 97.5 222 GLY B C 1
ATOM 4745 O O . GLY B 1 222 ? -16.578 5.051 19.266 1 97.5 222 GLY B O 1
ATOM 4746 N N . SER B 1 223 ? -15.766 3.652 17.859 1 98.12 223 SER B N 1
ATOM 4747 C CA . SER B 1 223 ? -16.484 4.227 16.719 1 98.12 223 SER B CA 1
ATOM 4748 C C . SER B 1 223 ? -17.875 3.615 16.578 1 98.12 223 SER B C 1
ATOM 4750 O O . SER B 1 223 ? -18.078 2.443 16.906 1 98.12 223 SER B O 1
ATOM 4752 N N . ARG B 1 224 ? -18.797 4.441 16.156 1 98.69 224 ARG B N 1
ATOM 4753 C CA . ARG B 1 224 ? -20.016 3.955 15.5 1 98.69 224 ARG B CA 1
ATOM 4754 C C . ARG B 1 224 ? -19.766 3.676 14.023 1 98.69 224 ARG B C 1
ATOM 4756 O O . ARG B 1 224 ? -19.375 4.57 13.273 1 98.69 224 ARG B O 1
ATOM 4763 N N . VAL B 1 225 ? -20.062 2.418 13.625 1 98.81 225 VAL B N 1
ATOM 4764 C CA . VAL B 1 225 ? -19.609 1.974 12.305 1 98.81 225 VAL B CA 1
ATOM 4765 C C . VAL B 1 225 ? -20.828 1.645 11.438 1 98.81 225 VAL B C 1
ATOM 4767 O O . VAL B 1 225 ? -21.781 1.009 11.898 1 98.81 225 VAL B O 1
ATOM 4770 N N . LEU B 1 226 ? -20.812 2.127 10.211 1 98.88 226 LEU B N 1
ATOM 4771 C CA . LEU B 1 226 ? -21.734 1.677 9.164 1 98.88 226 LEU B CA 1
ATOM 4772 C C . LEU B 1 226 ? -21 0.858 8.117 1 98.88 226 LEU B C 1
ATOM 4774 O O . LEU B 1 226 ? -20 1.322 7.539 1 98.88 226 LEU B O 1
ATOM 4778 N N . ASP B 1 227 ? -21.406 -0.336 7.898 1 98.69 227 ASP B N 1
ATOM 4779 C CA . ASP B 1 227 ? -20.922 -1.188 6.82 1 98.69 227 ASP B CA 1
ATOM 4780 C C . ASP B 1 227 ? -22 -1.442 5.785 1 98.69 227 ASP B C 1
ATOM 4782 O O . ASP B 1 227 ? -22.891 -2.281 5.992 1 98.69 227 ASP B O 1
ATOM 4786 N N . ALA B 1 228 ? -21.891 -0.809 4.66 1 97.31 228 ALA B N 1
ATOM 4787 C CA . ALA B 1 228 ? -23 -0.755 3.717 1 97.31 228 ALA B CA 1
ATOM 4788 C C . ALA B 1 228 ? -23.016 -1.979 2.807 1 97.31 228 ALA B C 1
ATOM 4790 O O . ALA B 1 228 ? -24 -2.258 2.135 1 97.31 228 ALA B O 1
ATOM 4791 N N . SER B 1 229 ? -22 -2.719 2.723 1 95.19 229 SER B N 1
ATOM 4792 C CA . SER B 1 229 ? -21.828 -3.943 1.951 1 95.19 229 SER B CA 1
ATOM 4793 C C . SER B 1 229 ? -20.859 -4.895 2.637 1 95.19 229 SER B C 1
ATOM 4795 O O . SER B 1 229 ? -19.688 -5 2.234 1 95.19 229 SER B O 1
ATOM 4797 N N . CYS B 1 230 ? -21.375 -5.711 3.516 1 95.88 230 CYS B N 1
ATOM 4798 C CA . CYS B 1 230 ? -20.484 -6.301 4.504 1 95.88 230 CYS B CA 1
ATOM 4799 C C . CYS B 1 230 ? -20.094 -7.723 4.105 1 95.88 230 CYS B C 1
ATOM 4801 O O . CYS B 1 230 ? -19.188 -8.305 4.695 1 95.88 230 CYS B O 1
ATOM 4803 N N . ASN B 1 231 ? -20.797 -8.258 3.041 1 93.75 231 ASN B N 1
ATOM 4804 C CA . ASN B 1 231 ? -20.594 -9.68 2.756 1 93.75 231 ASN B CA 1
ATOM 4805 C C . ASN B 1 231 ? -20.688 -10.523 4.02 1 93.75 231 ASN B C 1
ATOM 4807 O O . ASN B 1 231 ? -21.641 -10.414 4.781 1 93.75 231 ASN B O 1
ATOM 4811 N N . VAL B 1 232 ? -19.641 -11.328 4.383 1 95.19 232 VAL B N 1
ATOM 4812 C CA . VAL B 1 232 ? -19.734 -12.195 5.551 1 95.19 232 VAL B CA 1
ATOM 4813 C C . VAL B 1 232 ? -19.219 -11.461 6.785 1 95.19 232 VAL B C 1
ATOM 4815 O O . VAL B 1 232 ? -18.938 -12.078 7.812 1 95.19 232 VAL B O 1
ATOM 4818 N N . GLY B 1 233 ? -18.984 -10.203 6.684 1 96.75 233 GLY B N 1
ATOM 4819 C CA . GLY B 1 233 ? -18.656 -9.383 7.836 1 96.75 233 GLY B CA 1
ATOM 4820 C C . GLY B 1 233 ? -17.172 -9.117 7.969 1 96.75 233 GLY B C 1
ATOM 4821 O O . GLY B 1 233 ? -16.688 -8.758 9.047 1 96.75 233 GLY B O 1
ATOM 4822 N N . GLY B 1 234 ? -16.391 -9.297 6.922 1 96.12 234 GLY B N 1
ATOM 4823 C CA . GLY B 1 234 ? -14.945 -9.188 6.98 1 96.12 234 GLY B CA 1
ATOM 4824 C C . GLY B 1 234 ? -14.469 -7.879 7.586 1 96.12 234 GLY B C 1
ATOM 4825 O O . GLY B 1 234 ? -13.648 -7.879 8.5 1 96.12 234 GLY B O 1
ATOM 4826 N N . LEU B 1 235 ? -15.016 -6.77 7.16 1 98 235 LEU B N 1
ATOM 4827 C CA . LEU B 1 235 ? -14.539 -5.461 7.598 1 98 235 LEU B CA 1
ATOM 4828 C C . LEU B 1 235 ? -15.102 -5.109 8.969 1 98 235 LEU B C 1
ATOM 4830 O O . LEU B 1 235 ? -14.352 -4.812 9.898 1 98 235 LEU B O 1
ATOM 4834 N N . PHE B 1 236 ? -16.406 -5.27 9.195 1 98.44 236 PHE B N 1
ATOM 4835 C CA . PHE B 1 236 ? -16.984 -4.758 10.43 1 98.44 236 PHE B CA 1
ATOM 4836 C C . PHE B 1 236 ? -16.625 -5.656 11.609 1 98.44 236 PHE B C 1
ATOM 4838 O O . PHE B 1 236 ? -16.594 -5.203 12.758 1 98.44 236 PHE B O 1
ATOM 4845 N N . VAL B 1 237 ? -16.375 -6.977 11.383 1 98.56 237 VAL B N 1
ATOM 4846 C CA . VAL B 1 237 ? -15.961 -7.844 12.477 1 98.56 237 VAL B CA 1
ATOM 4847 C C . VAL B 1 237 ? -14.609 -7.379 13.023 1 98.56 237 VAL B C 1
ATOM 4849 O O . VAL B 1 237 ? -14.422 -7.297 14.242 1 98.56 237 VAL B O 1
ATOM 4852 N N . HIS B 1 238 ? -13.719 -7.043 12.117 1 98.38 238 HIS B N 1
ATOM 4853 C CA . HIS B 1 238 ? -12.422 -6.539 12.562 1 98.38 238 HIS B CA 1
ATOM 4854 C C . HIS B 1 238 ? -12.57 -5.191 13.266 1 98.38 238 HIS B C 1
ATOM 4856 O O . HIS B 1 238 ? -11.844 -4.906 14.219 1 98.38 238 HIS B O 1
ATOM 4862 N N .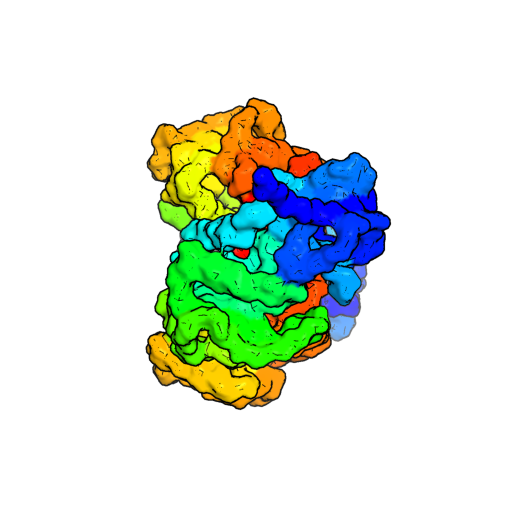 ALA B 1 239 ? -13.484 -4.363 12.773 1 98.5 239 ALA B N 1
ATOM 4863 C CA . ALA B 1 239 ? -13.766 -3.125 13.492 1 98.5 239 ALA B CA 1
ATOM 4864 C C . ALA B 1 239 ? -14.266 -3.414 14.906 1 98.5 239 ALA B C 1
ATOM 4866 O O . ALA B 1 239 ? -13.812 -2.791 15.867 1 98.5 239 ALA B O 1
ATOM 4867 N N . GLY B 1 240 ? -15.125 -4.371 15.055 1 98.5 240 GLY B N 1
ATOM 4868 C CA . GLY B 1 240 ? -15.711 -4.723 16.344 1 98.5 240 GLY B CA 1
ATOM 4869 C C . GLY B 1 240 ? -14.703 -5.285 17.312 1 98.5 240 GLY B C 1
ATOM 4870 O O . GLY B 1 240 ? -14.648 -4.859 18.469 1 98.5 240 GLY B O 1
ATOM 4871 N N . VAL B 1 241 ? -13.883 -6.207 16.844 1 97.94 241 VAL B N 1
ATOM 4872 C CA . VAL B 1 241 ? -12.883 -6.848 17.688 1 97.94 241 VAL B CA 1
ATOM 4873 C C . VAL B 1 241 ? -11.875 -5.809 18.172 1 97.94 241 VAL B C 1
ATOM 4875 O O . VAL B 1 241 ? -11.289 -5.953 19.25 1 97.94 241 VAL B O 1
ATOM 4878 N N . HIS B 1 242 ? -11.789 -4.73 17.453 1 97.31 242 HIS B N 1
ATOM 4879 C CA . HIS B 1 242 ? -10.805 -3.715 17.812 1 97.31 242 HIS B CA 1
ATOM 4880 C C . HIS B 1 242 ? -11.469 -2.492 18.422 1 97.31 242 HIS B C 1
ATOM 4882 O O . HIS B 1 242 ? -10.93 -1.388 18.375 1 97.31 242 HIS B O 1
ATOM 4888 N N . GLY B 1 243 ? -12.719 -2.619 18.875 1 97.31 243 GLY B N 1
ATOM 4889 C CA . GLY B 1 243 ? -13.203 -1.648 19.844 1 97.31 243 GLY B CA 1
ATOM 4890 C C . GLY B 1 243 ? -14.359 -0.816 19.328 1 97.31 243 GLY B C 1
ATOM 4891 O O . GLY B 1 243 ? -14.836 0.097 20 1 97.31 243 GLY B O 1
ATOM 4892 N N . ALA B 1 244 ? -14.867 -1.08 18.141 1 98.31 244 ALA B N 1
ATOM 4893 C CA . ALA B 1 244 ? -16.062 -0.372 17.703 1 98.31 244 ALA B CA 1
ATOM 4894 C C . ALA B 1 244 ? -17.203 -0.541 18.719 1 98.31 244 ALA B C 1
ATOM 4896 O O . ALA B 1 244 ? -17.406 -1.634 19.25 1 98.31 244 ALA B O 1
ATOM 4897 N N . ARG B 1 245 ? -17.922 0.542 18.953 1 97.88 245 ARG B N 1
ATOM 4898 C CA . ARG B 1 245 ? -18.938 0.538 20 1 97.88 245 ARG B CA 1
ATOM 4899 C C . ARG B 1 245 ? -20.281 0.09 19.453 1 97.88 245 ARG B C 1
ATOM 4901 O O . ARG B 1 245 ? -21.094 -0.506 20.172 1 97.88 245 ARG B O 1
ATOM 4908 N N . HIS B 1 246 ? -20.562 0.459 18.281 1 98.31 246 HIS B N 1
ATOM 4909 C CA . HIS B 1 246 ? -21.812 0.126 17.594 1 98.31 246 HIS B CA 1
ATOM 4910 C C . HIS B 1 246 ? -21.578 -0.074 16.094 1 98.31 246 HIS B C 1
ATOM 4912 O O . HIS B 1 246 ? -20.844 0.686 15.469 1 98.31 246 HIS B O 1
ATOM 4918 N N . ILE B 1 247 ? -22.234 -1.142 15.617 1 98.75 247 ILE B N 1
ATOM 4919 C CA . ILE B 1 247 ? -22.047 -1.463 14.203 1 98.75 247 ILE B CA 1
ATOM 4920 C C . ILE B 1 247 ? -23.391 -1.738 13.555 1 98.75 247 ILE B C 1
ATOM 4922 O O . ILE B 1 247 ? -24.172 -2.549 14.055 1 98.75 247 ILE B O 1
ATOM 4926 N N . LEU B 1 248 ? -23.672 -1.035 12.516 1 98.75 248 LEU B N 1
ATOM 4927 C CA . LEU B 1 248 ? -24.797 -1.299 11.617 1 98.75 248 LEU B CA 1
ATOM 4928 C C . LEU B 1 248 ? -24.297 -1.782 10.258 1 98.75 248 LEU B C 1
ATOM 4930 O O . LEU B 1 248 ? -23.547 -1.072 9.578 1 98.75 248 LEU B O 1
ATOM 4934 N N . ALA B 1 249 ? -24.719 -3.01 9.898 1 98.62 249 ALA B N 1
ATOM 4935 C CA . ALA B 1 249 ? -24.172 -3.604 8.68 1 98.62 249 ALA B CA 1
ATOM 4936 C C . ALA B 1 249 ? -25.281 -4.137 7.785 1 98.62 249 ALA B C 1
ATOM 4938 O O . ALA B 1 249 ? -26.359 -4.512 8.273 1 98.62 249 ALA B O 1
ATOM 4939 N N . PHE B 1 250 ? -24.953 -4.156 6.469 1 98.06 250 PHE B N 1
ATOM 4940 C CA . PHE B 1 250 ? -25.938 -4.621 5.484 1 98.06 250 PHE B CA 1
ATOM 4941 C C . PHE B 1 250 ? -25.25 -5.445 4.395 1 98.06 250 PHE B C 1
ATOM 4943 O O . PHE B 1 250 ? -24.078 -5.227 4.09 1 98.06 250 PHE B O 1
ATOM 4950 N N . ASP B 1 251 ? -25.984 -6.371 3.832 1 96.19 251 ASP B N 1
ATOM 4951 C CA . ASP B 1 251 ? -25.594 -7.004 2.574 1 96.19 251 ASP B CA 1
ATOM 4952 C C . ASP B 1 251 ? -26.828 -7.32 1.719 1 96.19 251 ASP B C 1
ATOM 4954 O O . ASP B 1 251 ? -27.875 -7.676 2.244 1 96.19 251 ASP B O 1
ATOM 4958 N N . ALA B 1 252 ? -26.609 -7.164 0.411 1 94.56 252 ALA B N 1
ATOM 4959 C CA . ALA B 1 252 ? -27.703 -7.422 -0.513 1 94.56 252 ALA B CA 1
ATOM 4960 C C . ALA B 1 252 ? -28.062 -8.906 -0.536 1 94.56 252 ALA B C 1
ATOM 4962 O O . ALA B 1 252 ? -29.219 -9.266 -0.794 1 94.56 252 ALA B O 1
ATOM 4963 N N . ASP B 1 253 ? -27.094 -9.75 -0.314 1 92.94 253 ASP B N 1
ATOM 4964 C CA . ASP B 1 253 ? -27.312 -11.188 -0.281 1 92.94 253 ASP B CA 1
ATOM 4965 C C . ASP B 1 253 ? -27.703 -11.656 1.119 1 92.94 253 ASP B C 1
ATOM 4967 O O . ASP B 1 253 ? -26.922 -11.531 2.062 1 92.94 253 ASP B O 1
ATOM 4971 N N . ALA B 1 254 ? -28.875 -12.281 1.216 1 94.81 254 ALA B N 1
ATOM 4972 C CA . ALA B 1 254 ? -29.422 -12.688 2.508 1 94.81 254 ALA B CA 1
ATOM 4973 C C . ALA B 1 254 ? -28.547 -13.766 3.156 1 94.81 254 ALA B C 1
ATOM 4975 O O . ALA B 1 254 ? -28.391 -13.797 4.379 1 94.81 254 ALA B O 1
ATOM 4976 N N . ASP B 1 255 ? -28.016 -14.641 2.357 1 92.56 255 ASP B N 1
ATOM 4977 C CA . ASP B 1 255 ? -27.172 -15.703 2.895 1 92.56 255 ASP B CA 1
ATOM 4978 C C . ASP B 1 255 ? -25.875 -15.125 3.463 1 92.56 255 ASP B C 1
ATOM 4980 O O . ASP B 1 255 ? -25.406 -15.562 4.52 1 92.56 255 ASP B O 1
ATOM 4984 N N . ALA B 1 256 ? -25.312 -14.188 2.781 1 93.12 256 ALA B N 1
ATOM 4985 C CA . ALA B 1 256 ? -24.109 -13.516 3.271 1 93.12 256 ALA B CA 1
ATOM 4986 C C . ALA B 1 256 ? -24.391 -12.758 4.566 1 93.12 256 ALA B C 1
ATOM 4988 O O . ALA B 1 256 ? -23.594 -12.805 5.508 1 93.12 256 ALA B O 1
ATOM 4989 N N . ALA B 1 257 ? -25.547 -12.102 4.609 1 96.19 257 ALA B N 1
ATOM 4990 C CA . ALA B 1 257 ? -25.938 -11.375 5.812 1 96.19 257 ALA B CA 1
ATOM 4991 C C . ALA B 1 257 ? -26.094 -12.312 7.004 1 96.19 257 ALA B C 1
ATOM 4993 O O . ALA B 1 257 ? -25.703 -11.977 8.125 1 96.19 257 ALA B O 1
ATOM 4994 N N . ASP B 1 258 ? -26.656 -13.461 6.738 1 95.88 258 ASP B N 1
ATOM 4995 C CA . ASP B 1 258 ? -26.812 -14.453 7.793 1 95.88 258 ASP B CA 1
ATOM 4996 C C . ASP B 1 258 ? -25.453 -14.914 8.32 1 95.88 258 ASP B C 1
ATOM 4998 O O . ASP B 1 258 ? -25.25 -15.016 9.531 1 95.88 258 ASP B O 1
ATOM 5002 N N . LEU B 1 259 ? -24.562 -15.164 7.422 1 95.19 259 LEU B N 1
ATOM 5003 C CA . LEU B 1 259 ? -23.219 -15.555 7.82 1 95.19 259 LEU B CA 1
ATOM 5004 C C . LEU B 1 259 ? -22.516 -14.422 8.57 1 95.19 259 LEU B C 1
ATOM 5006 O O . LEU B 1 259 ? -21.75 -14.672 9.5 1 95.19 259 LEU B O 1
ATOM 5010 N N . ALA B 1 260 ? -22.781 -13.219 8.125 1 96.75 260 ALA B N 1
ATOM 5011 C CA . ALA B 1 260 ? -22.203 -12.055 8.797 1 96.75 260 ALA B CA 1
ATOM 5012 C C . ALA B 1 260 ? -22.672 -11.977 10.25 1 96.75 260 ALA B C 1
ATOM 5014 O O . ALA B 1 260 ? -21.859 -11.688 11.148 1 96.75 260 ALA B O 1
ATOM 5015 N N . ARG B 1 261 ? -23.922 -12.227 10.477 1 97.5 261 ARG B N 1
ATOM 5016 C CA . ARG B 1 261 ? -24.453 -12.25 11.836 1 97.5 261 ARG B CA 1
ATOM 5017 C C . ARG B 1 261 ? -23.781 -13.336 12.664 1 97.5 261 ARG B C 1
ATOM 5019 O O . ARG B 1 261 ? -23.406 -13.102 13.812 1 97.5 261 ARG B O 1
ATOM 5026 N N . GLU B 1 262 ? -23.656 -14.438 12.062 1 96.94 262 GLU B N 1
ATOM 5027 C CA . GLU B 1 262 ? -23 -15.555 12.742 1 96.94 262 GLU B CA 1
ATOM 5028 C C . GLU B 1 262 ? -21.562 -15.227 13.094 1 96.94 262 GLU B C 1
ATOM 5030 O O . GLU B 1 262 ? -21.094 -15.531 14.195 1 96.94 262 GLU B O 1
ATOM 5035 N N . ASN B 1 263 ? -20.859 -14.641 12.172 1 97.88 263 ASN B N 1
ATOM 5036 C CA . ASN B 1 263 ? -19.453 -14.289 12.398 1 97.88 263 ASN B CA 1
ATOM 5037 C C . ASN B 1 263 ? -19.312 -13.195 13.453 1 97.88 263 ASN B C 1
ATOM 5039 O O . ASN B 1 263 ? -18.359 -13.203 14.227 1 97.88 263 ASN B O 1
ATOM 5043 N N . ALA B 1 264 ? -20.297 -12.312 13.484 1 98.31 264 ALA B N 1
ATOM 5044 C CA . ALA B 1 264 ? -20.297 -11.32 14.555 1 98.31 264 ALA B CA 1
ATOM 5045 C C . ALA B 1 264 ? -20.438 -11.992 15.922 1 98.31 264 ALA B C 1
ATOM 5047 O O . ALA B 1 264 ? -19.703 -11.664 16.859 1 98.31 264 ALA B O 1
ATOM 5048 N N . GLU B 1 265 ? -21.328 -12.906 15.984 1 97.5 265 GLU B N 1
ATOM 5049 C CA . GLU B 1 265 ? -21.562 -13.625 17.234 1 97.5 265 GLU B CA 1
ATOM 5050 C C . GLU B 1 265 ? -20.328 -14.43 17.641 1 97.5 265 GLU B C 1
ATOM 5052 O O . GLU B 1 265 ? -19.953 -14.438 18.812 1 97.5 265 GLU B O 1
ATOM 5057 N N . ALA B 1 266 ? -19.719 -15.047 16.703 1 97.81 266 ALA B N 1
ATOM 5058 C CA . ALA B 1 266 ? -18.547 -15.883 16.953 1 97.81 266 ALA B CA 1
ATOM 5059 C C . ALA B 1 266 ? -17.391 -15.062 17.5 1 97.81 266 ALA B C 1
ATOM 5061 O O . ALA B 1 266 ? -16.453 -15.609 18.094 1 97.81 266 ALA B O 1
ATOM 5062 N N . ASN B 1 267 ? -17.438 -13.758 17.312 1 98.38 267 ASN B N 1
ATOM 5063 C CA . ASN B 1 267 ? -16.359 -12.891 17.766 1 98.38 267 ASN B CA 1
ATOM 5064 C C . ASN B 1 267 ? -16.781 -12.016 18.938 1 98.38 267 ASN B C 1
ATOM 5066 O O . ASN B 1 267 ? -16.156 -10.984 19.203 1 98.38 267 ASN B O 1
ATOM 5070 N N . GLY B 1 268 ? -17.891 -12.336 19.516 1 97.5 268 GLY B N 1
ATOM 5071 C CA . GLY B 1 268 ? -18.312 -11.68 20.75 1 97.5 268 GLY B CA 1
ATOM 5072 C C . GLY B 1 268 ? -18.922 -10.312 20.516 1 97.5 268 GLY B C 1
ATOM 5073 O O . GLY B 1 268 ? -18.828 -9.43 21.375 1 97.5 268 GLY B O 1
ATOM 5074 N N . LEU B 1 269 ? -19.484 -10.109 19.391 1 97.94 269 LEU B N 1
ATOM 5075 C CA . LEU B 1 269 ? -19.984 -8.773 19.078 1 97.94 269 LEU B CA 1
ATOM 5076 C C . LEU B 1 269 ? -21.5 -8.695 19.266 1 97.94 269 LEU B C 1
ATOM 5078 O O . LEU B 1 269 ? -22.125 -7.734 18.828 1 97.94 269 LEU B O 1
ATOM 5082 N N . LEU B 1 270 ? -22 -9.695 19.875 1 92.12 270 LEU B N 1
ATOM 5083 C CA . LEU B 1 270 ? -23.438 -9.688 20.141 1 92.12 270 LEU B CA 1
ATOM 5084 C C . LEU B 1 270 ? -23.844 -8.438 20.891 1 92.12 270 LEU B C 1
ATOM 5086 O O . LEU B 1 270 ? -23.172 -8.031 21.844 1 92.12 270 LEU B O 1
ATOM 5090 N N . GLY B 1 271 ? -24.875 -7.836 20.531 1 94.31 271 GLY B N 1
ATOM 5091 C CA . GLY B 1 271 ? -25.375 -6.637 21.188 1 94.31 271 GLY B CA 1
ATOM 5092 C C . GLY B 1 271 ? -24.781 -5.359 20.625 1 94.31 271 GLY B C 1
ATOM 5093 O O . GLY B 1 271 ? -25.344 -4.273 20.812 1 94.31 271 GLY B O 1
ATOM 5094 N N . ARG B 1 272 ? -23.703 -5.48 19.953 1 96.88 272 ARG B N 1
ATOM 5095 C CA . ARG B 1 272 ? -23.047 -4.301 19.406 1 96.88 272 ARG B CA 1
ATOM 5096 C C . ARG B 1 272 ? -23.266 -4.191 17.906 1 96.88 272 ARG B C 1
ATOM 5098 O O . ARG B 1 272 ? -22.969 -3.158 17.297 1 96.88 272 ARG B O 1
ATOM 5105 N N . VAL B 1 273 ? -23.797 -5.301 17.312 1 98.12 273 VAL B N 1
ATOM 5106 C CA . VAL B 1 273 ? -23.875 -5.344 15.859 1 98.12 273 VAL B CA 1
ATOM 5107 C C . VAL B 1 273 ? -25.297 -5.652 15.43 1 98.12 273 VAL B C 1
ATOM 5109 O O . VAL B 1 273 ? -25.969 -6.5 16.031 1 98.12 273 VAL B O 1
ATOM 5112 N N . MET B 1 274 ? -25.797 -4.953 14.539 1 98.19 274 MET B N 1
ATOM 5113 C CA . MET B 1 274 ? -27.031 -5.258 13.805 1 98.19 274 MET B CA 1
ATOM 5114 C C . MET B 1 274 ? -26.734 -5.469 12.32 1 98.19 274 MET B C 1
ATOM 5116 O O . MET B 1 274 ? -26.172 -4.598 11.664 1 98.19 274 MET B O 1
ATOM 5120 N N . VAL B 1 275 ? -27.125 -6.641 11.844 1 98.38 275 VAL B N 1
ATOM 5121 C CA . VAL B 1 275 ? -26.938 -6.957 10.43 1 98.38 275 VAL B CA 1
ATOM 5122 C C . VAL B 1 275 ? -28.281 -7.125 9.742 1 98.38 275 VAL B C 1
ATOM 5124 O O . VAL B 1 275 ? -29.125 -7.898 10.203 1 98.38 275 VAL B O 1
ATOM 5127 N N . GLU B 1 276 ? -28.453 -6.434 8.68 1 97.75 276 GLU B N 1
ATOM 5128 C CA . GLU B 1 276 ? -29.703 -6.5 7.918 1 97.75 276 GLU B CA 1
ATOM 5129 C C . GLU B 1 276 ? -29.422 -6.719 6.434 1 97.75 276 GLU B C 1
ATOM 5131 O O . GLU B 1 276 ? -28.281 -6.59 5.984 1 97.75 276 GLU B O 1
ATOM 5136 N N . THR B 1 277 ? -30.484 -7.148 5.734 1 97.75 277 THR B N 1
ATOM 5137 C CA . THR B 1 277 ? -30.375 -7.312 4.289 1 97.75 277 THR B CA 1
ATOM 5138 C C . THR B 1 277 ? -30.766 -6.023 3.566 1 97.75 277 THR B C 1
ATOM 5140 O O . THR B 1 277 ? -31.781 -5.398 3.902 1 97.75 277 THR B O 1
ATOM 5143 N N . GLY B 1 278 ? -29.906 -5.609 2.639 1 96.88 278 GLY B N 1
ATOM 5144 C CA . GLY B 1 278 ? -30.172 -4.43 1.834 1 96.88 278 GLY B CA 1
ATOM 5145 C C . GLY B 1 278 ? -29.109 -4.152 0.799 1 96.88 278 GLY B C 1
ATOM 5146 O O . GLY B 1 278 ? -27.938 -4.477 1.009 1 96.88 278 GLY B O 1
ATOM 5147 N N . LYS B 1 279 ? -29.562 -3.514 -0.255 1 95.56 279 LYS B N 1
ATOM 5148 C CA . LYS B 1 279 ? -28.625 -3.078 -1.277 1 95.56 279 LYS B CA 1
ATOM 5149 C C . LYS B 1 279 ? -27.875 -1.816 -0.841 1 95.56 279 LYS B C 1
ATOM 5151 O O . LYS B 1 279 ? -28.484 -0.917 -0.244 1 95.56 279 LYS B O 1
ATOM 5156 N N . PRO B 1 280 ? -26.641 -1.758 -1.113 1 95.31 280 PRO B N 1
ATOM 5157 C CA . PRO B 1 280 ? -25.797 -0.69 -0.569 1 95.31 280 PRO B CA 1
ATOM 5158 C C . PRO B 1 280 ? -26.359 0.703 -0.845 1 95.31 280 PRO B C 1
ATOM 5160 O O . PRO B 1 280 ? -26.453 1.524 0.07 1 95.31 280 PRO B O 1
ATOM 5163 N N . LEU B 1 281 ? -26.719 0.961 -2.104 1 95.44 281 LEU B N 1
ATOM 5164 C CA . LEU B 1 281 ? -27.203 2.299 -2.438 1 95.44 281 LEU B CA 1
ATOM 5165 C C . LEU B 1 281 ? -28.5 2.605 -1.719 1 95.44 281 LEU B C 1
ATOM 5167 O O . LEU B 1 281 ? -28.703 3.713 -1.215 1 95.44 281 LEU B O 1
ATOM 5171 N N . GLN B 1 282 ? -29.406 1.662 -1.621 1 96.75 282 GLN B N 1
ATOM 5172 C CA . GLN B 1 282 ? -30.672 1.845 -0.93 1 96.75 282 GLN B CA 1
ATOM 5173 C C . GLN B 1 282 ? -30.469 2.074 0.563 1 96.75 282 GLN B C 1
ATOM 5175 O O . GLN B 1 282 ? -31.109 2.93 1.165 1 96.75 282 GLN B O 1
ATOM 5180 N N . VAL B 1 283 ? -29.562 1.323 1.072 1 96.94 283 VAL B N 1
ATOM 5181 C CA . VAL B 1 283 ? -29.234 1.444 2.488 1 96.94 283 VAL B CA 1
ATOM 5182 C C . VAL B 1 283 ? -28.688 2.842 2.773 1 96.94 283 VAL B C 1
ATOM 5184 O O . VAL B 1 283 ? -29.125 3.506 3.717 1 96.94 283 VAL B O 1
ATOM 5187 N N . LEU B 1 284 ? -27.781 3.281 1.984 1 97.56 284 LEU B N 1
ATOM 5188 C CA . LEU B 1 284 ? -27.125 4.57 2.189 1 97.56 284 LEU B CA 1
ATOM 5189 C C . LEU B 1 284 ? -28.109 5.715 2.031 1 97.56 284 LEU B C 1
ATOM 5191 O O . LEU B 1 284 ? -27.969 6.754 2.68 1 97.56 284 LEU B O 1
ATOM 5195 N N . ARG B 1 285 ? -29.109 5.504 1.224 1 96.75 285 ARG B N 1
ATOM 5196 C CA . ARG B 1 285 ? -30.156 6.508 1.041 1 96.75 285 ARG B CA 1
ATOM 5197 C C . ARG B 1 285 ? -31.125 6.512 2.219 1 96.75 285 ARG B C 1
ATOM 5199 O O . ARG B 1 285 ? -31.641 7.562 2.592 1 96.75 285 ARG B O 1
ATOM 5206 N N . ALA B 1 286 ? -31.312 5.387 2.742 1 96.69 286 ALA B N 1
ATOM 5207 C CA . ALA B 1 286 ? -32.344 5.223 3.77 1 96.69 286 ALA B CA 1
ATOM 5208 C C . ALA B 1 286 ? -31.812 5.621 5.145 1 96.69 286 ALA B C 1
ATOM 5210 O O . ALA B 1 286 ? -32.531 6.191 5.957 1 96.69 286 ALA B O 1
ATOM 5211 N N . VAL B 1 287 ? -30.578 5.281 5.383 1 95.88 287 VAL B N 1
ATOM 5212 C CA . VAL B 1 287 ? -29.953 5.625 6.664 1 95.88 287 VAL B CA 1
ATOM 5213 C C . VAL B 1 287 ? -29.844 7.141 6.789 1 95.88 287 VAL B C 1
ATOM 5215 O O . VAL B 1 287 ? -29.438 7.82 5.84 1 95.88 287 VAL B O 1
ATOM 5218 N N . ARG B 1 288 ? -30.203 7.707 7.922 1 92.19 288 ARG B N 1
ATOM 5219 C CA . ARG B 1 288 ? -30.172 9.156 8.086 1 92.19 288 ARG B CA 1
ATOM 5220 C C . ARG B 1 288 ? -29.062 9.578 9.055 1 92.19 288 ARG B C 1
ATOM 5222 O O . ARG B 1 288 ? -28.578 10.711 8.992 1 92.19 288 ARG B O 1
ATOM 5229 N N . ASP B 1 289 ? -28.672 8.688 9.859 1 96.44 289 ASP B N 1
ATOM 5230 C CA . ASP B 1 289 ? -27.625 8.992 10.836 1 96.44 289 ASP B CA 1
ATOM 5231 C C . ASP B 1 289 ? -26.266 9.125 10.164 1 96.44 289 ASP B C 1
ATOM 5233 O O . ASP B 1 289 ? -26.078 8.664 9.031 1 96.44 289 ASP B O 1
ATOM 5237 N N . THR B 1 290 ? -25.391 9.812 10.828 1 97.94 290 THR B N 1
ATOM 5238 C CA . THR B 1 290 ? -23.984 9.805 10.445 1 97.94 290 THR B CA 1
ATOM 5239 C C . THR B 1 290 ? -23.172 8.938 11.398 1 97.94 290 THR B C 1
ATOM 5241 O O . THR B 1 290 ? -23.609 8.648 12.516 1 97.94 290 THR B O 1
ATOM 5244 N N . PHE B 1 291 ? -22.078 8.469 10.945 1 98.69 291 PHE B N 1
ATOM 5245 C CA . PHE B 1 291 ? -21.25 7.516 11.672 1 98.69 291 PHE B CA 1
ATOM 5246 C C . PHE B 1 291 ? -19.812 8.008 11.758 1 98.69 291 PHE B C 1
ATOM 5248 O O . PHE B 1 291 ? -19.391 8.852 10.969 1 98.69 291 PHE B O 1
ATOM 5255 N N . ASP B 1 292 ? -19.062 7.492 12.781 1 98.56 292 ASP B N 1
ATOM 5256 C CA . ASP B 1 292 ? -17.641 7.809 12.945 1 98.56 292 ASP B CA 1
ATOM 5257 C C . ASP B 1 292 ? -16.797 7.137 11.867 1 98.56 292 ASP B C 1
ATOM 5259 O O . ASP B 1 292 ? -15.773 7.68 11.438 1 98.56 292 ASP B O 1
ATOM 5263 N N . LEU B 1 293 ? -17.219 5.945 11.5 1 98.81 293 LEU B N 1
ATOM 5264 C CA . LEU B 1 293 ? -16.531 5.141 10.5 1 98.81 293 LEU B CA 1
ATOM 5265 C C . LEU B 1 293 ? -17.516 4.488 9.547 1 98.81 293 LEU B C 1
ATOM 5267 O O . LEU B 1 293 ? -18.422 3.762 9.977 1 98.81 293 LEU B O 1
ATOM 5271 N N . VAL B 1 294 ? -17.328 4.793 8.289 1 98.88 294 VAL B N 1
ATOM 5272 C CA . VAL B 1 294 ? -18.141 4.16 7.254 1 98.88 294 VAL B CA 1
ATOM 5273 C C . VAL B 1 294 ? -17.266 3.24 6.41 1 98.88 294 VAL B C 1
ATOM 5275 O O . VAL B 1 294 ? -16.172 3.631 5.973 1 98.88 294 VAL B O 1
ATOM 5278 N N . LEU B 1 295 ? -17.688 2.006 6.297 1 98.69 295 LEU B N 1
ATOM 5279 C CA . LEU B 1 295 ? -17.031 1.012 5.445 1 98.69 295 LEU B CA 1
ATOM 5280 C C . LEU B 1 295 ? -17.828 0.794 4.16 1 98.69 295 LEU B C 1
ATOM 5282 O O . LEU B 1 295 ? -19.016 0.455 4.207 1 98.69 295 LEU B O 1
ATOM 5286 N N . LEU B 1 296 ? -17.172 1.005 3.029 1 96.81 296 LEU B N 1
ATOM 5287 C CA . LEU B 1 296 ? -17.844 0.885 1.739 1 96.81 296 LEU B CA 1
ATOM 5288 C C . LEU B 1 296 ? -17.062 -0.028 0.803 1 96.81 296 LEU B C 1
ATOM 5290 O O . LEU B 1 296 ? -16.031 0.372 0.259 1 96.81 296 LEU B O 1
ATOM 5294 N N . ASP B 1 297 ? -17.516 -1.186 0.662 1 93.06 297 ASP B N 1
ATOM 5295 C CA . ASP B 1 297 ? -17.031 -2.105 -0.366 1 93.06 297 ASP B CA 1
ATOM 5296 C C . ASP B 1 297 ? -17.906 -2.041 -1.614 1 93.06 297 ASP B C 1
ATOM 5298 O O . ASP B 1 297 ? -19.125 -1.869 -1.517 1 93.06 297 ASP B O 1
ATOM 5302 N N . THR B 1 298 ? -17.266 -2.076 -2.826 1 87.94 298 THR B N 1
ATOM 5303 C CA . THR B 1 298 ? -18.047 -1.838 -4.039 1 87.94 298 THR B CA 1
ATOM 5304 C C . THR B 1 298 ? -17.781 -2.934 -5.07 1 87.94 298 THR B C 1
ATOM 5306 O O . THR B 1 298 ? -17.5 -2.643 -6.23 1 87.94 298 THR B O 1
ATOM 5309 N N . PRO B 1 299 ? -17.922 -4.172 -4.719 1 76.56 299 PRO B N 1
ATOM 5310 C CA . PRO B 1 299 ? -17.578 -5.238 -5.66 1 76.56 299 PRO B CA 1
ATOM 5311 C C . PRO B 1 299 ? -18.484 -5.258 -6.891 1 76.56 299 PRO B C 1
ATOM 5313 O O . PRO B 1 299 ? -18.078 -5.742 -7.953 1 76.56 299 PRO B O 1
ATOM 5316 N N . ALA B 1 300 ? -19.641 -4.73 -6.852 1 72.88 300 ALA B N 1
ATOM 5317 C CA . ALA B 1 300 ? -20.625 -4.855 -7.918 1 72.88 300 ALA B CA 1
ATOM 5318 C C . ALA B 1 300 ? -20.641 -3.613 -8.805 1 72.88 300 ALA B C 1
ATOM 5320 O O . ALA B 1 300 ? -21.438 -3.518 -9.742 1 72.88 300 ALA B O 1
ATOM 5321 N N . VAL B 1 301 ? -19.828 -2.725 -8.508 1 82.06 301 VAL B N 1
ATOM 5322 C CA . VAL B 1 301 ? -19.844 -1.467 -9.25 1 82.06 301 VAL B CA 1
ATOM 5323 C C . VAL B 1 301 ? -19.203 -1.666 -10.617 1 82.06 301 VAL B C 1
ATOM 5325 O O . VAL B 1 301 ? -18.109 -2.201 -10.727 1 82.06 301 VAL B O 1
ATOM 5328 N N . ALA B 1 302 ? -19.938 -1.207 -11.586 1 76.69 302 ALA B N 1
ATOM 5329 C CA . ALA B 1 302 ? -19.516 -1.498 -12.953 1 76.69 302 ALA B CA 1
ATOM 5330 C C . ALA B 1 302 ? -18.984 -0.246 -13.641 1 76.69 302 ALA B C 1
ATOM 5332 O O . ALA B 1 302 ? -18.266 -0.338 -14.648 1 76.69 302 ALA B O 1
ATOM 5333 N N . THR B 1 303 ? -19.391 0.937 -13.156 1 84.44 303 THR B N 1
ATOM 5334 C CA . THR B 1 303 ? -18.984 2.172 -13.82 1 84.44 303 THR B CA 1
ATOM 5335 C C . THR B 1 303 ? -18.453 3.18 -12.812 1 84.44 303 THR B C 1
ATOM 5337 O O . THR B 1 303 ? -18.734 3.082 -11.617 1 84.44 303 THR B O 1
ATOM 5340 N N . GLY B 1 304 ? -17.719 4.059 -13.328 1 88.19 304 GLY B N 1
ATOM 5341 C CA . GLY B 1 304 ? -17.219 5.152 -12.5 1 88.19 304 GLY B CA 1
ATOM 5342 C C . GLY B 1 304 ? -18.344 6 -11.914 1 88.19 304 GLY B C 1
ATOM 5343 O O . GLY B 1 304 ? -18.25 6.434 -10.766 1 88.19 304 GLY B O 1
ATOM 5344 N N . GLU B 1 305 ? -19.375 6.18 -12.695 1 89.81 305 GLU B N 1
ATOM 5345 C CA . GLU B 1 305 ? -20.5 6.98 -12.25 1 89.81 305 GLU B CA 1
ATOM 5346 C C . GLU B 1 305 ? -21.219 6.324 -11.07 1 89.81 305 GLU B C 1
ATOM 5348 O O . GLU B 1 305 ? -21.578 7 -10.102 1 89.81 305 GLU B O 1
ATOM 5353 N N . GLU B 1 306 ? -21.422 5.039 -11.188 1 90.25 306 GLU B N 1
ATOM 5354 C CA . GLU B 1 306 ? -22.047 4.297 -10.102 1 90.25 306 GLU B CA 1
ATOM 5355 C C . GLU B 1 306 ? -21.188 4.344 -8.836 1 90.25 306 GLU B C 1
ATOM 5357 O O . GLU B 1 306 ? -21.703 4.461 -7.727 1 90.25 306 GLU B O 1
ATOM 5362 N N . PHE B 1 307 ? -19.953 4.211 -9.047 1 92.62 307 PHE B N 1
ATOM 5363 C CA . PHE B 1 307 ? -19.016 4.285 -7.93 1 92.62 307 PHE B CA 1
ATOM 5364 C C . PHE B 1 307 ? -19.125 5.637 -7.227 1 92.62 307 PHE B C 1
ATOM 5366 O O . PHE B 1 307 ? -19.234 5.695 -6 1 92.62 307 PHE B O 1
ATOM 5373 N N . VAL B 1 308 ? -19.062 6.699 -8.039 1 93.94 308 VAL B N 1
ATOM 5374 C CA . VAL B 1 308 ? -19.125 8.055 -7.492 1 93.94 308 VAL B CA 1
ATOM 5375 C C . VAL B 1 308 ? -20.438 8.25 -6.742 1 93.94 308 VAL B C 1
ATOM 5377 O O . VAL B 1 308 ? -20.453 8.844 -5.66 1 93.94 308 VAL B O 1
ATOM 5380 N N . GLU B 1 309 ? -21.469 7.77 -7.254 1 94.75 309 GLU B N 1
ATOM 5381 C CA . GLU B 1 309 ? -22.766 7.898 -6.59 1 94.75 309 GLU B CA 1
ATOM 5382 C C . GLU B 1 309 ? -22.766 7.203 -5.23 1 94.75 309 GLU B C 1
ATOM 5384 O O . GLU B 1 309 ? -23.188 7.777 -4.23 1 94.75 309 GLU B O 1
ATOM 5389 N N . LEU B 1 310 ? -22.328 6 -5.223 1 95.12 310 LEU B N 1
ATOM 5390 C CA . LEU B 1 310 ? -22.234 5.25 -3.979 1 95.12 310 LEU B CA 1
ATOM 5391 C C . LEU B 1 310 ? -21.375 5.98 -2.959 1 95.12 310 LEU B C 1
ATOM 5393 O O . LEU B 1 310 ? -21.75 6.098 -1.79 1 95.12 310 LEU B O 1
ATOM 5397 N N . LEU B 1 311 ? -20.234 6.418 -3.436 1 96.19 311 LEU B N 1
ATOM 5398 C CA . LEU B 1 311 ? -19.297 7.082 -2.545 1 96.19 311 LEU B CA 1
ATOM 5399 C C . LEU B 1 311 ? -19.875 8.391 -2.014 1 96.19 311 LEU B C 1
ATOM 5401 O O . LEU B 1 311 ? -19.672 8.734 -0.849 1 96.19 311 LEU B O 1
ATOM 5405 N N . ARG B 1 312 ? -20.578 9.109 -2.828 1 96.88 312 ARG B N 1
ATOM 5406 C CA . ARG B 1 312 ? -21.219 10.336 -2.371 1 96.88 312 ARG B CA 1
ATOM 5407 C C . ARG B 1 312 ? -22.172 10.062 -1.222 1 96.88 312 ARG B C 1
ATOM 5409 O O . ARG B 1 312 ? -22.188 10.781 -0.222 1 96.88 312 ARG B O 1
ATOM 5416 N N . HIS B 1 313 ? -22.953 9.086 -1.362 1 97.81 313 HIS B N 1
ATOM 5417 C CA . HIS B 1 313 ? -23.906 8.75 -0.307 1 97.81 313 HIS B CA 1
ATOM 5418 C C . HIS B 1 313 ? -23.188 8.258 0.945 1 97.81 313 HIS B C 1
ATOM 5420 O O . HIS B 1 313 ? -23.625 8.516 2.064 1 97.81 313 HIS B O 1
ATOM 5426 N N . ALA B 1 314 ? -22.109 7.535 0.775 1 98.12 314 ALA B N 1
ATOM 5427 C CA . ALA B 1 314 ? -21.312 7.121 1.922 1 98.12 314 ALA B CA 1
ATOM 5428 C C . ALA B 1 314 ? -20.719 8.328 2.646 1 98.12 314 ALA B C 1
ATOM 5430 O O . ALA B 1 314 ? -20.672 8.352 3.879 1 98.12 314 ALA B O 1
ATOM 5431 N N . LEU B 1 315 ? -20.266 9.289 1.865 1 97.31 315 LEU B N 1
ATOM 5432 C CA . LEU B 1 315 ? -19.719 10.523 2.432 1 97.31 315 LEU B CA 1
ATOM 5433 C C . LEU B 1 315 ? -20.781 11.242 3.273 1 97.31 315 LEU B C 1
ATOM 5435 O O . LEU B 1 315 ? -20.469 11.75 4.355 1 97.31 315 LEU B O 1
ATOM 5439 N N . ARG B 1 316 ? -22.016 11.211 2.828 1 97.31 316 ARG B N 1
ATOM 5440 C CA . ARG B 1 316 ? -23.094 11.852 3.553 1 97.31 316 ARG B CA 1
ATOM 5441 C C . ARG B 1 316 ? -23.344 11.164 4.891 1 97.31 316 ARG B C 1
ATOM 5443 O O . ARG B 1 316 ? -23.828 11.789 5.836 1 97.31 316 ARG B O 1
ATOM 5450 N N . ARG B 1 317 ? -22.984 9.922 4.934 1 98.38 317 ARG B N 1
ATOM 5451 C CA . ARG B 1 317 ? -23.203 9.156 6.152 1 98.38 317 ARG B CA 1
ATOM 5452 C C . ARG B 1 317 ? -22 9.211 7.074 1 98.38 317 ARG B C 1
ATOM 5454 O O . ARG B 1 317 ? -22.016 8.648 8.172 1 98.38 317 ARG B O 1
ATOM 5461 N N . THR B 1 318 ? -20.969 9.812 6.633 1 98.25 318 THR B N 1
ATOM 5462 C CA . THR B 1 318 ? -19.781 10.016 7.453 1 98.25 318 THR B CA 1
ATOM 5463 C C . THR B 1 318 ? -19.844 11.367 8.156 1 98.25 318 THR B C 1
ATOM 5465 O O . THR B 1 318 ? -19.969 12.406 7.508 1 98.25 318 THR B O 1
ATOM 5468 N N . ARG B 1 319 ? -19.766 11.375 9.445 1 97.19 319 ARG B N 1
ATOM 5469 C CA . ARG B 1 319 ? -19.812 12.648 10.156 1 97.19 319 ARG B CA 1
ATOM 5470 C C . ARG B 1 319 ? -18.609 13.516 9.781 1 97.19 319 ARG B C 1
ATOM 5472 O O . ARG B 1 319 ? -17.594 13.016 9.305 1 97.19 319 ARG B O 1
ATOM 5479 N N . HIS B 1 320 ? -18.75 14.812 9.992 1 92.69 320 HIS B N 1
ATOM 5480 C CA . HIS B 1 320 ? -17.609 15.695 9.781 1 92.69 320 HIS B CA 1
ATOM 5481 C C . HIS B 1 320 ? -16.438 15.305 10.672 1 92.69 320 HIS B C 1
ATOM 5483 O O . HIS B 1 320 ? -16.609 15.133 11.883 1 92.69 320 HIS B O 1
ATOM 5489 N N . GLY B 1 321 ? -15.344 15.062 10.086 1 92.94 321 GLY B N 1
ATOM 5490 C CA . GLY B 1 321 ? -14.18 14.602 10.82 1 92.94 321 GLY B CA 1
ATOM 5491 C C . GLY B 1 321 ? -14.125 13.094 10.977 1 92.94 321 GLY B C 1
ATOM 5492 O O . GLY B 1 321 ? -13.18 12.555 11.555 1 92.94 321 GLY B O 1
ATOM 5493 N N . GLY B 1 322 ? -15.148 12.477 10.43 1 97.44 322 GLY B N 1
ATOM 5494 C CA . GLY B 1 322 ? -15.18 11.023 10.508 1 97.44 322 GLY B CA 1
ATOM 5495 C C . GLY B 1 322 ? -14.312 10.352 9.469 1 97.44 322 GLY B C 1
ATOM 5496 O O . GLY B 1 322 ? -13.625 11.023 8.695 1 97.44 322 GLY B O 1
ATOM 5497 N N . TRP B 1 323 ? -14.305 9.023 9.555 1 98.5 323 TRP B N 1
ATOM 5498 C CA . TRP B 1 323 ? -13.422 8.258 8.68 1 98.5 323 TRP B CA 1
ATOM 5499 C C . TRP B 1 323 ? -14.234 7.371 7.738 1 98.5 323 TRP B C 1
ATOM 5501 O O . TRP B 1 323 ? -15.359 6.984 8.055 1 98.5 323 TRP B O 1
ATOM 5511 N N . LEU B 1 324 ? -13.695 7.141 6.543 1 98.5 324 LEU B N 1
ATOM 5512 C CA . LEU B 1 324 ? -14.297 6.312 5.504 1 98.5 324 LEU B CA 1
ATOM 5513 C C . LEU B 1 324 ? -13.266 5.383 4.883 1 98.5 324 LEU B C 1
ATOM 5515 O O . LEU B 1 324 ? -12.18 5.824 4.48 1 98.5 324 LEU B O 1
ATOM 5519 N N . MET B 1 325 ? -13.492 4.078 4.953 1 98.5 325 MET B N 1
ATOM 5520 C CA . MET B 1 325 ? -12.727 3.105 4.172 1 98.5 325 MET B CA 1
ATOM 5521 C C . MET B 1 325 ? -13.484 2.707 2.91 1 98.5 325 MET B C 1
ATOM 5523 O O . MET B 1 325 ? -14.562 2.107 2.988 1 98.5 325 MET B O 1
ATOM 5527 N N . VAL B 1 326 ? -12.93 3.061 1.764 1 96.69 326 VAL B N 1
ATOM 5528 C CA . VAL B 1 326 ? -13.578 2.719 0.502 1 96.69 326 VAL B CA 1
ATOM 5529 C C . VAL B 1 326 ? -12.711 1.721 -0.269 1 96.69 326 VAL B C 1
ATOM 5531 O O . VAL B 1 326 ? -11.492 1.858 -0.319 1 96.69 326 VAL B O 1
ATOM 5534 N N . THR B 1 327 ? -13.359 0.683 -0.702 1 93.56 327 THR B N 1
ATOM 5535 C CA . THR B 1 327 ? -12.711 -0.336 -1.521 1 93.56 327 THR B CA 1
ATOM 5536 C C . THR B 1 327 ? -13.43 -0.486 -2.861 1 93.56 327 THR B C 1
ATOM 5538 O O . THR B 1 327 ? -14.656 -0.536 -2.912 1 93.56 327 THR B O 1
ATOM 5541 N N . GLY B 1 328 ? -12.695 -0.483 -3.92 1 87.19 328 GLY B N 1
ATOM 5542 C CA . GLY B 1 328 ? -13.219 -0.661 -5.266 1 87.19 328 GLY B CA 1
ATOM 5543 C C . GLY B 1 328 ? -12.469 -1.708 -6.062 1 87.19 328 GLY B C 1
ATOM 5544 O O . GLY B 1 328 ? -11.328 -2.047 -5.734 1 87.19 328 GLY B O 1
ATOM 5545 N N . TYR B 1 329 ? -13.305 -2.361 -6.984 1 78.94 329 TYR B N 1
ATOM 5546 C CA . TYR B 1 329 ? -12.758 -3.398 -7.848 1 78.94 329 TYR B CA 1
ATOM 5547 C C . TYR B 1 329 ? -12.859 -2.996 -9.312 1 78.94 329 TYR B C 1
ATOM 5549 O O . TYR B 1 329 ? -13.891 -2.469 -9.75 1 78.94 329 TYR B O 1
ATOM 5557 N N . HIS B 1 330 ? -12.203 -2.148 -9.773 1 61.19 330 HIS B N 1
ATOM 5558 C CA . HIS B 1 330 ? -12.492 -1.656 -11.117 1 61.19 330 HIS B CA 1
ATOM 5559 C C . HIS B 1 330 ? -11.688 -2.41 -12.172 1 61.19 330 HIS B C 1
ATOM 5561 O O . HIS B 1 330 ? -10.633 -2.967 -11.867 1 61.19 330 HIS B O 1
ATOM 5567 N N . PRO B 1 331 ? -12.523 -2.562 -13.344 1 56.09 331 PRO B N 1
ATOM 5568 C CA . PRO B 1 331 ? -11.672 -2.744 -14.523 1 56.09 331 PRO B CA 1
ATOM 5569 C C . PRO B 1 331 ? -10.406 -1.891 -14.469 1 56.09 331 PRO B C 1
ATOM 5571 O O . PRO B 1 331 ? -10.344 -0.924 -13.703 1 56.09 331 PRO B O 1
ATOM 5574 N N . PRO B 1 332 ? -9.453 -2.371 -15.109 1 50.56 332 PRO B N 1
ATOM 5575 C CA . PRO B 1 332 ? -8.148 -1.718 -15.031 1 50.56 332 PRO B CA 1
ATOM 5576 C C . PRO B 1 332 ? -8.242 -0.195 -15.078 1 50.56 332 PRO B C 1
ATOM 5578 O O . PRO B 1 332 ? -8.578 0.373 -16.125 1 50.56 332 PRO B O 1
ATOM 5581 N N . LEU B 1 333 ? -8.828 0.428 -14.148 1 54.88 333 LEU B N 1
ATOM 5582 C CA . LEU B 1 333 ? -8.578 1.863 -14.078 1 54.88 333 LEU B CA 1
ATOM 5583 C C . LEU B 1 333 ? -7.137 2.145 -13.664 1 54.88 333 LEU B C 1
ATOM 5585 O O . LEU B 1 333 ? -6.57 1.424 -12.844 1 54.88 333 LEU B O 1
ATOM 5589 N N . PRO B 1 334 ? -6.492 2.879 -14.531 1 54.84 334 PRO B N 1
ATOM 5590 C CA . PRO B 1 334 ? -5.227 3.365 -13.977 1 54.84 334 PRO B CA 1
ATOM 5591 C C . PRO B 1 334 ? -5.367 3.912 -12.562 1 54.84 334 PRO B C 1
ATOM 5593 O O . PRO B 1 334 ? -6.453 4.348 -12.172 1 54.84 334 PRO B O 1
ATOM 5596 N N . GLN B 1 335 ? -4.539 3.521 -11.625 1 57.25 335 GLN B N 1
ATOM 5597 C CA . GLN B 1 335 ? -4.527 4.043 -10.258 1 57.25 335 GLN B CA 1
ATOM 5598 C C . GLN B 1 335 ? -5.004 5.492 -10.219 1 57.25 335 GLN B C 1
ATOM 5600 O O . GLN B 1 335 ? -5.801 5.867 -9.359 1 57.25 335 GLN B O 1
ATOM 5605 N N . ASP B 1 336 ? -4.562 6.227 -10.984 1 62.91 336 ASP B N 1
ATOM 5606 C CA . ASP B 1 336 ? -4.953 7.629 -11.078 1 62.91 336 ASP B CA 1
ATOM 5607 C C . ASP B 1 336 ? -6.453 7.766 -11.336 1 62.91 336 ASP B C 1
ATOM 5609 O O . ASP B 1 336 ? -7.082 8.727 -10.883 1 62.91 336 ASP B O 1
ATOM 5613 N N . GLY B 1 337 ? -6.895 6.738 -11.82 1 76.75 337 GLY B N 1
ATOM 5614 C CA . GLY B 1 337 ? -8.328 6.777 -12.086 1 76.75 337 GLY B CA 1
ATOM 5615 C C . GLY B 1 337 ? -9.172 6.637 -10.836 1 76.75 337 GLY B C 1
ATOM 5616 O O . GLY B 1 337 ? -10.164 7.352 -10.664 1 76.75 337 GLY B O 1
ATOM 5617 N N . PHE B 1 338 ? -8.742 5.805 -9.906 1 84.94 338 PHE B N 1
ATOM 5618 C CA . PHE B 1 338 ? -9.453 5.602 -8.648 1 84.94 338 PHE B CA 1
ATOM 5619 C C . PHE B 1 338 ? -9.406 6.859 -7.789 1 84.94 338 PHE B C 1
ATOM 5621 O O . PHE B 1 338 ? -10.422 7.285 -7.242 1 84.94 338 PHE B O 1
ATOM 5628 N N . ASP B 1 339 ? -8.289 7.492 -7.664 1 84.44 339 ASP B N 1
ATOM 5629 C CA . ASP B 1 339 ? -8.102 8.727 -6.906 1 84.44 339 ASP B CA 1
ATOM 5630 C C . ASP B 1 339 ? -8.984 9.844 -7.457 1 84.44 339 ASP B C 1
ATOM 5632 O O . ASP B 1 339 ? -9.57 10.617 -6.695 1 84.44 339 ASP B O 1
ATOM 5636 N N . ASP B 1 340 ? -9.016 9.852 -8.711 1 85.56 340 ASP B N 1
ATOM 5637 C CA . ASP B 1 340 ? -9.82 10.883 -9.359 1 85.56 340 ASP B CA 1
ATOM 5638 C C . ASP B 1 340 ? -11.297 10.695 -9.047 1 85.56 340 ASP B C 1
ATOM 5640 O O . ASP B 1 340 ? -12.023 11.672 -8.852 1 85.56 340 ASP B O 1
ATOM 5644 N N . LEU B 1 341 ? -11.75 9.508 -9.078 1 89.69 341 LEU B N 1
ATOM 5645 C CA . LEU B 1 341 ? -13.141 9.227 -8.766 1 89.69 341 LEU B CA 1
ATOM 5646 C C . LEU B 1 341 ? -13.469 9.609 -7.324 1 89.69 341 LEU B C 1
ATOM 5648 O O . LEU B 1 341 ? -14.531 10.164 -7.047 1 89.69 341 LEU B O 1
ATOM 5652 N N . VAL B 1 342 ? -12.586 9.281 -6.422 1 91.12 342 VAL B N 1
ATOM 5653 C CA . VAL B 1 342 ? -12.766 9.648 -5.023 1 91.12 342 VAL B CA 1
ATOM 5654 C C . VAL B 1 342 ? -12.836 11.164 -4.891 1 91.12 342 VAL B C 1
ATOM 5656 O O . VAL B 1 342 ? -13.727 11.695 -4.219 1 91.12 342 VAL B O 1
ATOM 5659 N N . ALA B 1 343 ? -11.922 11.859 -5.551 1 87.44 343 ALA B N 1
ATOM 5660 C CA . ALA B 1 343 ? -11.914 13.32 -5.52 1 87.44 343 ALA B CA 1
ATOM 5661 C C . ALA B 1 343 ? -13.211 13.891 -6.07 1 87.44 343 ALA B C 1
ATOM 5663 O O . ALA B 1 343 ? -13.75 14.859 -5.527 1 87.44 343 ALA B O 1
ATOM 5664 N N . THR B 1 344 ? -13.688 13.297 -7.082 1 89.25 344 THR B N 1
ATOM 5665 C CA . THR B 1 344 ? -14.938 13.727 -7.699 1 89.25 344 THR B CA 1
ATOM 5666 C C . THR B 1 344 ? -16.094 13.586 -6.723 1 89.25 344 THR B C 1
ATOM 5668 O O . THR B 1 344 ? -16.938 14.492 -6.609 1 89.25 344 THR B O 1
ATOM 5671 N N . ALA B 1 345 ? -16.156 12.469 -6.098 1 93.19 345 ALA B N 1
ATOM 5672 C CA . ALA B 1 345 ? -17.219 12.25 -5.117 1 93.19 345 ALA B CA 1
ATOM 5673 C C . ALA B 1 345 ? -17.141 13.273 -3.986 1 93.19 345 ALA B C 1
ATOM 5675 O O . ALA B 1 345 ? -18.156 13.828 -3.566 1 93.19 345 ALA B O 1
ATOM 5676 N N . CYS B 1 346 ? -15.977 13.531 -3.49 1 90.88 346 CYS B N 1
ATOM 5677 C CA . CYS B 1 346 ? -15.773 14.5 -2.424 1 90.88 346 CYS B CA 1
ATOM 5678 C C . CYS B 1 346 ? -16.219 15.891 -2.863 1 90.88 346 CYS B C 1
ATOM 5680 O O . CYS B 1 346 ? -16.891 16.609 -2.113 1 90.88 346 CYS B O 1
ATOM 5682 N N . GLU B 1 347 ? -15.836 16.219 -4.004 1 85.06 347 GLU B N 1
ATOM 5683 C CA . GLU B 1 347 ? -16.234 17.5 -4.566 1 85.06 347 GLU B CA 1
ATOM 5684 C C . GLU B 1 347 ? -17.766 17.641 -4.621 1 85.06 347 GLU B C 1
ATOM 5686 O O . GLU B 1 347 ? -18.312 18.672 -4.246 1 85.06 347 GLU B O 1
ATOM 5691 N N . GLY B 1 348 ? -18.391 16.625 -5.113 1 88 348 GLY B N 1
ATOM 5692 C CA . GLY B 1 348 ? -19.844 16.625 -5.23 1 88 348 GLY B CA 1
ATOM 5693 C C . GLY B 1 348 ? -20.547 16.828 -3.906 1 88 348 GLY B C 1
ATOM 5694 O O . GLY B 1 348 ? -21.656 17.344 -3.865 1 88 348 GLY B O 1
ATOM 5695 N N . GLU B 1 349 ? -19.938 16.422 -2.818 1 91.31 349 GLU B N 1
ATOM 5696 C CA . GLU B 1 349 ? -20.516 16.547 -1.489 1 91.31 349 GLU B CA 1
ATOM 5697 C C . GLU B 1 349 ? -19.922 17.734 -0.733 1 91.31 349 GLU B C 1
ATOM 5699 O O . GLU B 1 349 ? -20.172 17.906 0.458 1 91.31 349 GLU B O 1
ATOM 5704 N N . ALA B 1 350 ? -19.078 18.453 -1.375 1 84.12 350 ALA B N 1
ATOM 5705 C CA . ALA B 1 350 ? -18.406 19.625 -0.792 1 84.12 350 ALA B CA 1
ATOM 5706 C C . ALA B 1 350 ? -17.672 19.234 0.49 1 84.12 350 ALA B C 1
ATOM 5708 O O . ALA B 1 350 ? -17.812 19.906 1.516 1 84.12 350 ALA B O 1
ATOM 5709 N N . ARG B 1 351 ? -17.031 18.109 0.424 1 88.62 351 ARG B N 1
ATOM 5710 C CA . ARG B 1 351 ? -16.203 17.625 1.523 1 88.62 351 ARG B CA 1
ATOM 5711 C C . ARG B 1 351 ? -14.734 17.562 1.115 1 88.62 351 ARG B C 1
ATOM 5713 O O . ARG B 1 351 ? -14.422 17.344 -0.057 1 88.62 351 ARG B O 1
ATOM 5720 N N . ILE B 1 352 ? -13.883 17.828 2.049 1 85.81 352 ILE B N 1
ATOM 5721 C CA . ILE B 1 352 ? -12.453 17.656 1.839 1 85.81 352 ILE B CA 1
ATOM 5722 C C . ILE B 1 352 ? -11.984 16.359 2.51 1 85.81 352 ILE B C 1
ATOM 5724 O O . ILE B 1 352 ? -12.289 16.109 3.678 1 85.81 352 ILE B O 1
ATOM 5728 N N . ALA B 1 353 ? -11.273 15.586 1.684 1 92.06 353 ALA B N 1
ATOM 5729 C CA . ALA B 1 353 ? -10.852 14.297 2.221 1 92.06 353 ALA B CA 1
ATOM 5730 C C . ALA B 1 353 ? -9.328 14.219 2.314 1 92.06 353 ALA B C 1
ATOM 5732 O O . ALA B 1 353 ? -8.617 14.688 1.421 1 92.06 353 ALA B O 1
ATOM 5733 N N . THR B 1 354 ? -8.859 13.734 3.43 1 93.12 354 THR B N 1
ATOM 5734 C CA . THR B 1 354 ? -7.457 13.414 3.645 1 93.12 354 THR B CA 1
ATOM 5735 C C . THR B 1 354 ? -7.227 11.906 3.58 1 93.12 354 THR B C 1
ATOM 5737 O O . THR B 1 354 ? -7.891 11.141 4.281 1 93.12 354 THR B O 1
ATOM 5740 N N . ARG B 1 355 ? -6.336 11.531 2.68 1 94.19 355 ARG B N 1
ATOM 5741 C CA . ARG B 1 355 ? -5.973 10.117 2.602 1 94.19 355 ARG B CA 1
ATOM 5742 C C . ARG B 1 355 ? -5.055 9.727 3.754 1 94.19 355 ARG B C 1
ATOM 5744 O O . ARG B 1 355 ? -3.979 10.305 3.924 1 94.19 355 ARG B O 1
ATOM 5751 N N . LEU B 1 356 ? -5.473 8.75 4.477 1 95.81 356 LEU B N 1
ATOM 5752 C CA . LEU B 1 356 ? -4.719 8.266 5.629 1 95.81 356 LEU B CA 1
ATOM 5753 C C . LEU B 1 356 ? -3.855 7.066 5.246 1 95.81 356 LEU B C 1
ATOM 5755 O O . LEU B 1 356 ? -2.791 6.852 5.828 1 95.81 356 LEU B O 1
ATOM 5759 N N . ALA B 1 357 ? -4.379 6.34 4.336 1 94.06 357 ALA B N 1
ATOM 5760 C CA . ALA B 1 357 ? -3.688 5.145 3.863 1 94.06 357 ALA B CA 1
ATOM 5761 C C . ALA B 1 357 ? -4.285 4.645 2.549 1 94.06 357 ALA B C 1
ATOM 5763 O O . ALA B 1 357 ? -5.418 4.988 2.207 1 94.06 357 ALA B O 1
ATOM 5764 N N . ARG B 1 358 ? -3.447 3.889 1.882 1 91.56 358 ARG B N 1
ATOM 5765 C CA . ARG B 1 358 ? -3.855 3.193 0.666 1 91.56 358 ARG B CA 1
ATOM 5766 C C . ARG B 1 358 ? -3.42 1.732 0.699 1 91.56 358 ARG B C 1
ATOM 5768 O O . ARG B 1 358 ? -2.439 1.357 0.053 1 91.56 358 ARG B O 1
ATOM 5775 N N . PRO B 1 359 ? -4.242 0.943 1.418 1 93.31 359 PRO B N 1
ATOM 5776 C CA . PRO B 1 359 ? -3.863 -0.472 1.436 1 93.31 359 PRO B CA 1
ATOM 5777 C C . PRO B 1 359 ? -3.867 -1.101 0.044 1 93.31 359 PRO B C 1
ATOM 5779 O O . PRO B 1 359 ? -4.746 -0.804 -0.77 1 93.31 359 PRO B O 1
ATOM 5782 N N . GLY B 1 360 ? -2.838 -1.886 -0.243 1 89.75 360 GLY B N 1
ATOM 5783 C CA . GLY B 1 360 ? -2.77 -2.627 -1.492 1 89.75 360 GLY B CA 1
ATOM 5784 C C . GLY B 1 360 ? -3.064 -4.105 -1.325 1 89.75 360 GLY B C 1
ATOM 5785 O O . GLY B 1 360 ? -3.588 -4.527 -0.292 1 89.75 360 GLY B O 1
ATOM 5786 N N . LEU B 1 361 ? -2.734 -4.812 -2.369 1 92.81 361 LEU B N 1
ATOM 5787 C CA . LEU B 1 361 ? -2.898 -6.262 -2.316 1 92.81 361 LEU B CA 1
ATOM 5788 C C . LEU B 1 361 ? -1.928 -6.883 -1.318 1 92.81 361 LEU B C 1
ATOM 5790 O O . LEU B 1 361 ? -0.773 -6.461 -1.224 1 92.81 361 LEU B O 1
ATOM 5794 N N . PRO B 1 362 ? -2.426 -7.855 -0.552 1 95.88 362 PRO B N 1
ATOM 5795 C CA . PRO B 1 362 ? -1.532 -8.555 0.375 1 95.88 362 PRO B CA 1
ATOM 5796 C C . PRO B 1 362 ? -0.525 -9.453 -0.341 1 95.88 362 PRO B C 1
ATOM 5798 O O . PRO B 1 362 ? -0.654 -9.695 -1.544 1 95.88 362 PRO B O 1
ATOM 5801 N N . PRO B 1 363 ? 0.459 -9.945 0.358 1 95.75 363 PRO B N 1
ATOM 5802 C CA . PRO B 1 363 ? 1.55 -10.688 -0.276 1 95.75 363 PRO B CA 1
ATOM 5803 C C . PRO B 1 363 ? 1.086 -12.016 -0.878 1 95.75 363 PRO B C 1
ATOM 5805 O O . PRO B 1 363 ? 1.819 -12.633 -1.653 1 95.75 363 PRO B O 1
ATOM 5808 N N . ASP B 1 364 ? -0.1 -12.5 -0.485 1 97.62 364 ASP B N 1
ATOM 5809 C CA . ASP B 1 364 ? -0.595 -13.734 -1.086 1 97.62 364 ASP B CA 1
ATOM 5810 C C . ASP B 1 364 ? -1.279 -13.461 -2.424 1 97.62 364 ASP B C 1
ATOM 5812 O O . ASP B 1 364 ? -1.827 -14.367 -3.047 1 97.62 364 ASP B O 1
ATOM 5816 N N . HIS B 1 365 ? -1.212 -12.227 -2.896 1 95.88 365 HIS B N 1
ATOM 5817 C CA . HIS B 1 365 ? -1.678 -11.852 -4.227 1 95.88 365 HIS B CA 1
ATOM 5818 C C . HIS B 1 365 ? -0.555 -11.234 -5.051 1 95.88 365 HIS B C 1
ATOM 5820 O O . HIS B 1 365 ? -0.688 -10.109 -5.543 1 95.88 365 HIS B O 1
ATOM 5826 N N . PRO B 1 366 ? 0.506 -12 -5.254 1 95.19 366 PRO B N 1
ATOM 5827 C CA . PRO B 1 366 ? 1.599 -11.469 -6.074 1 95.19 366 PRO B CA 1
ATOM 5828 C C . PRO B 1 366 ? 1.192 -11.242 -7.527 1 95.19 366 PRO B C 1
ATOM 5830 O O . PRO B 1 366 ? 0.291 -11.914 -8.031 1 95.19 366 PRO B O 1
ATOM 5833 N N . THR B 1 367 ? 1.835 -10.305 -8.148 1 90.81 367 THR B N 1
ATOM 5834 C CA . THR B 1 367 ? 1.613 -10 -9.555 1 90.81 367 THR B CA 1
ATOM 5835 C C . THR B 1 367 ? 2.941 -9.805 -10.281 1 90.81 367 THR B C 1
ATOM 5837 O O . THR B 1 367 ? 3.979 -9.602 -9.648 1 90.81 367 THR B O 1
ATOM 5840 N N . LEU B 1 368 ? 2.918 -9.977 -11.555 1 87.38 368 LEU B N 1
ATOM 5841 C CA . LEU B 1 368 ? 4.129 -9.719 -12.32 1 87.38 368 LEU B CA 1
ATOM 5842 C C . LEU B 1 368 ? 4.43 -8.227 -12.383 1 87.38 368 LEU B C 1
ATOM 5844 O O . LEU B 1 368 ? 3.516 -7.41 -12.547 1 87.38 368 LEU B O 1
ATOM 5848 N N . ALA B 1 369 ? 5.781 -8.031 -12.227 1 83.19 369 ALA B N 1
ATOM 5849 C CA . ALA B 1 369 ? 6.207 -6.641 -12.336 1 83.19 369 ALA B CA 1
ATOM 5850 C C . ALA B 1 369 ? 6 -6.121 -13.758 1 83.19 369 ALA B C 1
ATOM 5852 O O . ALA B 1 369 ? 6.188 -6.855 -14.727 1 83.19 369 ALA B O 1
ATOM 5853 N N . GLY B 1 370 ? 5.309 -5.062 -14.102 1 71.25 370 GLY B N 1
ATOM 5854 C CA . GLY B 1 370 ? 5.078 -4.473 -15.406 1 71.25 370 GLY B CA 1
ATOM 5855 C C . GLY B 1 370 ? 3.676 -4.711 -15.93 1 71.25 370 GLY B C 1
ATOM 5856 O O . GLY B 1 370 ? 3.326 -4.246 -17.016 1 71.25 370 GLY B O 1
ATOM 5857 N N . SER B 1 371 ? 3.125 -5.68 -15.312 1 71.81 371 SER B N 1
ATOM 5858 C CA . SER B 1 371 ? 1.751 -5.926 -15.742 1 71.81 371 SER B CA 1
ATOM 5859 C C . SER B 1 371 ? 0.804 -4.859 -15.203 1 71.81 371 SER B C 1
ATOM 5861 O O . SER B 1 371 ? 0.556 -4.797 -13.992 1 71.81 371 SER B O 1
ATOM 5863 N N . HIS B 1 372 ? 0.614 -3.943 -16.234 1 62.53 372 HIS B N 1
ATOM 5864 C CA . HIS B 1 372 ? -0.356 -2.912 -15.883 1 62.53 372 HIS B CA 1
ATOM 5865 C C . HIS B 1 372 ? -1.755 -3.502 -15.734 1 62.53 372 HIS B C 1
ATOM 5867 O O . HIS B 1 372 ? -2.121 -4.43 -16.453 1 62.53 372 HIS B O 1
ATOM 5873 N N . GLY B 1 373 ? -2.332 -3.523 -14.562 1 59.25 373 GLY B N 1
ATOM 5874 C CA . GLY B 1 373 ? -3.705 -3.992 -14.477 1 59.25 373 GLY B CA 1
ATOM 5875 C C . GLY B 1 373 ? -3.885 -5.125 -13.484 1 59.25 373 GLY B C 1
ATOM 5876 O O . GLY B 1 373 ? -5.012 -5.551 -13.211 1 59.25 373 GLY B O 1
ATOM 5877 N N . ALA B 1 374 ? -2.758 -5.602 -13.164 1 64.88 374 ALA B N 1
ATOM 5878 C CA . ALA B 1 374 ? -2.924 -6.742 -12.266 1 64.88 374 ALA B CA 1
ATOM 5879 C C . ALA B 1 374 ? -3.439 -6.297 -10.906 1 64.88 374 ALA B C 1
ATOM 5881 O O . ALA B 1 374 ? -3.967 -7.109 -10.133 1 64.88 374 ALA B O 1
ATOM 5882 N N . GLU B 1 375 ? -3.363 -4.992 -10.664 1 74.25 375 GLU B N 1
ATOM 5883 C CA . GLU B 1 375 ? -3.941 -4.508 -9.414 1 74.25 375 GLU B CA 1
ATOM 5884 C C . GLU B 1 375 ? -5.441 -4.273 -9.555 1 74.25 375 GLU B C 1
ATOM 5886 O O . GLU B 1 375 ? -5.871 -3.246 -10.086 1 74.25 375 GLU B O 1
ATOM 5891 N N . HIS B 1 376 ? -6.219 -5.215 -9.156 1 80 376 HIS B N 1
ATOM 5892 C CA . HIS B 1 376 ? -7.668 -5.176 -9.328 1 80 376 HIS B CA 1
ATOM 5893 C C . HIS B 1 376 ? -8.344 -4.527 -8.125 1 80 376 HIS B C 1
ATOM 5895 O O . HIS B 1 376 ? -9.523 -4.164 -8.188 1 80 376 HIS B O 1
ATOM 5901 N N . LEU B 1 377 ? -7.676 -4.422 -7.07 1 88.44 377 LEU B N 1
ATOM 5902 C CA . LEU B 1 377 ? -8.242 -3.855 -5.852 1 88.44 377 LEU B CA 1
ATOM 5903 C C . LEU B 1 377 ? -7.648 -2.482 -5.559 1 88.44 377 LEU B C 1
ATOM 5905 O O . LEU B 1 377 ? -6.43 -2.311 -5.598 1 88.44 377 LEU B O 1
ATOM 5909 N N . HIS B 1 378 ? -8.484 -1.528 -5.391 1 88.94 378 HIS B N 1
ATOM 5910 C CA . HIS B 1 378 ? -8.109 -0.199 -4.926 1 88.94 378 HIS B CA 1
ATOM 5911 C C . HIS B 1 378 ? -8.812 0.144 -3.615 1 88.94 378 HIS B C 1
ATOM 5913 O O . HIS B 1 378 ? -10.008 -0.111 -3.461 1 88.94 378 HIS B O 1
ATOM 5919 N N . ALA B 1 379 ? -8.055 0.619 -2.684 1 93.44 379 ALA B N 1
ATOM 5920 C CA . ALA B 1 379 ? -8.633 0.979 -1.393 1 93.44 379 ALA B CA 1
ATOM 5921 C C . ALA B 1 379 ? -8.016 2.273 -0.86 1 93.44 379 ALA B C 1
ATOM 5923 O O . ALA B 1 379 ? -6.855 2.578 -1.138 1 93.44 379 ALA B O 1
ATOM 5924 N N . MET B 1 380 ? -8.805 3.029 -0.157 1 94.62 380 MET B N 1
ATOM 5925 C CA . MET B 1 380 ? -8.336 4.27 0.456 1 94.62 380 MET B CA 1
ATOM 5926 C C . MET B 1 380 ? -9.023 4.504 1.798 1 94.62 380 MET B C 1
ATOM 5928 O O . MET B 1 380 ? -10.242 4.375 1.907 1 94.62 380 MET B O 1
ATOM 5932 N N . ALA B 1 381 ? -8.227 4.734 2.799 1 97.31 381 ALA B N 1
ATOM 5933 C CA . ALA B 1 381 ? -8.742 5.242 4.07 1 97.31 381 ALA B CA 1
ATOM 5934 C C . ALA B 1 381 ? -8.742 6.766 4.09 1 97.31 381 ALA B C 1
ATOM 5936 O O . ALA B 1 381 ? -7.711 7.398 3.85 1 97.31 381 ALA B O 1
ATOM 5937 N N . LEU B 1 382 ? -9.891 7.344 4.398 1 96.94 382 LEU B N 1
ATOM 5938 C CA . LEU B 1 382 ? -10.047 8.789 4.312 1 96.94 382 LEU B CA 1
ATOM 5939 C C . LEU B 1 382 ? -10.523 9.367 5.641 1 96.94 382 LEU B C 1
ATOM 5941 O O . LEU B 1 382 ? -11.305 8.727 6.352 1 96.94 382 LEU B O 1
ATOM 5945 N N . GLU B 1 383 ? -10.055 10.469 5.957 1 96.81 383 GLU B N 1
ATOM 5946 C CA . GLU B 1 383 ? -10.727 11.367 6.891 1 96.81 383 GLU B CA 1
ATOM 5947 C C . GLU B 1 383 ? -11.469 12.477 6.148 1 96.81 383 GLU B C 1
ATOM 5949 O O . GLU B 1 383 ? -10.875 13.18 5.32 1 96.81 383 GLU B O 1
ATOM 5954 N N . VAL B 1 384 ? -12.703 12.617 6.465 1 94.25 384 VAL B N 1
ATOM 5955 C CA . VAL B 1 384 ? -13.523 13.5 5.641 1 94.25 384 VAL B CA 1
ATOM 5956 C C . VAL B 1 384 ? -14.008 14.68 6.48 1 94.25 384 VAL B C 1
ATOM 5958 O O . VAL B 1 384 ? -14.609 14.484 7.543 1 94.25 384 VAL B O 1
ATOM 5961 N N . SER B 1 385 ? -13.695 15.867 5.992 1 87.38 385 SER B N 1
ATOM 5962 C CA . SER B 1 385 ? -14.117 17.078 6.684 1 87.38 385 SER B CA 1
ATOM 5963 C C . SER B 1 385 ? -15.234 17.797 5.922 1 87.38 385 SER B C 1
ATOM 5965 O O . SER B 1 385 ? -15.336 17.672 4.703 1 87.38 385 SER B O 1
#

Sequence (770 aa):
MRGEPIVLSTYLSRDAARRLRHGAPWLRREDIVSMEGTPQPGEPVQLRDEDGSVLGLGDVDLEASYAVRRLGQPDEAVEGLIPRHLRHAFERRARLVDDPRFCRVVNDDGDGLPGLIVDRYDTHFVVQTLTRAMDARHEELTRALVEVAGAGAVLLRNDTLRRKALGLPTQRPHVLYGTPPRWCRLLEMGARFTVDLTYGQGTGYAYDQREVRRFVARMAQGSRVLDASCNVGGLFVHAGVHGARHILAFDADADAADLARENAEANGLLGRVMVETGKPLQVLRAVRDTFDLVLLDTPAVATGEEFVELLRHALRRTRHGGWLMVTGYHPPLPQDGFDDLVATACEGEARIATRLARPGLPPDHPTLAGSHGAEHLHAMALEVSMRGEPIVLSTYLSRDAARRLRHGAPWLRREDIVSMEGTPQPGEPVQLRDEDGSVLGLGDVDLEASYAVRRLGQPDEAVEGLIPRHLRHAFERRARLVDDPRFCRVVNDDGDGLPGLIVDRYDTHFVVQTLTRAMDARHEELTRALVEVAGAGAVLLRNDTLRRKALGLPTQRPHVLYGTPPRWCRLLEMGARFTVDLTYGQGTGYAYDQREVRRFVARMAQGSRVLDASCNVGGLFVHAGVHGARHILAFDADADAADLARENAEANGLLGRVMVETGKPLQVLRAVRDTFDLVLLDTPAVATGEEFVELLRHALRRTRHGGWLMVTGYHPPLPQDGFDDLVATACEGEARIATRLARPGLPPDHPTLAGSHGAEHLHAMALEVS

Radius of gyration: 27.39 Å; Cα contacts (8 Å, |Δi|>4): 1830; chains: 2; bounding box: 65×93×62 Å

Solvent-accessible surface area (backbone atoms only — not comparable to full-atom values): 38456 Å² total; per-residue (Å²): 131,84,68,74,79,82,65,40,43,35,28,23,32,69,67,46,42,50,41,44,41,32,31,46,58,62,38,43,61,87,32,51,70,47,63,48,77,79,74,46,65,54,45,61,28,35,31,22,30,81,87,62,50,71,66,14,28,21,43,55,39,84,87,43,87,52,12,30,34,48,48,42,50,59,87,56,58,78,77,63,38,68,50,50,38,51,48,51,28,48,54,50,29,64,53,61,38,96,53,58,49,50,35,37,52,34,36,21,60,30,41,44,39,54,33,33,37,30,37,33,48,63,47,32,33,39,34,31,55,64,37,67,39,41,58,59,31,53,67,61,51,51,51,34,41,36,71,74,68,55,44,56,13,33,34,36,49,40,60,41,68,68,38,48,74,70,71,44,84,68,42,73,66,41,77,76,36,69,76,66,62,52,71,42,71,47,68,57,96,90,41,50,40,58,33,39,59,73,51,73,84,72,70,40,68,71,58,63,45,49,39,47,34,58,52,41,30,49,67,13,60,69,22,38,34,38,25,40,43,31,49,52,24,66,52,59,44,37,17,42,74,38,40,30,59,35,37,44,33,20,8,66,48,58,69,34,22,51,34,17,46,50,23,31,48,71,55,69,34,67,90,32,56,46,68,40,72,31,46,42,63,60,45,45,66,66,54,79,65,59,21,45,28,31,40,39,54,35,82,82,44,85,45,70,67,56,43,28,52,47,48,34,39,49,53,69,32,27,32,80,68,14,29,37,40,42,36,38,40,53,66,85,54,59,70,72,45,55,47,48,44,53,20,50,20,29,29,76,65,65,23,41,41,26,30,38,36,58,45,46,58,31,57,49,52,24,30,41,36,56,49,82,60,69,72,42,61,46,36,39,32,30,36,34,70,129,84,68,73,80,81,66,41,43,37,27,23,32,69,67,46,43,50,41,46,40,31,32,48,58,60,37,43,60,86,31,52,71,48,62,48,76,79,73,46,67,56,45,60,26,35,32,20,31,80,86,61,51,71,65,15,28,21,42,56,39,84,86,42,86,52,12,33,34,48,47,43,49,59,86,56,57,78,78,63,39,66,50,50,35,50,49,50,27,48,52,50,30,65,52,61,40,94,53,58,49,52,34,36,53,33,36,20,60,31,42,45,39,54,33,33,36,30,37,34,50,63,47,32,33,40,34,31,53,64,37,67,38,41,57,58,30,52,66,60,50,52,52,33,40,36,72,73,68,57,44,56,14,32,36,35,50,39,61,39,68,67,37,48,74,71,73,42,86,68,40,72,65,41,76,77,36,70,76,65,62,52,72,43,71,48,68,56,96,91,40,48,40,56,33,39,59,75,49,74,81,73,71,39,67,72,59,63,43,49,41,48,34,58,52,40,30,49,68,14,59,69,21,38,35,35,24,41,41,30,48,52,25,66,54,59,44,38,17,43,73,38,41,29,58,34,36,43,33,20,9,65,47,60,69,33,22,52,35,17,47,51,22,30,47,71,56,70,35,67,89,34,56,47,68,41,72,32,46,42,65,59,44,46,68,65,53,81,65,60,22,44,29,30,40,39,53,36,81,82,45,84,45,70,66,55,43,29,52,47,47,33,39,48,51,69,30,25,32,79,68,13,30,37,41,41,36,41,42,47,71,70,51,58,69,68,47,56,43,47,43,53,18,50,21,29,29,75,64,65,23,40,41,28,30,37,37,59,45,47,59,31,58,50,52,26,30,42,35,55,50,81,52,69,66,43,62,46,37,40,31,30,38,34,69